Protein AF-A0A8J2AB70-F1 (afdb_monomer_lite)
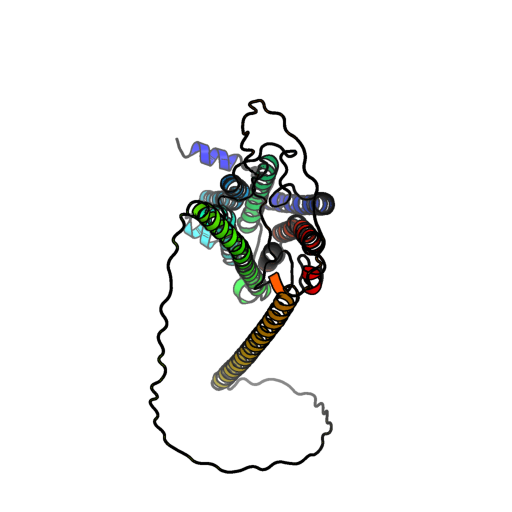
Sequence (432 aa):
MSSTVLESFFRALPTHLVSATTYVYYSSWLMLIVGVITFIACMLIKAPYGRYADSKWGYLQNPKLAWCWQESPSWWVPLLVVLHYVYTFEGTALQAFRRLHPCSIFLLLFFEAHYIQRAIIYPLCRMSPNATKVPLIVSCLAFLFCVWNGLQQSIALLYVTEFSNEFLFNTPVFRIGFTIATVGMILNIHADSILINLRRKDDSKMKTEDHGGSSATGEIEMGAAENKTPLKKRNQSGEQIKDAATPSVKSSPEKSAAAFQLKTSPDKKDLTTSSGTATTRIKTAMKSAISSASQTIQNLRRRSSSQQRVMKRSRNRSNKSPGSSHGSNGRTGGTKTPGASSSTTSAAVKKSYKIPFGGLFYFVSAANLAAEILEWFGFAMANNFSLPTVAFACYTFANIGPRGYHHHNWYLDHFGEKYKALGRKAVIPFLW

Foldseek 3Di:
DPPVVLVVVLVPPPVPPAPLQRCLVVLLVVLLVVLVVLLVCLLVDPDQFFVNPDCVLPDFDQPLCLQLQLLVLLQVLLVSLLVSQQVPDPDHSVVSVVVADVLLVLLSVLSNVLSCCRNPCCSPPQDDSPTGTDHPVVSVVSNVVSNSLSNSSSSCSRPNFDDDNCCPPPNVLLVQLQVLLVQLSVQLVVVSNLQSVVQVVVVVVVVVVVVPPPDDDDDDDDDDDDDDDDDDDDDDDDDDDDDDDDDDDDDDDDDDDDDDDDDDDDDDDDPPPPPVVVVVVVVVVVVVVVVVVVVVVVVVVVVVVVVVVVVVVVVVVVVDDDDDDDDDDDDDDDDDDDDDDPPVPVPPPPDDDDQGDDDCSLFAQCSSLLSNLSNLSSSCSSSVVPSSSVSVSSSSCSNCVSNLVVSLVCCCVVVPPVSVVSNHHRRDGPPD

Structure (mmCIF, N/CA/C/O backbone):
data_AF-A0A8J2AB70-F1
#
_entry.id   AF-A0A8J2AB70-F1
#
loop_
_atom_site.group_PDB
_atom_site.id
_atom_site.type_symbol
_atom_site.label_atom_id
_atom_site.label_alt_id
_atom_site.label_comp_id
_atom_site.label_asym_id
_atom_site.label_entity_id
_atom_site.label_seq_id
_atom_site.pdbx_PDB_ins_code
_atom_site.Cartn_x
_atom_site.Cartn_y
_atom_site.Cartn_z
_atom_site.occupancy
_atom_site.B_iso_or_equiv
_atom_site.auth_seq_id
_atom_site.auth_comp_id
_atom_site.auth_asym_id
_atom_site.auth_atom_id
_atom_site.pdbx_PDB_model_num
ATOM 1 N N . MET A 1 1 ? 27.280 24.014 -7.898 1.00 38.53 1 MET A N 1
ATOM 2 C CA . MET A 1 1 ? 27.182 23.129 -6.712 1.00 38.53 1 MET A CA 1
ATOM 3 C C . MET A 1 1 ? 25.988 22.152 -6.749 1.00 38.53 1 MET A C 1
ATOM 5 O O . MET A 1 1 ? 25.730 21.536 -5.727 1.00 38.53 1 MET A O 1
ATOM 9 N N . SER A 1 2 ? 25.285 21.922 -7.875 1.00 50.44 2 SER A N 1
ATOM 10 C CA . SER A 1 2 ? 24.078 21.057 -7.885 1.00 50.44 2 SER A CA 1
ATOM 11 C C . SER A 1 2 ? 24.161 19.759 -8.705 1.00 50.44 2 SER A C 1
ATOM 13 O O . SER A 1 2 ? 23.272 18.928 -8.559 1.00 50.44 2 SER A O 1
ATOM 15 N N . SER A 1 3 ? 25.199 19.530 -9.519 1.00 47.31 3 SER A N 1
ATOM 16 C CA . SER A 1 3 ? 25.357 18.264 -10.261 1.00 47.31 3 SER A CA 1
ATOM 17 C C . SER A 1 3 ? 26.036 17.171 -9.432 1.00 47.31 3 SER A C 1
ATOM 19 O O . SER A 1 3 ? 25.659 16.011 -9.515 1.00 47.31 3 SER A O 1
ATOM 21 N N . THR A 1 4 ? 26.976 17.532 -8.557 1.00 53.19 4 THR A N 1
ATOM 22 C CA . THR A 1 4 ? 27.819 16.562 -7.842 1.00 53.19 4 THR A CA 1
ATOM 23 C C . THR A 1 4 ? 27.082 15.771 -6.770 1.00 53.19 4 THR A C 1
ATOM 25 O O . THR A 1 4 ? 27.355 14.588 -6.615 1.00 53.19 4 THR A O 1
ATOM 28 N N . VAL A 1 5 ? 26.135 16.369 -6.041 1.00 50.84 5 VAL A N 1
ATOM 29 C CA . VAL A 1 5 ? 25.374 15.659 -4.991 1.00 50.84 5 VAL A CA 1
ATOM 30 C C . VAL A 1 5 ? 24.373 14.686 -5.604 1.00 50.84 5 VAL A C 1
ATOM 32 O O . VAL A 1 5 ? 24.259 13.554 -5.144 1.00 50.84 5 VAL A O 1
ATOM 35 N N . LEU A 1 6 ? 23.687 15.112 -6.667 1.00 43.34 6 LEU A N 1
ATOM 36 C CA . LEU A 1 6 ? 22.726 14.277 -7.377 1.00 43.34 6 LEU A CA 1
ATOM 37 C C . LEU A 1 6 ? 23.442 13.126 -8.100 1.00 43.34 6 LEU A C 1
ATOM 39 O O . LEU A 1 6 ? 23.041 11.975 -7.963 1.00 43.34 6 LEU A O 1
ATOM 43 N N . GLU A 1 7 ? 24.560 13.410 -8.776 1.00 48.97 7 GLU A N 1
ATOM 44 C CA . GLU A 1 7 ? 25.409 12.375 -9.374 1.00 48.97 7 GLU A CA 1
ATOM 45 C C . GLU A 1 7 ? 25.999 11.433 -8.324 1.00 48.97 7 GLU A C 1
ATOM 47 O O . GLU A 1 7 ? 26.038 10.231 -8.554 1.00 48.97 7 GLU A O 1
ATOM 52 N N . SER A 1 8 ? 26.428 11.937 -7.164 1.00 53.09 8 SER A N 1
ATOM 53 C CA . SER A 1 8 ? 26.960 11.086 -6.091 1.00 53.09 8 SER A CA 1
ATOM 54 C C . SER A 1 8 ? 25.875 10.202 -5.480 1.00 53.09 8 SER A C 1
ATOM 56 O O . SER A 1 8 ? 26.133 9.036 -5.211 1.00 53.09 8 SER A O 1
ATOM 58 N N . PHE A 1 9 ? 24.652 10.715 -5.311 1.00 51.19 9 PHE A N 1
ATOM 59 C CA . PHE A 1 9 ? 23.495 9.931 -4.870 1.00 51.19 9 PHE A CA 1
ATOM 60 C C . PHE A 1 9 ? 23.152 8.821 -5.875 1.00 51.19 9 PHE A C 1
ATOM 62 O O . PHE A 1 9 ? 22.941 7.675 -5.482 1.00 51.19 9 PHE A O 1
ATOM 69 N N . PHE A 1 10 ? 23.166 9.133 -7.173 1.00 48.78 10 PHE A N 1
ATOM 70 C CA . PHE A 1 10 ? 22.877 8.165 -8.231 1.00 48.78 10 PHE A CA 1
ATOM 71 C C . PHE A 1 10 ? 24.015 7.167 -8.492 1.00 48.78 10 PHE A C 1
ATOM 73 O O . PHE A 1 10 ? 23.742 6.006 -8.777 1.00 48.78 10 PHE A O 1
ATOM 80 N N . ARG A 1 11 ? 25.284 7.554 -8.310 1.00 53.38 11 ARG A N 1
ATOM 81 C CA . ARG A 1 11 ? 26.435 6.628 -8.331 1.00 53.38 11 ARG A CA 1
ATOM 82 C C . ARG A 1 11 ? 26.519 5.756 -7.074 1.00 53.38 11 ARG A C 1
ATOM 84 O O . ARG A 1 11 ? 27.093 4.674 -7.133 1.00 53.38 11 ARG A O 1
ATOM 91 N N . ALA A 1 12 ? 25.966 6.219 -5.950 1.00 53.91 12 ALA A N 1
ATOM 92 C CA . ALA A 1 12 ? 25.892 5.466 -4.697 1.00 53.91 12 ALA A CA 1
ATOM 93 C C . ALA A 1 12 ? 24.746 4.441 -4.669 1.00 53.91 12 ALA A C 1
ATOM 95 O O . ALA A 1 12 ? 24.766 3.534 -3.834 1.00 53.91 12 ALA A O 1
ATOM 96 N N . LEU A 1 13 ? 23.765 4.540 -5.578 1.00 53.56 13 LEU A N 1
ATOM 97 C CA . LEU A 1 13 ? 22.872 3.418 -5.858 1.00 53.56 13 LEU A CA 1
ATOM 98 C C . LEU A 1 13 ? 23.745 2.258 -6.360 1.00 53.56 13 LEU A C 1
ATOM 100 O O . LEU A 1 13 ? 24.527 2.460 -7.289 1.00 53.56 13 LEU A O 1
ATOM 104 N N . PRO A 1 14 ? 23.666 1.065 -5.746 1.00 49.19 14 PRO A N 1
ATOM 105 C CA . PRO A 1 14 ? 24.602 -0.029 -5.980 1.00 49.19 14 PRO A CA 1
ATOM 106 C C . PRO A 1 14 ? 24.381 -0.650 -7.365 1.00 49.19 14 PRO A C 1
ATOM 108 O O . PRO A 1 14 ? 23.837 -1.738 -7.499 1.00 49.19 14 PRO A O 1
ATOM 111 N N . THR A 1 15 ? 24.813 0.045 -8.411 1.00 52.22 15 THR A N 1
ATOM 112 C CA . THR A 1 15 ? 24.760 -0.403 -9.806 1.00 52.22 15 THR A CA 1
ATOM 113 C C . THR A 1 15 ? 25.922 -1.336 -10.143 1.00 52.22 15 THR A C 1
ATOM 115 O O . THR A 1 15 ? 25.817 -2.131 -11.070 1.00 52.22 15 THR A O 1
ATOM 118 N N . HIS A 1 16 ? 27.003 -1.307 -9.355 1.00 50.34 16 HIS A N 1
ATOM 119 C CA . HIS A 1 16 ? 28.210 -2.098 -9.615 1.00 50.34 16 HIS A CA 1
ATOM 120 C C . HIS A 1 1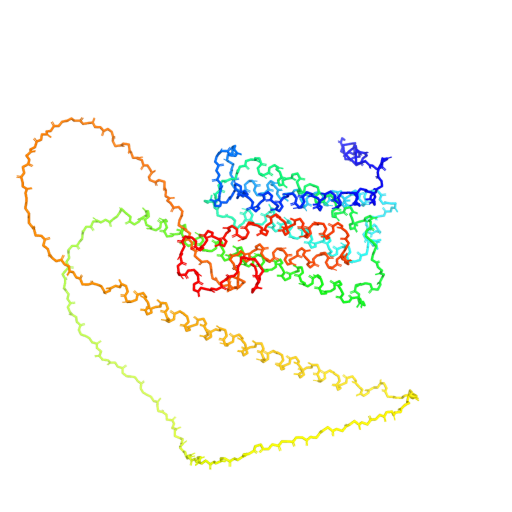6 ? 28.280 -3.452 -8.889 1.00 50.34 16 HIS A C 1
ATOM 122 O O . HIS A 1 16 ? 29.138 -4.258 -9.234 1.00 50.34 16 HIS A O 1
ATOM 128 N N . LEU A 1 17 ? 27.402 -3.735 -7.916 1.00 50.12 17 LEU A N 1
ATOM 129 C CA . LEU A 1 17 ? 27.448 -4.992 -7.144 1.00 50.12 17 LEU A CA 1
ATOM 130 C C . LEU A 1 17 ? 26.224 -5.897 -7.344 1.00 50.12 17 LEU A C 1
ATOM 132 O O . LEU A 1 17 ? 26.325 -7.102 -7.126 1.00 50.12 17 LEU A O 1
ATOM 136 N N . VAL A 1 18 ? 25.074 -5.355 -7.764 1.00 62.41 18 VAL A N 1
ATOM 137 C CA . VAL A 1 18 ? 23.825 -6.116 -7.922 1.00 62.41 18 VAL A CA 1
ATOM 138 C C . VAL A 1 18 ? 23.038 -5.566 -9.114 1.00 62.41 18 VAL A C 1
ATOM 140 O O . VAL A 1 18 ? 22.727 -4.380 -9.157 1.00 62.41 18 VAL A O 1
ATOM 143 N N . SER A 1 19 ? 22.685 -6.418 -10.082 1.00 83.12 19 SER A N 1
ATOM 144 C CA . SER A 1 19 ? 21.814 -6.000 -11.193 1.00 83.12 19 SER A CA 1
ATOM 145 C C . SER A 1 19 ? 20.408 -5.637 -10.689 1.00 83.12 19 SER A C 1
ATOM 147 O O . SER A 1 19 ? 19.945 -6.194 -9.690 1.00 83.12 19 SER A O 1
ATOM 149 N N . ALA A 1 20 ? 19.686 -4.758 -11.394 1.00 85.56 20 ALA A N 1
ATOM 150 C CA . ALA A 1 20 ? 18.304 -4.399 -11.045 1.00 85.56 20 ALA A CA 1
ATOM 151 C C . ALA A 1 20 ? 17.400 -5.638 -10.886 1.00 85.56 20 ALA A C 1
ATOM 153 O O . ALA A 1 20 ? 16.639 -5.739 -9.923 1.00 85.56 20 ALA A O 1
ATOM 154 N N . THR A 1 21 ? 17.546 -6.621 -11.778 1.00 87.19 21 THR A N 1
ATOM 155 C CA . THR A 1 21 ? 16.831 -7.903 -11.729 1.00 87.19 21 THR A CA 1
ATOM 156 C C . THR A 1 21 ? 17.167 -8.695 -10.469 1.00 87.19 21 THR A C 1
ATOM 158 O O . THR A 1 21 ? 16.267 -9.175 -9.780 1.00 87.19 21 THR A O 1
ATOM 161 N N . THR A 1 22 ? 18.456 -8.803 -10.130 1.00 87.06 22 THR A N 1
ATOM 162 C CA . THR A 1 22 ? 18.923 -9.509 -8.929 1.00 87.06 22 THR A CA 1
ATOM 163 C C . THR A 1 22 ? 18.389 -8.849 -7.657 1.00 87.06 22 THR A C 1
ATOM 165 O O . THR A 1 22 ? 17.884 -9.545 -6.776 1.00 87.06 22 THR A O 1
ATOM 168 N N . TYR A 1 23 ? 18.445 -7.515 -7.582 1.00 89.62 23 TYR A N 1
ATOM 169 C CA . TYR A 1 23 ? 17.889 -6.752 -6.467 1.00 89.62 23 TYR A CA 1
ATOM 170 C C . TYR A 1 23 ? 16.391 -7.026 -6.318 1.00 89.62 23 TYR A C 1
ATOM 172 O O . TYR A 1 23 ? 15.965 -7.491 -5.263 1.00 89.62 23 TYR A O 1
ATOM 180 N N . VAL A 1 24 ? 15.601 -6.815 -7.379 1.00 92.62 24 VAL A N 1
ATOM 181 C CA . VAL A 1 24 ? 14.144 -7.009 -7.348 1.00 92.62 24 VAL A CA 1
ATOM 182 C C . VAL A 1 24 ? 13.786 -8.439 -6.945 1.00 92.62 24 VAL A C 1
ATOM 184 O O . VAL A 1 24 ? 12.899 -8.621 -6.112 1.00 92.62 24 VAL A O 1
ATOM 187 N N . TYR A 1 25 ? 14.487 -9.448 -7.467 1.00 93.50 25 TYR A N 1
ATOM 188 C CA . TYR A 1 25 ? 14.222 -10.852 -7.155 1.00 93.50 25 TYR A CA 1
ATOM 189 C C . TYR A 1 25 ? 14.399 -11.172 -5.662 1.00 93.50 25 TYR A C 1
ATOM 191 O O . TYR A 1 25 ? 13.445 -11.599 -5.007 1.00 93.50 25 TYR A O 1
ATOM 199 N N . TYR A 1 26 ? 15.588 -10.929 -5.097 1.00 94.19 26 TYR A N 1
ATOM 200 C CA . TYR A 1 26 ? 15.860 -11.242 -3.687 1.00 94.19 26 TYR A CA 1
ATOM 201 C C . TYR A 1 26 ? 15.066 -10.353 -2.732 1.00 94.19 26 TYR A C 1
ATOM 203 O O . TYR A 1 26 ? 14.550 -10.832 -1.723 1.00 94.19 26 TYR A O 1
ATOM 211 N N . SER A 1 27 ? 14.914 -9.076 -3.080 1.00 94.38 27 SER A N 1
ATOM 212 C CA . SER A 1 27 ? 14.107 -8.119 -2.329 1.00 94.38 27 SER A CA 1
ATOM 213 C C . SER A 1 27 ? 12.643 -8.564 -2.231 1.00 94.38 27 SER A C 1
ATOM 215 O O . SER A 1 27 ? 12.042 -8.495 -1.161 1.00 94.38 27 SER A O 1
ATOM 217 N N . SER A 1 28 ? 12.079 -9.116 -3.308 1.00 97.69 28 SER A N 1
ATOM 218 C CA . SER A 1 28 ? 10.700 -9.616 -3.302 1.00 97.69 28 SER A CA 1
ATOM 219 C C . SER A 1 28 ? 10.524 -10.849 -2.412 1.00 97.69 28 SER A C 1
ATOM 221 O O . SER A 1 28 ? 9.564 -10.924 -1.646 1.00 97.69 28 SER A O 1
ATOM 223 N N . TRP A 1 29 ? 11.463 -11.801 -2.462 1.00 98.19 29 TRP A N 1
ATOM 224 C CA . TRP A 1 29 ? 11.450 -12.960 -1.562 1.00 98.19 29 TRP A CA 1
ATOM 225 C C . TRP A 1 29 ? 11.610 -12.554 -0.099 1.00 98.19 29 TRP A C 1
ATOM 227 O O . TRP A 1 29 ? 10.888 -13.058 0.761 1.00 98.19 29 TRP A O 1
ATOM 237 N N . LEU A 1 30 ? 12.495 -11.595 0.184 1.00 97.94 30 LEU A N 1
ATOM 238 C CA . LEU A 1 30 ? 12.638 -11.031 1.521 1.00 97.94 30 LEU A CA 1
ATOM 239 C C . LEU A 1 30 ? 11.326 -10.391 1.993 1.00 97.94 30 LEU A C 1
ATOM 241 O O . LEU A 1 30 ? 10.905 -10.639 3.118 1.00 97.94 30 LEU A O 1
ATOM 245 N N . MET A 1 31 ? 10.637 -9.630 1.138 1.00 98.44 31 MET A N 1
ATOM 246 C CA . MET A 1 31 ? 9.342 -9.025 1.466 1.00 98.44 31 MET A CA 1
ATOM 247 C C . MET A 1 31 ? 8.265 -10.076 1.773 1.00 98.44 31 MET A C 1
ATOM 249 O O . MET A 1 31 ? 7.485 -9.881 2.703 1.00 98.44 31 MET A O 1
ATOM 253 N N . LEU A 1 32 ? 8.247 -11.207 1.061 1.00 98.50 32 LEU A N 1
ATOM 254 C CA . LEU A 1 32 ? 7.355 -12.331 1.372 1.00 98.50 32 LEU A CA 1
ATOM 255 C C . LEU A 1 32 ? 7.666 -12.948 2.743 1.00 98.50 32 LEU A C 1
ATOM 257 O O . LEU A 1 32 ? 6.749 -13.151 3.539 1.00 98.50 32 LEU A O 1
ATOM 261 N N . ILE A 1 33 ? 8.944 -13.202 3.042 1.00 98.31 33 ILE A N 1
ATOM 262 C CA . ILE A 1 33 ? 9.384 -13.757 4.334 1.00 98.31 33 ILE A CA 1
ATOM 263 C C . ILE A 1 33 ? 9.016 -12.807 5.477 1.00 98.31 33 ILE A C 1
ATOM 265 O O . ILE A 1 33 ? 8.389 -13.221 6.454 1.00 98.31 33 ILE A O 1
ATOM 269 N N . VAL A 1 34 ? 9.354 -11.521 5.336 1.00 97.88 34 VAL A N 1
ATOM 270 C CA . VAL A 1 34 ? 8.982 -10.487 6.308 1.00 97.88 34 VAL A CA 1
ATOM 271 C C . VAL A 1 34 ? 7.461 -10.418 6.433 1.00 97.88 34 VAL A C 1
ATOM 273 O O . VAL A 1 34 ? 6.962 -10.363 7.548 1.00 97.88 34 VAL A O 1
ATOM 276 N N . GLY A 1 35 ? 6.714 -10.525 5.332 1.00 98.06 35 GLY A N 1
ATOM 277 C CA . GLY A 1 35 ? 5.253 -10.590 5.337 1.00 98.06 35 GLY A CA 1
ATOM 278 C C . GLY A 1 35 ? 4.705 -11.734 6.192 1.00 98.06 35 GLY A C 1
ATOM 279 O O . GLY A 1 35 ? 3.827 -11.503 7.019 1.00 98.06 35 GLY A O 1
ATOM 280 N N . VAL A 1 36 ? 5.242 -12.951 6.075 1.00 98.25 36 VAL A N 1
ATOM 281 C CA . VAL A 1 36 ? 4.825 -14.087 6.923 1.00 98.25 36 VAL A CA 1
ATOM 282 C C . VAL A 1 36 ? 5.076 -13.790 8.405 1.00 98.25 36 VAL A C 1
ATOM 284 O O . VAL A 1 36 ? 4.181 -13.977 9.233 1.00 98.25 36 VAL A O 1
ATOM 287 N N . ILE A 1 37 ? 6.261 -13.270 8.738 1.00 97.75 37 ILE A N 1
ATOM 288 C CA . ILE A 1 37 ? 6.616 -12.890 10.114 1.00 97.75 37 ILE A CA 1
ATOM 289 C C . ILE A 1 37 ? 5.667 -11.798 10.627 1.00 97.75 37 ILE A C 1
ATOM 291 O O . ILE A 1 37 ? 5.130 -11.917 11.729 1.00 97.75 37 ILE A O 1
ATOM 295 N N . THR A 1 38 ? 5.408 -10.767 9.820 1.00 96.25 38 THR A N 1
ATOM 296 C CA . THR A 1 38 ? 4.482 -9.673 10.131 1.00 96.25 38 THR A CA 1
ATOM 297 C C . THR A 1 38 ? 3.068 -10.191 10.355 1.00 96.25 38 THR A C 1
ATOM 299 O O . THR A 1 38 ? 2.442 -9.791 11.331 1.00 96.25 38 THR A O 1
ATOM 302 N N . PHE A 1 39 ? 2.564 -11.107 9.522 1.00 97.38 39 PHE A N 1
ATOM 303 C CA . PHE A 1 39 ? 1.230 -11.680 9.700 1.00 97.38 39 PHE A CA 1
ATOM 304 C C . PHE A 1 39 ? 1.101 -12.392 11.047 1.00 97.38 39 PHE A C 1
ATOM 306 O O . PHE A 1 39 ? 0.171 -12.110 11.804 1.00 97.38 39 PHE A O 1
ATOM 313 N N . ILE A 1 40 ? 2.059 -13.265 11.382 1.00 97.44 40 ILE A N 1
ATOM 314 C CA . ILE A 1 40 ? 2.073 -13.986 12.663 1.00 97.44 40 ILE A CA 1
ATOM 315 C C . ILE A 1 40 ? 2.154 -12.988 13.823 1.00 97.44 40 ILE A C 1
ATOM 317 O O . ILE A 1 40 ? 1.324 -13.023 14.733 1.00 97.44 40 ILE A O 1
ATOM 321 N N . ALA A 1 41 ? 3.101 -12.048 13.769 1.00 95.44 41 ALA A N 1
ATOM 322 C CA . ALA A 1 41 ? 3.279 -11.040 14.807 1.00 95.44 41 ALA A CA 1
ATOM 323 C C . ALA A 1 41 ? 2.021 -10.179 14.995 1.00 95.44 41 ALA A C 1
ATOM 325 O O . ALA A 1 41 ? 1.591 -9.969 16.126 1.00 95.44 41 ALA A O 1
ATOM 326 N N . CYS A 1 42 ? 1.386 -9.725 13.912 1.00 94.81 42 CYS A N 1
ATOM 327 C CA . CYS A 1 42 ? 0.183 -8.897 13.963 1.00 94.81 42 CYS A CA 1
ATOM 328 C C . CYS A 1 42 ? -1.078 -9.678 14.346 1.00 94.81 42 CYS A C 1
ATOM 330 O O . CYS A 1 42 ? -2.027 -9.071 14.841 1.00 94.81 42 CYS A O 1
ATOM 332 N N . MET A 1 43 ? -1.122 -10.999 14.161 1.00 94.75 43 MET A N 1
ATOM 333 C CA . MET A 1 43 ? -2.198 -11.834 14.707 1.00 94.75 43 MET A CA 1
ATOM 334 C C . MET A 1 43 ? -2.098 -11.944 16.234 1.00 94.75 43 MET A C 1
ATOM 336 O O . MET A 1 43 ? -3.123 -11.897 16.915 1.00 94.75 43 MET A O 1
ATOM 340 N N . LEU A 1 44 ? -0.878 -12.015 16.773 1.00 94.06 44 LEU A N 1
ATOM 341 C CA . LEU A 1 44 ? -0.622 -12.143 18.211 1.00 94.06 44 LEU A CA 1
ATOM 342 C C . LEU A 1 44 ? -0.637 -10.793 18.946 1.00 94.06 44 LEU A C 1
ATOM 344 O O . LEU A 1 44 ? -1.140 -10.691 20.065 1.00 94.06 44 LEU A O 1
ATOM 348 N N . ILE A 1 45 ? -0.108 -9.745 18.314 1.00 89.31 45 ILE A N 1
ATOM 349 C CA . ILE A 1 45 ? 0.098 -8.424 18.907 1.00 89.31 45 ILE A CA 1
ATOM 350 C C . ILE A 1 45 ? -0.702 -7.388 18.120 1.00 89.31 45 ILE A C 1
ATOM 352 O O . ILE A 1 45 ? -0.521 -7.185 16.920 1.00 89.31 45 ILE A O 1
ATOM 356 N N . LYS A 1 46 ? -1.574 -6.664 18.826 1.00 90.25 46 LYS A N 1
ATOM 357 C CA . LYS A 1 46 ? -2.316 -5.535 18.254 1.00 90.25 46 LYS A CA 1
ATOM 358 C C . LYS A 1 46 ? -1.334 -4.405 17.961 1.00 90.25 46 LYS A C 1
ATOM 360 O O . LYS A 1 46 ? -0.742 -3.858 18.889 1.00 90.25 46 LYS A O 1
ATOM 365 N N . ALA A 1 47 ? -1.183 -4.044 16.688 1.00 83.44 47 ALA A N 1
ATOM 366 C CA . ALA A 1 47 ? -0.258 -2.991 16.291 1.00 83.44 47 ALA A CA 1
ATOM 367 C C . ALA A 1 47 ? -0.560 -1.672 17.046 1.00 83.44 47 ALA A C 1
ATOM 369 O O . ALA A 1 47 ? -1.721 -1.240 17.064 1.00 83.44 47 ALA A O 1
ATOM 370 N N . PRO A 1 48 ? 0.447 -1.027 17.666 1.00 85.75 48 PRO A N 1
ATOM 371 C CA . PRO A 1 48 ? 0.244 -0.044 18.732 1.00 85.75 48 PRO A CA 1
ATOM 372 C C . PRO A 1 48 ? -0.058 1.366 18.208 1.00 85.75 48 PRO A C 1
ATOM 374 O O . PRO A 1 48 ? 0.599 2.346 18.546 1.00 85.75 48 PRO A O 1
ATOM 377 N N . TYR A 1 49 ? -1.063 1.502 17.347 1.00 83.31 49 TYR A N 1
ATOM 378 C CA . TYR A 1 49 ? -1.502 2.791 16.817 1.00 83.31 49 TYR A CA 1
ATOM 379 C C . TYR A 1 49 ? -3.019 2.834 16.597 1.00 83.31 49 TYR A C 1
ATOM 381 O O . TYR A 1 49 ? -3.739 1.833 16.682 1.00 83.31 49 TYR A O 1
ATOM 389 N N . GLY A 1 50 ? -3.550 4.034 16.346 1.00 85.31 50 GLY A N 1
ATOM 390 C CA . GLY A 1 50 ? -4.987 4.239 16.175 1.00 85.31 50 GLY A CA 1
ATOM 391 C C . GLY A 1 50 ? -5.754 3.965 17.469 1.00 85.31 50 GLY A C 1
ATOM 392 O O . GLY A 1 50 ? -5.601 4.694 18.443 1.00 85.31 50 GLY A O 1
ATOM 393 N N . ARG A 1 51 ? -6.614 2.941 17.488 1.00 83.44 51 ARG A N 1
ATOM 394 C CA . ARG A 1 51 ? -7.362 2.559 18.700 1.00 83.44 51 ARG A CA 1
ATOM 395 C C . ARG A 1 51 ? -6.463 1.933 19.771 1.00 83.44 51 ARG A C 1
ATOM 397 O O . ARG A 1 51 ? -6.787 2.041 20.946 1.00 83.44 51 ARG A O 1
ATOM 404 N N . TYR A 1 52 ? -5.368 1.298 19.362 1.00 84.81 52 TYR A N 1
ATOM 405 C CA . TYR A 1 52 ? -4.446 0.581 20.246 1.00 84.81 52 TYR A CA 1
ATOM 406 C C . TYR A 1 52 ? -3.165 1.381 20.521 1.00 84.81 52 TYR A C 1
ATOM 408 O O . TYR A 1 52 ? -2.156 0.804 20.905 1.00 84.81 52 TYR A O 1
ATOM 416 N N . ALA A 1 53 ? -3.178 2.697 20.281 1.00 82.12 53 ALA A N 1
ATOM 417 C CA . ALA A 1 53 ? -2.034 3.549 20.577 1.00 82.12 53 ALA A CA 1
ATOM 418 C C . ALA A 1 53 ? -1.742 3.555 22.085 1.00 82.12 53 ALA A C 1
ATOM 420 O O . ALA A 1 53 ? -2.636 3.832 22.884 1.00 82.12 53 ALA A O 1
ATOM 421 N N . ASP A 1 54 ? -0.489 3.287 22.444 1.00 82.75 54 ASP A N 1
ATOM 422 C CA . ASP A 1 54 ? -0.016 3.206 23.826 1.00 82.75 54 ASP A CA 1
ATOM 423 C C . ASP A 1 54 ? 1.371 3.867 23.921 1.00 82.75 54 ASP A C 1
ATOM 425 O O . ASP A 1 54 ? 2.237 3.640 23.074 1.00 82.75 54 ASP A O 1
ATOM 429 N N . SER A 1 55 ? 1.581 4.699 24.945 1.00 83.19 55 SER A N 1
ATOM 430 C CA . SER A 1 55 ? 2.854 5.382 25.213 1.00 83.19 55 SER A CA 1
ATOM 431 C C . SER A 1 55 ? 3.988 4.431 25.599 1.00 83.19 55 SER A C 1
ATOM 433 O O . SER A 1 55 ? 5.151 4.818 25.529 1.00 83.19 55 SER A O 1
ATOM 435 N N . LYS A 1 56 ? 3.684 3.178 25.962 1.00 89.50 56 LYS A N 1
ATOM 436 C CA . LYS A 1 56 ? 4.701 2.132 26.177 1.00 89.50 56 LYS A CA 1
ATOM 437 C C . LYS A 1 56 ? 5.556 1.863 24.937 1.00 89.50 56 LYS A C 1
ATOM 439 O O . LYS A 1 56 ? 6.673 1.384 25.065 1.00 89.50 56 LYS A O 1
ATOM 444 N N . TRP A 1 57 ? 5.056 2.209 23.750 1.00 86.00 57 TRP A N 1
ATOM 445 C CA . TRP A 1 57 ? 5.776 2.075 22.482 1.00 86.00 57 TRP A CA 1
ATOM 446 C C . TRP A 1 57 ? 6.607 3.317 22.119 1.00 86.00 57 TRP A C 1
ATOM 448 O O . TRP A 1 57 ? 6.978 3.507 20.961 1.00 86.00 57 TRP A O 1
ATOM 458 N N . GLY A 1 58 ? 6.909 4.167 23.103 1.00 89.44 58 GLY A N 1
ATOM 459 C CA . GLY A 1 58 ? 7.779 5.330 22.960 1.00 89.44 58 GLY A CA 1
ATOM 460 C C . GLY A 1 58 ? 7.025 6.639 22.728 1.00 89.44 58 GLY A C 1
ATOM 461 O O . GLY A 1 58 ? 5.840 6.782 23.040 1.00 89.44 58 GLY A O 1
ATOM 462 N N . TYR A 1 59 ? 7.740 7.631 22.195 1.00 92.06 59 TYR A N 1
ATOM 463 C CA . TYR A 1 59 ? 7.223 8.988 22.029 1.00 92.06 59 TYR A CA 1
ATOM 464 C C . TYR A 1 59 ? 6.010 9.039 21.089 1.00 92.06 59 TYR A C 1
ATOM 466 O O . TYR A 1 59 ? 6.072 8.595 19.941 1.00 92.06 59 TYR A O 1
ATOM 474 N N . LEU A 1 60 ? 4.908 9.619 21.573 1.00 92.31 60 LEU A N 1
ATOM 475 C CA . LEU A 1 60 ? 3.671 9.800 20.817 1.00 92.31 60 LEU A CA 1
ATOM 476 C C . LEU A 1 60 ? 3.670 11.155 20.100 1.00 92.31 60 LEU A C 1
ATOM 478 O O . LEU A 1 60 ? 3.480 12.201 20.724 1.00 92.31 60 LEU A O 1
ATOM 482 N N . GLN A 1 61 ? 3.804 11.125 18.779 1.00 92.31 61 GLN A N 1
ATOM 483 C CA . GLN A 1 61 ? 3.865 12.315 17.932 1.00 92.31 61 GLN A CA 1
ATOM 484 C C . GLN A 1 61 ? 2.504 12.712 17.340 1.00 92.31 61 GLN A C 1
ATOM 486 O O . GLN A 1 61 ? 1.501 11.991 17.441 1.00 92.31 61 GLN A O 1
ATOM 491 N N . ASN A 1 62 ? 2.467 13.897 16.719 1.00 91.88 62 ASN A N 1
ATOM 492 C CA . ASN A 1 62 ? 1.284 14.404 16.033 1.00 91.88 62 ASN A CA 1
ATOM 493 C C . ASN A 1 62 ? 0.860 13.433 14.913 1.00 91.88 62 ASN A C 1
ATOM 495 O O . ASN A 1 62 ? 1.684 13.077 14.071 1.00 91.88 62 ASN A O 1
ATOM 499 N N . PRO A 1 63 ? -0.418 13.026 14.859 1.00 90.44 63 PRO A N 1
ATOM 500 C CA . PRO A 1 63 ? -0.876 12.041 13.889 1.00 90.44 63 PRO A CA 1
ATOM 501 C C . PRO A 1 63 ? -0.781 12.520 12.438 1.00 90.44 63 PRO A C 1
ATOM 503 O O . PRO A 1 63 ? -0.419 11.726 11.581 1.00 90.44 63 PRO A O 1
ATOM 506 N N . LYS A 1 64 ? -1.054 13.795 12.136 1.00 91.12 64 LYS A N 1
ATOM 507 C CA . LYS A 1 64 ? -0.950 14.291 10.755 1.00 91.12 64 LYS A CA 1
ATOM 508 C C . LYS A 1 64 ? 0.491 14.235 10.265 1.00 91.12 64 LYS A C 1
ATOM 510 O O . LYS A 1 64 ? 0.735 13.714 9.186 1.00 91.12 64 LYS A O 1
ATOM 515 N N . LEU A 1 65 ? 1.428 14.709 11.088 1.00 90.62 65 LEU A N 1
ATOM 516 C CA . LEU A 1 65 ? 2.855 14.667 10.764 1.00 90.62 65 LEU A CA 1
ATOM 517 C C . LEU A 1 65 ? 3.354 13.228 10.621 1.00 90.62 65 LEU A C 1
ATOM 519 O O . LEU A 1 65 ? 4.033 12.932 9.648 1.00 90.62 65 LEU A O 1
ATOM 523 N N . ALA A 1 66 ? 2.954 12.329 11.525 1.00 92.19 66 ALA A N 1
ATOM 524 C CA . ALA A 1 66 ? 3.336 10.920 11.463 1.00 92.19 66 ALA A CA 1
ATOM 525 C C . ALA A 1 66 ? 2.891 10.245 10.157 1.00 92.19 66 ALA A C 1
ATOM 527 O O . ALA A 1 66 ? 3.672 9.516 9.554 1.00 92.19 66 ALA A O 1
ATOM 528 N N . TRP A 1 67 ? 1.655 10.502 9.712 1.00 88.94 67 TRP A N 1
ATOM 529 C CA . TRP A 1 6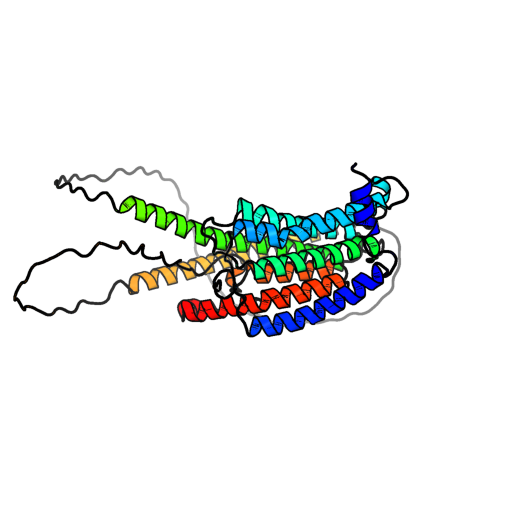7 ? 1.119 9.932 8.473 1.00 88.94 67 TRP A CA 1
ATOM 530 C C . TRP A 1 67 ? 1.719 10.574 7.218 1.00 88.94 67 TRP A C 1
ATOM 532 O O . TRP A 1 67 ? 2.025 9.850 6.277 1.00 88.94 67 TRP A O 1
ATOM 542 N N . CYS A 1 68 ? 1.944 11.895 7.209 1.00 92.12 68 CYS A N 1
ATOM 543 C CA . CYS A 1 68 ? 2.674 12.539 6.112 1.00 92.12 68 CYS A CA 1
ATOM 544 C C . CYS A 1 68 ? 4.091 11.976 5.992 1.00 92.12 68 CYS A C 1
ATOM 546 O O . CYS A 1 68 ? 4.535 11.649 4.900 1.00 92.12 68 CYS A O 1
ATOM 548 N N . TRP A 1 69 ? 4.791 11.852 7.122 1.00 93.19 69 TRP A N 1
ATOM 549 C CA . TRP A 1 69 ? 6.160 11.356 7.176 1.00 93.19 69 TRP A CA 1
ATOM 550 C C . TRP A 1 69 ? 6.249 9.908 6.703 1.00 93.19 69 TRP A C 1
ATOM 552 O O . TRP A 1 69 ? 6.942 9.637 5.726 1.00 93.19 69 TRP A O 1
ATOM 562 N N . GLN A 1 70 ? 5.525 8.996 7.357 1.00 95.00 70 GLN A N 1
ATOM 563 C CA . GLN A 1 70 ? 5.731 7.558 7.184 1.00 95.00 70 GLN A CA 1
ATOM 564 C C . GLN A 1 70 ? 5.401 7.054 5.774 1.00 95.00 70 GLN A C 1
ATOM 566 O O . GLN A 1 70 ? 6.022 6.105 5.317 1.00 95.00 70 GLN A O 1
ATOM 571 N N . GLU A 1 71 ? 4.438 7.684 5.097 1.00 95.44 71 GLU A N 1
ATOM 572 C CA . GLU A 1 71 ? 3.988 7.277 3.762 1.00 95.44 71 GLU A CA 1
ATOM 573 C C . GLU A 1 71 ? 4.718 8.048 2.650 1.00 95.44 71 GLU A C 1
ATOM 575 O O . GLU A 1 71 ? 4.677 7.641 1.489 1.00 95.44 71 GLU A O 1
ATOM 580 N N . SER A 1 72 ? 5.388 9.167 2.978 1.00 95.00 72 SER A N 1
ATOM 581 C CA . SER A 1 72 ? 6.030 10.028 1.974 1.00 95.00 72 SER A CA 1
ATOM 582 C C . SER A 1 72 ? 7.034 9.317 1.063 1.00 95.00 72 SER A C 1
ATOM 584 O O . SER A 1 72 ? 7.027 9.634 -0.127 1.00 95.00 72 SER A O 1
ATOM 586 N N . PRO A 1 73 ? 7.862 8.353 1.526 1.00 97.56 73 PRO A N 1
ATOM 587 C CA . PRO A 1 73 ? 8.854 7.744 0.646 1.00 97.56 73 PRO A CA 1
ATOM 588 C C . PRO A 1 73 ? 8.266 7.087 -0.591 1.00 97.56 73 PRO A C 1
ATOM 590 O O . PRO A 1 73 ? 8.877 7.129 -1.650 1.00 97.56 73 PRO A O 1
ATOM 593 N N . SER A 1 74 ? 7.055 6.551 -0.497 1.00 95.44 74 SER A N 1
ATOM 594 C CA . SER A 1 74 ? 6.430 5.841 -1.606 1.00 95.44 74 SER A CA 1
ATOM 595 C C . SER A 1 74 ? 5.944 6.743 -2.750 1.00 95.44 74 SER A C 1
ATOM 597 O O . SER A 1 74 ? 5.493 6.203 -3.749 1.00 95.44 74 SER A O 1
ATOM 599 N N . TRP A 1 75 ? 6.037 8.078 -2.652 1.00 94.81 75 TRP A N 1
ATOM 600 C CA . TRP A 1 75 ? 5.834 8.971 -3.810 1.00 94.81 75 TRP A CA 1
ATOM 601 C C . TRP A 1 75 ? 7.143 9.622 -4.282 1.00 94.81 75 TRP A C 1
ATOM 603 O O . TRP A 1 75 ? 7.417 9.690 -5.474 1.00 94.81 75 TRP A O 1
ATOM 613 N N . TRP A 1 76 ? 8.021 10.065 -3.372 1.00 95.69 76 TRP A N 1
ATOM 614 C CA . TRP A 1 76 ? 9.256 10.724 -3.812 1.00 95.69 76 TRP A CA 1
ATOM 615 C C . TRP A 1 76 ? 10.365 9.735 -4.192 1.00 95.69 76 TRP A C 1
ATOM 617 O O . TRP A 1 76 ? 11.158 10.056 -5.073 1.00 95.69 76 TRP A O 1
ATOM 627 N N . VAL A 1 77 ? 10.433 8.530 -3.606 1.00 96.19 77 VAL A N 1
ATOM 628 C CA . VAL A 1 77 ? 11.424 7.513 -4.016 1.00 96.19 77 VAL A CA 1
ATOM 629 C C . VAL A 1 77 ? 11.171 7.052 -5.453 1.00 96.19 77 VAL A C 1
ATOM 631 O O . VAL A 1 77 ? 12.112 7.137 -6.243 1.00 96.19 77 VAL A O 1
ATOM 634 N N . PRO A 1 78 ? 9.954 6.619 -5.852 1.00 96.06 78 PRO A N 1
ATOM 635 C CA . PRO A 1 78 ? 9.701 6.260 -7.246 1.00 96.06 78 PRO A CA 1
ATOM 636 C C . PRO A 1 78 ? 9.987 7.411 -8.213 1.00 96.06 78 PRO A C 1
ATOM 638 O O . PRO A 1 78 ? 10.626 7.184 -9.241 1.00 96.06 78 PRO A O 1
ATOM 641 N N . LEU A 1 79 ? 9.623 8.648 -7.855 1.00 94.81 79 LEU A N 1
ATOM 642 C CA . LEU A 1 79 ? 9.970 9.833 -8.638 1.00 94.81 79 LEU A CA 1
ATOM 643 C C . LEU A 1 79 ? 11.487 9.983 -8.829 1.00 94.81 79 LEU A C 1
ATOM 645 O O . LEU A 1 79 ? 11.934 10.213 -9.950 1.00 94.81 79 LEU A O 1
ATOM 649 N N . LEU A 1 80 ? 12.295 9.812 -7.777 1.00 93.81 80 LEU A N 1
ATOM 650 C CA . LEU A 1 80 ? 13.759 9.848 -7.892 1.00 93.81 80 LEU A CA 1
ATOM 651 C C . LEU A 1 80 ? 14.296 8.740 -8.809 1.00 93.81 80 LEU A C 1
ATOM 653 O O . LEU A 1 80 ? 15.230 8.986 -9.571 1.00 93.81 80 LEU A O 1
ATOM 657 N N . VAL A 1 81 ? 13.702 7.544 -8.784 1.00 91.25 81 VAL A N 1
ATOM 658 C CA . VAL A 1 81 ? 14.093 6.433 -9.671 1.00 91.25 81 VAL A CA 1
ATOM 659 C C . VAL A 1 81 ? 13.692 6.708 -11.126 1.00 91.25 81 VAL A C 1
ATOM 661 O O . VAL A 1 81 ? 14.458 6.392 -12.038 1.00 91.25 81 VAL A O 1
ATOM 664 N N . VAL A 1 82 ? 12.542 7.346 -11.370 1.00 92.25 82 VAL A N 1
ATOM 665 C CA . VAL A 1 82 ? 12.147 7.827 -12.707 1.00 92.25 82 VAL A CA 1
ATOM 666 C C . VAL A 1 82 ? 13.117 8.903 -13.199 1.00 92.25 82 VAL A C 1
ATOM 668 O O . VAL A 1 82 ? 13.563 8.849 -14.343 1.00 92.25 82 VAL A O 1
ATOM 671 N N . LEU A 1 83 ? 13.488 9.860 -12.343 1.00 91.31 83 LEU A N 1
ATOM 672 C CA . LEU A 1 83 ? 14.467 10.894 -12.686 1.00 91.31 83 LEU A CA 1
ATOM 673 C C . LEU A 1 83 ? 15.837 10.284 -13.003 1.00 91.31 83 LEU A C 1
ATOM 675 O O . LEU A 1 83 ? 16.459 10.687 -13.981 1.00 91.31 83 LEU A O 1
ATOM 679 N N . HIS A 1 84 ? 16.269 9.275 -12.242 1.00 87.19 84 HIS A N 1
ATOM 680 C CA . HIS A 1 84 ? 17.475 8.502 -12.540 1.00 87.19 84 HIS A CA 1
ATOM 681 C C . HIS A 1 84 ? 17.399 7.809 -13.903 1.00 87.19 84 HIS A C 1
ATOM 683 O O . HIS A 1 84 ? 18.335 7.897 -14.695 1.00 87.19 84 HIS A O 1
ATOM 689 N N . TYR A 1 85 ? 16.277 7.136 -14.183 1.00 87.62 85 TYR A N 1
ATOM 690 C CA . TYR A 1 85 ? 16.045 6.440 -15.450 1.00 87.62 85 TYR A CA 1
ATOM 691 C C . TYR A 1 85 ? 16.168 7.395 -16.636 1.00 87.62 85 TYR A C 1
ATOM 693 O O . TYR A 1 85 ? 16.842 7.094 -17.613 1.00 87.62 85 TYR A O 1
ATOM 701 N N . VAL A 1 86 ? 15.565 8.578 -16.524 1.00 89.81 86 VAL A N 1
ATOM 702 C CA . VAL A 1 86 ? 15.637 9.612 -17.559 1.00 89.81 86 VAL A CA 1
ATOM 703 C C . VAL A 1 86 ? 17.044 10.198 -17.679 1.00 89.81 86 VAL A C 1
ATOM 705 O O . VAL A 1 86 ? 17.509 10.413 -18.792 1.00 89.81 86 VAL A O 1
ATOM 708 N N . TYR A 1 87 ? 17.721 10.455 -16.558 1.00 87.19 87 TYR A N 1
ATOM 709 C CA . TYR A 1 87 ? 19.057 11.055 -16.541 1.00 87.19 87 TYR A CA 1
ATOM 710 C C . TYR A 1 87 ? 20.135 10.135 -17.131 1.00 87.19 87 TYR A C 1
ATOM 712 O O . TYR A 1 87 ? 21.060 10.610 -17.778 1.00 87.19 87 TYR A O 1
ATOM 720 N N . THR A 1 88 ? 20.009 8.824 -16.917 1.00 84.25 88 THR A N 1
ATOM 721 C CA . THR A 1 88 ? 20.961 7.816 -17.415 1.00 84.25 88 THR A CA 1
ATOM 722 C C . THR A 1 88 ? 20.646 7.315 -18.824 1.00 84.25 88 THR A C 1
ATOM 724 O O . THR A 1 88 ? 21.439 6.571 -19.396 1.00 84.25 88 THR A O 1
ATOM 727 N N . PHE A 1 89 ? 19.510 7.713 -19.401 1.00 85.62 89 PHE A N 1
ATOM 728 C CA . PHE A 1 89 ? 19.128 7.316 -20.749 1.00 85.62 89 PHE A CA 1
ATOM 729 C C . PHE A 1 89 ? 19.938 8.084 -21.801 1.00 85.62 89 PHE A C 1
ATOM 731 O O . PHE A 1 89 ? 19.968 9.314 -21.806 1.00 85.62 89 PHE A O 1
ATOM 738 N N . GLU A 1 90 ? 20.540 7.359 -22.744 1.00 87.12 90 GLU A N 1
ATOM 739 C CA . GLU A 1 90 ? 21.246 7.943 -23.886 1.00 87.12 90 GLU A CA 1
ATOM 740 C C . GLU A 1 90 ? 20.243 8.555 -24.884 1.00 87.12 90 GLU A C 1
ATOM 742 O O . GLU A 1 90 ? 19.795 7.921 -25.840 1.00 87.12 90 GLU A O 1
ATOM 747 N N . GLY A 1 91 ? 19.837 9.803 -24.634 1.00 89.62 91 GLY A N 1
ATOM 748 C CA . GLY A 1 91 ? 18.925 10.552 -25.494 1.00 89.62 91 GLY A CA 1
ATOM 749 C C . GLY A 1 91 ? 18.128 11.621 -24.751 1.00 89.62 91 GLY A C 1
ATOM 750 O O . GLY A 1 91 ? 18.482 12.077 -23.668 1.00 89.62 91 GLY A O 1
ATOM 751 N N . THR A 1 92 ? 17.021 12.048 -25.351 1.00 91.50 92 THR A N 1
ATOM 752 C CA . THR A 1 92 ? 16.094 13.001 -24.725 1.00 91.50 92 THR A CA 1
ATOM 753 C C . THR A 1 92 ? 15.174 12.310 -23.718 1.00 91.50 92 THR A C 1
ATOM 755 O O . THR A 1 92 ? 14.809 11.144 -23.883 1.00 91.50 92 THR A O 1
ATOM 758 N N . ALA A 1 93 ? 14.677 13.062 -22.733 1.00 88.06 93 ALA A N 1
ATOM 759 C CA . ALA A 1 93 ? 13.689 12.554 -21.778 1.00 88.06 93 ALA A CA 1
ATOM 760 C C . ALA A 1 93 ? 12.436 11.976 -22.460 1.00 88.06 93 ALA A C 1
ATOM 762 O O . ALA A 1 93 ? 11.905 10.951 -22.040 1.00 88.06 93 ALA A O 1
ATOM 763 N N . LEU A 1 94 ? 11.983 12.593 -23.557 1.00 90.06 94 LEU A N 1
ATOM 764 C CA . LEU A 1 94 ? 10.839 12.096 -24.320 1.00 90.06 94 LEU A CA 1
ATOM 765 C C . LEU A 1 94 ? 11.116 10.723 -24.952 1.00 90.06 94 LEU A C 1
ATOM 767 O O . LEU A 1 94 ? 10.214 9.889 -25.014 1.00 90.06 94 LEU A O 1
ATOM 771 N N . GLN A 1 95 ? 12.345 10.472 -25.413 1.00 91.75 95 GLN A N 1
ATOM 772 C CA . GLN A 1 95 ? 12.747 9.160 -25.926 1.00 91.75 95 GLN A CA 1
ATOM 773 C C . GLN A 1 95 ? 12.816 8.118 -24.805 1.00 91.75 95 GLN A C 1
ATOM 775 O O . GLN A 1 95 ? 12.317 7.012 -25.007 1.00 91.75 95 GLN A O 1
ATOM 780 N N . ALA A 1 96 ? 13.319 8.487 -23.621 1.00 88.88 96 ALA A N 1
ATOM 781 C CA . ALA A 1 96 ? 13.313 7.613 -22.446 1.00 88.88 96 ALA A CA 1
ATOM 782 C C . ALA A 1 96 ? 11.881 7.165 -22.096 1.00 88.88 96 ALA A C 1
ATOM 784 O O . ALA A 1 96 ? 11.598 5.972 -22.007 1.00 88.88 96 ALA A O 1
ATOM 785 N N . PHE A 1 97 ? 10.931 8.103 -22.002 1.00 89.31 97 PHE A N 1
ATOM 786 C CA . PHE A 1 97 ? 9.530 7.761 -21.726 1.00 89.31 97 PHE A CA 1
ATOM 787 C C . PHE A 1 97 ? 8.871 6.946 -22.844 1.00 89.31 97 PHE A C 1
ATOM 789 O O . PHE A 1 97 ? 8.090 6.046 -22.553 1.00 89.31 97 PHE A O 1
ATOM 796 N N . ARG A 1 98 ? 9.191 7.213 -24.117 1.00 89.31 98 ARG A N 1
ATOM 797 C CA . ARG A 1 98 ? 8.685 6.421 -25.255 1.00 89.31 98 ARG A CA 1
ATOM 798 C C . ARG A 1 98 ? 9.223 4.991 -25.282 1.00 89.31 98 ARG A C 1
ATOM 800 O O . ARG A 1 98 ? 8.612 4.142 -25.924 1.00 89.31 98 ARG A O 1
ATOM 807 N N . ARG A 1 99 ? 10.351 4.725 -24.618 1.00 87.88 99 ARG A N 1
ATOM 808 C CA . ARG A 1 99 ? 10.925 3.380 -24.507 1.00 87.88 99 ARG A CA 1
ATOM 809 C C . ARG A 1 99 ? 10.170 2.504 -23.507 1.00 87.88 99 ARG A C 1
ATOM 811 O O . ARG A 1 99 ? 10.185 1.282 -23.665 1.00 87.88 99 ARG A O 1
ATOM 818 N N . LEU A 1 100 ? 9.530 3.115 -22.507 1.00 88.56 100 LEU A N 1
ATOM 819 C CA . LEU A 1 100 ? 8.728 2.415 -21.509 1.00 88.56 100 LEU A CA 1
ATOM 820 C C . LEU A 1 100 ? 7.429 1.898 -22.122 1.00 88.56 100 LEU A C 1
ATOM 822 O O . LEU A 1 100 ? 6.736 2.596 -22.863 1.00 88.56 100 LEU A O 1
ATOM 826 N N . HIS A 1 101 ? 7.059 0.674 -21.754 1.00 89.88 101 HIS A N 1
ATOM 827 C CA . HIS A 1 101 ? 5.775 0.128 -22.159 1.00 89.88 101 HIS A CA 1
ATOM 828 C C . HIS A 1 101 ? 4.629 0.915 -21.488 1.00 89.88 101 HIS A C 1
ATOM 830 O O . HIS A 1 101 ? 4.714 1.206 -20.288 1.00 89.88 101 HIS A O 1
ATOM 836 N N . PRO A 1 102 ? 3.516 1.213 -22.191 1.00 90.25 102 PRO A N 1
ATOM 837 C CA . PRO A 1 102 ? 2.396 1.959 -21.612 1.00 90.25 102 PRO A CA 1
ATOM 838 C C . PRO A 1 102 ? 1.845 1.356 -20.313 1.00 90.25 102 PRO A C 1
ATOM 840 O O . PRO A 1 102 ? 1.460 2.095 -19.412 1.00 90.25 102 PRO A O 1
ATOM 843 N N . CYS A 1 103 ? 1.843 0.023 -20.176 1.00 91.75 103 CYS A N 1
ATOM 844 C CA . CYS A 1 103 ? 1.444 -0.648 -18.931 1.00 91.75 103 CYS A CA 1
ATOM 845 C C . CYS A 1 103 ? 2.306 -0.228 -17.732 1.00 91.75 103 CYS A C 1
ATOM 847 O O . CYS A 1 103 ? 1.743 0.071 -16.681 1.00 91.75 103 CYS A O 1
ATOM 849 N N . SER A 1 104 ? 3.635 -0.150 -17.887 1.00 92.62 104 SER A N 1
ATOM 850 C CA . SER A 1 104 ? 4.529 0.323 -16.823 1.00 92.62 104 SER A CA 1
ATOM 851 C C . SER A 1 104 ? 4.191 1.754 -16.423 1.00 92.62 104 SER A C 1
ATOM 853 O O . SER A 1 104 ? 4.116 2.052 -15.236 1.00 92.62 104 SER A O 1
ATOM 855 N N . ILE A 1 105 ? 3.916 2.624 -17.401 1.00 93.06 105 ILE A N 1
ATOM 856 C CA . ILE A 1 105 ? 3.532 4.019 -17.148 1.00 93.06 105 ILE A CA 1
ATOM 857 C C . ILE A 1 105 ? 2.209 4.083 -16.375 1.00 93.06 105 ILE A C 1
ATOM 859 O O . ILE A 1 105 ? 2.139 4.756 -15.352 1.00 93.06 105 ILE A O 1
ATOM 863 N N . PHE A 1 106 ? 1.171 3.359 -16.807 1.00 94.25 106 PHE A N 1
ATOM 864 C CA . PHE A 1 106 ? -0.112 3.329 -16.095 1.00 94.25 106 PHE A CA 1
ATOM 865 C C . PHE A 1 106 ? 0.022 2.804 -14.662 1.00 94.25 106 PHE A C 1
ATOM 867 O O . PHE A 1 106 ? -0.601 3.356 -13.758 1.00 94.25 106 PHE A O 1
ATOM 874 N N . LEU A 1 107 ? 0.837 1.770 -14.441 1.00 96.31 107 LEU A N 1
ATOM 875 C CA . LEU A 1 107 ? 1.079 1.219 -13.107 1.00 96.31 107 LEU A CA 1
ATOM 876 C C . LEU A 1 107 ? 1.879 2.183 -12.225 1.00 96.31 107 LEU A C 1
ATOM 878 O O . LEU A 1 107 ? 1.504 2.382 -11.074 1.00 96.31 107 LEU A O 1
ATOM 882 N N . LEU A 1 108 ? 2.920 2.831 -12.755 1.00 96.38 108 LEU A N 1
ATOM 883 C CA . LEU A 1 108 ? 3.671 3.862 -12.031 1.00 96.38 108 LEU A CA 1
ATOM 884 C C . LEU A 1 108 ? 2.766 5.035 -11.646 1.00 96.38 108 LEU A C 1
ATOM 886 O O . LEU A 1 108 ? 2.739 5.432 -10.487 1.00 96.38 108 LEU A O 1
ATOM 890 N N . LEU A 1 109 ? 1.964 5.542 -12.586 1.00 97.00 109 LEU A N 1
ATOM 891 C CA . LEU A 1 109 ? 1.015 6.624 -12.319 1.00 97.00 109 LEU A CA 1
ATOM 892 C C . LEU A 1 109 ? -0.045 6.223 -11.293 1.00 97.00 109 LEU A C 1
ATOM 894 O O . LEU A 1 109 ? -0.423 7.040 -10.459 1.00 97.00 109 LEU A O 1
ATOM 898 N N . PHE A 1 110 ? -0.525 4.979 -11.338 1.00 98.31 110 PHE A N 1
ATOM 899 C CA . PHE A 1 110 ? -1.456 4.459 -10.342 1.00 98.31 110 PHE A CA 1
ATOM 900 C C . PHE A 1 110 ? -0.817 4.400 -8.949 1.00 98.31 110 PHE A C 1
ATOM 902 O O . PHE A 1 110 ? -1.412 4.877 -7.984 1.00 98.31 110 PHE A O 1
ATOM 909 N N . PHE A 1 111 ? 0.404 3.865 -8.853 1.00 98.25 111 PHE A N 1
ATOM 910 C CA . PHE A 1 111 ? 1.166 3.790 -7.606 1.00 98.25 111 PHE A CA 1
ATOM 911 C C . PHE A 1 111 ? 1.394 5.188 -7.011 1.00 98.25 111 PHE A C 1
ATOM 913 O O . PHE A 1 111 ? 1.096 5.422 -5.841 1.00 98.25 111 PHE A O 1
ATOM 920 N N . GLU A 1 112 ? 1.820 6.145 -7.837 1.00 97.38 112 GLU A N 1
ATOM 921 C CA . GLU A 1 112 ? 1.982 7.549 -7.447 1.00 97.38 112 GLU A CA 1
ATOM 922 C C . GLU A 1 112 ? 0.660 8.179 -7.002 1.00 97.38 112 GLU A C 1
ATOM 924 O O . GLU A 1 112 ? 0.589 8.814 -5.953 1.00 97.38 112 GLU A O 1
ATOM 929 N N . ALA A 1 113 ? -0.426 7.972 -7.752 1.00 97.75 113 ALA A N 1
ATOM 930 C CA . ALA A 1 113 ? -1.736 8.510 -7.399 1.00 97.75 113 ALA A CA 1
ATOM 931 C C . ALA A 1 113 ? -2.230 7.977 -6.044 1.00 97.75 113 ALA A C 1
ATOM 933 O O . ALA A 1 113 ? -2.762 8.754 -5.241 1.00 97.75 113 ALA A O 1
ATOM 934 N N . HIS A 1 114 ? -2.024 6.685 -5.765 1.00 97.75 114 HIS A N 1
ATOM 935 C CA . HIS A 1 114 ? -2.303 6.098 -4.456 1.00 97.75 114 HIS A CA 1
ATOM 936 C C . HIS A 1 114 ? -1.504 6.804 -3.358 1.00 97.75 114 HIS A C 1
ATOM 938 O O . HIS A 1 114 ? -2.084 7.285 -2.382 1.00 97.75 114 HIS A O 1
ATOM 944 N N . TYR A 1 115 ? -0.183 6.914 -3.506 1.00 97.44 115 TYR A N 1
ATOM 945 C CA . TYR A 1 115 ? 0.660 7.449 -2.439 1.00 97.44 115 TYR A CA 1
ATOM 946 C C . TYR A 1 115 ? 0.576 8.968 -2.285 1.00 97.44 115 TYR A C 1
ATOM 948 O O . TYR A 1 115 ? 0.657 9.457 -1.161 1.00 97.44 115 TYR A O 1
ATOM 956 N N . ILE A 1 116 ? 0.267 9.725 -3.337 1.00 95.50 116 ILE A N 1
ATOM 957 C CA . ILE A 1 116 ? -0.127 11.136 -3.213 1.00 95.50 116 ILE A CA 1
ATOM 958 C C . ILE A 1 116 ? -1.430 11.240 -2.411 1.00 95.50 116 ILE A C 1
ATOM 960 O O . ILE A 1 116 ? -1.545 12.071 -1.501 1.00 95.50 116 ILE A O 1
ATOM 964 N N . GLN A 1 117 ? -2.414 10.376 -2.689 1.00 95.44 117 GLN A N 1
ATOM 965 C CA . GLN A 1 117 ? -3.645 10.345 -1.906 1.00 95.44 117 GLN A CA 1
ATOM 966 C C . GLN A 1 117 ? -3.361 10.005 -0.437 1.00 95.44 117 GLN A C 1
ATOM 968 O O . GLN A 1 117 ? -3.873 10.696 0.447 1.00 95.44 117 GLN A O 1
ATOM 973 N N . ARG A 1 118 ? -2.537 8.988 -0.169 1.00 93.94 118 ARG A N 1
ATOM 974 C CA . ARG A 1 118 ? -2.307 8.444 1.174 1.00 93.94 118 ARG A CA 1
ATOM 975 C C . ARG A 1 118 ? -1.348 9.290 2.016 1.00 93.94 118 ARG A C 1
ATOM 977 O O . ARG A 1 118 ? -1.626 9.493 3.196 1.00 93.94 118 ARG A O 1
ATOM 984 N N . ALA A 1 119 ? -0.270 9.807 1.430 1.00 93.19 119 ALA A N 1
ATOM 985 C CA . ALA A 1 119 ? 0.781 10.554 2.127 1.00 93.19 119 ALA A CA 1
ATOM 986 C C . ALA A 1 119 ? 0.515 12.062 2.205 1.00 93.19 119 ALA A C 1
ATOM 988 O O . ALA A 1 119 ? 1.002 12.721 3.120 1.00 93.19 119 ALA A O 1
ATOM 989 N N . ILE A 1 120 ? -0.258 12.625 1.269 1.00 92.94 120 ILE A N 1
ATOM 990 C CA . ILE A 1 120 ? -0.486 14.075 1.196 1.00 92.94 120 ILE A CA 1
ATOM 991 C C . ILE A 1 120 ? -1.961 14.387 1.455 1.00 92.94 120 ILE A C 1
ATOM 993 O O . ILE A 1 120 ? -2.302 15.009 2.464 1.00 92.94 120 ILE A O 1
ATOM 997 N N . ILE A 1 121 ? -2.863 13.925 0.584 1.00 92.94 121 ILE A N 1
ATOM 998 C CA . ILE A 1 121 ? -4.277 14.340 0.619 1.00 92.94 121 ILE A CA 1
ATOM 999 C C . ILE A 1 121 ? -4.974 13.843 1.893 1.00 92.94 121 ILE A C 1
ATOM 1001 O O . ILE A 1 121 ? -5.683 14.600 2.559 1.00 92.94 121 ILE A O 1
ATOM 1005 N N . TYR A 1 122 ? -4.790 12.578 2.260 1.00 92.00 122 TYR A N 1
ATOM 1006 C CA . TYR A 1 122 ? -5.430 11.979 3.426 1.00 92.00 122 TYR A CA 1
ATOM 1007 C C . TYR A 1 122 ? -5.026 12.671 4.744 1.00 92.00 122 TYR A C 1
ATOM 1009 O O . TYR A 1 122 ? -5.914 13.198 5.428 1.00 92.00 122 TYR A O 1
ATOM 1017 N N . PRO A 1 123 ? -3.738 12.752 5.128 1.00 89.88 123 PRO A N 1
ATOM 1018 C CA . PRO A 1 123 ? -3.353 13.352 6.402 1.00 89.88 123 PRO A CA 1
ATOM 1019 C C . PRO A 1 123 ? -3.587 14.866 6.451 1.00 89.88 123 PRO A C 1
ATOM 1021 O O . PRO A 1 123 ? -4.058 15.379 7.472 1.00 89.88 123 PRO A 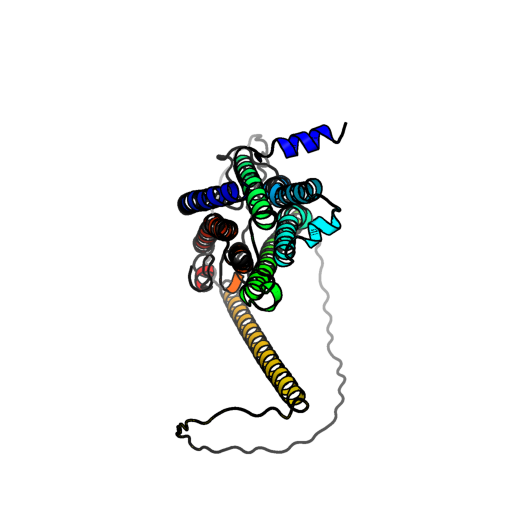O 1
ATOM 1024 N N . LEU A 1 124 ? -3.326 15.594 5.360 1.00 88.69 124 LEU A N 1
ATOM 1025 C CA . LEU A 1 124 ? -3.457 17.053 5.359 1.00 88.69 124 LEU A CA 1
ATOM 1026 C C . LEU A 1 124 ? -4.919 17.493 5.259 1.00 88.69 124 LEU A C 1
ATOM 1028 O O . LEU A 1 124 ? -5.371 18.313 6.065 1.00 88.69 124 LEU A O 1
ATOM 1032 N N . CYS A 1 125 ? -5.680 16.912 4.327 1.00 85.62 125 CYS A N 1
ATOM 1033 C CA . CYS A 1 125 ? -7.015 17.397 3.976 1.00 85.62 125 CYS A CA 1
ATOM 1034 C C . CYS A 1 125 ? -8.156 16.624 4.652 1.00 85.62 125 CYS A C 1
ATOM 1036 O O . CYS A 1 125 ? -9.277 17.130 4.712 1.00 85.62 125 CYS A O 1
ATOM 1038 N N . ARG A 1 126 ? -7.924 15.390 5.123 1.00 81.75 126 ARG A N 1
ATOM 1039 C CA . ARG A 1 126 ? -9.010 14.492 5.566 1.00 81.75 126 ARG A CA 1
ATOM 1040 C C . ARG A 1 126 ? -8.907 14.070 7.027 1.00 81.75 126 ARG A C 1
ATOM 1042 O O . ARG A 1 126 ? -9.936 13.865 7.671 1.00 81.75 126 ARG A O 1
ATOM 1049 N N . MET A 1 127 ? -7.699 13.949 7.570 1.00 83.81 127 MET A N 1
ATOM 1050 C CA . MET A 1 127 ? -7.506 13.499 8.944 1.00 83.81 127 MET A CA 1
ATOM 1051 C C . MET A 1 127 ? -8.006 14.538 9.964 1.00 83.81 127 MET A C 1
ATOM 1053 O O . MET A 1 127 ? -7.698 15.730 9.894 1.00 83.81 127 MET A O 1
ATOM 1057 N N . SER A 1 128 ? -8.767 14.061 10.953 1.00 81.38 128 SER A N 1
ATOM 1058 C CA . SER A 1 128 ? -9.271 14.883 12.062 1.00 81.38 128 SER A CA 1
ATOM 1059 C C . SER A 1 128 ? -8.109 15.431 12.911 1.00 81.38 128 SER A C 1
ATOM 1061 O O . SER A 1 128 ? -7.192 14.671 13.229 1.00 81.38 128 SER A O 1
ATOM 1063 N N . PRO A 1 129 ? -8.153 16.705 13.349 1.00 75.50 129 PRO A N 1
ATOM 1064 C CA . PRO A 1 129 ? -7.168 17.271 14.278 1.00 75.50 129 PRO A CA 1
ATOM 1065 C C . PRO A 1 129 ? -7.060 16.488 15.594 1.00 75.50 129 PRO A C 1
ATOM 1067 O O . PRO A 1 129 ? -5.983 16.369 16.166 1.00 75.50 129 PRO A O 1
ATOM 1070 N N . ASN A 1 130 ? -8.160 15.864 16.024 1.00 79.69 130 ASN A N 1
ATOM 1071 C CA . ASN A 1 130 ? -8.234 15.072 17.251 1.00 79.69 130 ASN A CA 1
ATOM 1072 C C . ASN A 1 130 ? -7.763 13.620 17.044 1.00 79.69 130 ASN A C 1
ATOM 1074 O O . ASN A 1 130 ? -8.142 12.710 17.804 1.00 79.69 130 ASN A O 1
ATOM 1078 N N . ALA A 1 131 ? -7.105 13.305 15.919 1.00 83.62 131 ALA A N 1
ATOM 1079 C CA . ALA A 1 131 ? -6.644 11.952 15.599 1.00 83.62 131 ALA A CA 1
ATOM 1080 C C . ALA A 1 131 ? -5.782 11.391 16.738 1.00 83.62 131 ALA A C 1
ATOM 1082 O O . ALA A 1 131 ? -5.205 12.125 17.538 1.00 83.62 131 ALA A O 1
ATOM 1083 N N . THR A 1 132 ? -5.812 10.073 16.918 1.00 86.94 132 THR A N 1
ATOM 1084 C CA . THR A 1 132 ? -5.020 9.469 17.993 1.00 86.94 132 THR A CA 1
ATOM 1085 C C . THR A 1 132 ? -3.546 9.559 17.632 1.00 86.94 132 THR A C 1
ATOM 1087 O O . THR A 1 132 ? -3.191 9.235 16.502 1.00 86.94 132 THR A O 1
ATOM 1090 N N . LYS A 1 133 ? -2.722 10.015 18.582 1.00 90.38 133 LYS A N 1
ATOM 1091 C CA . LYS A 1 133 ? -1.272 10.137 18.413 1.00 90.38 133 LYS A CA 1
ATOM 1092 C C . LYS A 1 133 ? -0.652 8.792 18.024 1.00 90.38 133 LYS A C 1
ATOM 1094 O O . LYS A 1 133 ? -1.184 7.735 18.368 1.00 90.38 133 LYS A O 1
ATOM 1099 N N . VAL A 1 134 ? 0.459 8.852 17.300 1.00 91.44 134 VAL A N 1
ATOM 1100 C CA . VAL A 1 134 ? 1.140 7.678 16.736 1.00 91.44 134 VAL A CA 1
ATOM 1101 C C . VAL A 1 134 ? 2.515 7.550 17.393 1.00 91.44 134 VAL A C 1
ATOM 1103 O O . VAL A 1 134 ? 3.196 8.571 17.501 1.00 91.44 134 VAL A O 1
ATOM 1106 N N . PRO A 1 135 ? 2.946 6.357 17.838 1.00 93.50 135 PRO A N 1
ATOM 1107 C CA . PRO A 1 135 ? 4.311 6.171 18.323 1.00 93.50 135 PRO A CA 1
ATOM 1108 C C . PRO A 1 135 ? 5.344 6.408 17.218 1.00 93.50 135 PRO A C 1
ATOM 1110 O O . PRO A 1 135 ? 5.174 5.938 16.090 1.00 93.50 135 PRO A O 1
ATOM 1113 N N . LEU A 1 136 ? 6.431 7.108 17.544 1.00 93.19 136 LEU A N 1
ATOM 1114 C CA . LEU A 1 136 ? 7.495 7.434 16.593 1.00 93.19 136 LEU A CA 1
ATOM 1115 C C . LEU A 1 136 ? 8.104 6.176 15.961 1.00 93.19 136 LEU A C 1
ATOM 1117 O O . LEU A 1 136 ? 8.280 6.138 14.749 1.00 93.19 136 LEU A O 1
ATOM 1121 N N . ILE A 1 137 ? 8.328 5.120 16.751 1.00 92.25 137 ILE A N 1
ATOM 1122 C CA . ILE A 1 137 ? 8.910 3.865 16.255 1.00 92.25 137 ILE A CA 1
ATOM 1123 C C . ILE A 1 137 ? 8.069 3.227 15.141 1.00 92.25 137 ILE A C 1
ATOM 1125 O O . ILE A 1 137 ? 8.614 2.790 14.133 1.00 92.25 137 ILE A O 1
ATOM 1129 N N . VAL A 1 138 ? 6.738 3.245 15.273 1.00 91.44 138 VAL A N 1
ATOM 1130 C CA . VAL A 1 138 ? 5.816 2.705 14.259 1.00 91.44 138 VAL A CA 1
ATOM 1131 C C . VAL A 1 138 ? 5.928 3.504 12.964 1.00 91.44 138 VAL A C 1
ATOM 1133 O O . VAL A 1 138 ? 5.976 2.931 11.880 1.00 91.44 138 VAL A O 1
ATOM 1136 N N . SER A 1 139 ? 6.009 4.828 13.084 1.00 93.94 139 SER A N 1
ATOM 1137 C CA . SER A 1 139 ? 6.140 5.738 11.948 1.00 93.94 139 SER A CA 1
ATOM 1138 C C . SER A 1 139 ? 7.492 5.584 11.238 1.00 93.94 139 SER A C 1
ATOM 1140 O O . SER A 1 139 ? 7.531 5.576 10.012 1.00 93.94 139 SER A O 1
ATOM 1142 N N . CYS A 1 140 ? 8.588 5.375 11.977 1.00 95.25 140 CYS A N 1
ATOM 1143 C CA . CYS A 1 140 ? 9.904 5.086 11.400 1.00 95.25 140 CYS A CA 1
ATOM 1144 C C . CYS A 1 140 ? 9.940 3.736 10.672 1.00 95.25 140 CYS A C 1
ATOM 1146 O O . CYS A 1 140 ? 10.481 3.652 9.574 1.00 95.25 140 CYS A O 1
ATOM 1148 N N . LEU A 1 141 ? 9.337 2.687 11.240 1.00 94.25 141 LEU A N 1
ATOM 1149 C CA . LEU A 1 141 ? 9.242 1.382 10.575 1.00 94.25 141 LEU A CA 1
ATOM 1150 C C . LEU A 1 141 ? 8.436 1.471 9.272 1.00 94.25 141 LEU A C 1
ATOM 1152 O O . LEU A 1 141 ? 8.857 0.933 8.250 1.00 94.25 141 LEU A O 1
ATOM 1156 N N . ALA A 1 142 ? 7.312 2.191 9.289 1.00 95.31 142 ALA A N 1
ATOM 1157 C CA . ALA A 1 142 ? 6.513 2.433 8.092 1.00 95.31 142 ALA A CA 1
ATOM 1158 C C . ALA A 1 142 ? 7.269 3.274 7.045 1.00 95.31 142 ALA A C 1
ATOM 1160 O O . ALA A 1 142 ? 7.203 2.949 5.863 1.00 95.31 142 ALA A O 1
ATOM 1161 N N . PHE A 1 143 ? 8.057 4.269 7.468 1.00 97.25 143 PHE A N 1
ATOM 1162 C CA . PHE A 1 143 ? 8.939 5.030 6.578 1.00 97.25 143 PHE A CA 1
ATOM 1163 C C . PHE A 1 143 ? 9.955 4.125 5.871 1.00 97.25 143 PHE A C 1
ATOM 1165 O O . PHE A 1 143 ? 10.061 4.157 4.648 1.00 97.25 143 PHE A O 1
ATOM 1172 N N . LEU A 1 144 ? 10.670 3.280 6.622 1.00 96.94 144 LEU A N 1
ATOM 1173 C CA . LEU A 1 144 ? 11.656 2.351 6.056 1.00 96.94 144 LEU A CA 1
ATOM 1174 C C . LEU A 1 144 ? 11.009 1.368 5.076 1.00 96.94 144 LEU A C 1
ATOM 1176 O O . LEU A 1 144 ? 11.549 1.124 3.999 1.00 96.94 144 LEU A O 1
ATOM 1180 N N . PHE A 1 145 ? 9.826 0.853 5.417 1.00 97.12 145 PHE A N 1
ATOM 1181 C CA . PHE A 1 145 ? 9.061 0.009 4.507 1.00 97.12 145 PHE A CA 1
ATOM 1182 C C . PHE A 1 145 ? 8.650 0.760 3.232 1.00 97.12 145 PHE A C 1
ATOM 1184 O O . PHE A 1 145 ? 8.778 0.213 2.143 1.00 97.12 145 PHE A O 1
ATOM 1191 N N . CYS A 1 146 ? 8.199 2.012 3.337 1.00 97.75 146 CYS A N 1
ATOM 1192 C CA . CYS A 1 146 ? 7.823 2.818 2.176 1.00 97.75 146 CYS A CA 1
ATOM 1193 C C . CYS A 1 146 ? 9.023 3.133 1.273 1.00 97.75 146 CYS A C 1
ATOM 1195 O O . CYS A 1 146 ? 8.885 3.096 0.053 1.00 97.75 146 CYS A O 1
ATOM 1197 N N . VAL A 1 147 ? 10.211 3.377 1.846 1.00 96.94 147 VAL A N 1
ATOM 1198 C CA . VAL A 1 147 ? 11.453 3.515 1.063 1.00 96.94 147 VAL A CA 1
ATOM 1199 C C . VAL A 1 147 ? 11.715 2.226 0.291 1.00 96.94 147 VAL A C 1
ATOM 1201 O O . VAL A 1 147 ? 11.914 2.257 -0.922 1.00 96.94 147 VAL A O 1
ATOM 1204 N N . TRP A 1 148 ? 11.678 1.090 0.989 1.00 96.88 148 TRP A N 1
ATOM 1205 C CA . TRP A 1 148 ? 11.935 -0.219 0.403 1.00 96.88 148 TRP A CA 1
ATOM 1206 C C . TRP A 1 148 ? 10.935 -0.565 -0.708 1.00 96.88 148 TRP A C 1
ATOM 1208 O O . TRP A 1 148 ? 11.339 -0.900 -1.820 1.00 96.88 148 TRP A O 1
ATOM 1218 N N . ASN A 1 149 ? 9.637 -0.434 -0.438 1.00 97.56 149 ASN A N 1
ATOM 1219 C CA . ASN A 1 149 ? 8.587 -0.743 -1.400 1.00 97.56 149 ASN A CA 1
ATOM 1220 C C . ASN A 1 149 ? 8.618 0.215 -2.597 1.00 97.56 149 ASN A C 1
ATOM 1222 O O . ASN A 1 149 ? 8.599 -0.241 -3.737 1.00 97.56 149 ASN A O 1
ATOM 1226 N N . GLY A 1 150 ? 8.728 1.528 -2.362 1.00 96.88 150 GLY A N 1
ATOM 1227 C CA . GLY A 1 150 ? 8.820 2.521 -3.433 1.00 96.88 150 GLY A CA 1
ATOM 1228 C C . GLY A 1 150 ? 10.009 2.258 -4.360 1.00 96.88 150 GLY A C 1
ATOM 1229 O O . GLY A 1 150 ? 9.854 2.269 -5.583 1.00 96.88 150 GLY A O 1
ATOM 1230 N N . LEU A 1 151 ? 11.174 1.931 -3.792 1.00 94.69 151 LEU A N 1
ATOM 1231 C CA . LEU A 1 151 ? 12.368 1.566 -4.556 1.00 94.69 151 LEU A CA 1
ATOM 1232 C C . LEU A 1 151 ? 12.155 0.274 -5.358 1.00 94.69 151 LEU A C 1
ATOM 1234 O O . LEU A 1 151 ? 12.402 0.246 -6.561 1.00 94.69 151 LEU A O 1
ATOM 1238 N N . GLN A 1 152 ? 11.642 -0.783 -4.723 1.00 95.44 152 GLN A N 1
ATOM 1239 C CA . GLN A 1 152 ? 11.426 -2.075 -5.374 1.00 95.44 152 GLN A CA 1
ATOM 1240 C C . GLN A 1 152 ? 10.417 -1.987 -6.527 1.00 95.44 152 GLN A C 1
ATOM 1242 O O . GLN A 1 152 ? 10.706 -2.492 -7.611 1.00 95.44 152 GLN A O 1
ATOM 1247 N N . GLN A 1 153 ? 9.256 -1.350 -6.327 1.00 97.50 153 GLN A N 1
ATOM 1248 C CA . GLN A 1 153 ? 8.220 -1.280 -7.366 1.00 97.50 153 GLN A CA 1
ATOM 1249 C C . GLN A 1 153 ? 8.636 -0.397 -8.542 1.00 97.50 153 GLN A C 1
ATOM 1251 O O . GLN A 1 153 ? 8.391 -0.755 -9.694 1.00 97.50 153 GLN A O 1
ATOM 1256 N N . SER A 1 154 ? 9.296 0.733 -8.276 1.00 95.75 154 SER A N 1
ATOM 1257 C CA . SER A 1 154 ? 9.768 1.622 -9.342 1.00 95.75 154 SER A CA 1
ATOM 1258 C C . SER A 1 154 ? 10.894 0.995 -10.160 1.00 95.75 154 SER A C 1
ATOM 1260 O O . SER A 1 154 ? 10.817 1.003 -11.389 1.00 95.75 154 SER A O 1
ATOM 1262 N N . ILE A 1 155 ? 11.885 0.364 -9.514 1.00 93.31 155 ILE A N 1
ATOM 1263 C CA . ILE A 1 155 ? 12.941 -0.369 -10.226 1.00 93.31 155 ILE A CA 1
ATOM 1264 C C . ILE A 1 155 ? 12.335 -1.514 -11.041 1.00 93.31 155 ILE A C 1
ATOM 1266 O O . ILE A 1 155 ? 12.682 -1.689 -12.210 1.00 93.31 155 ILE A O 1
ATOM 1270 N N . ALA A 1 156 ? 11.397 -2.265 -10.457 1.00 93.81 156 ALA A N 1
ATOM 1271 C CA . ALA A 1 156 ? 10.735 -3.355 -11.156 1.00 93.81 156 ALA A CA 1
ATOM 1272 C C . ALA A 1 156 ? 10.024 -2.873 -12.427 1.00 93.81 156 ALA A C 1
ATOM 1274 O O . ALA A 1 156 ? 10.207 -3.475 -13.480 1.00 93.81 156 ALA A O 1
ATOM 1275 N N . LEU A 1 157 ? 9.238 -1.796 -12.359 1.00 94.25 157 LEU A N 1
ATOM 1276 C CA . LEU A 1 157 ? 8.450 -1.306 -13.497 1.00 94.25 157 LEU A CA 1
ATOM 1277 C C . LEU A 1 157 ? 9.286 -0.609 -14.581 1.00 94.25 157 LEU A C 1
ATOM 1279 O O . LEU A 1 157 ? 8.869 -0.607 -15.741 1.00 94.25 157 LEU A O 1
ATOM 1283 N N . LEU A 1 158 ? 10.431 -0.021 -14.215 1.00 91.00 158 LEU A N 1
ATOM 1284 C CA . LEU A 1 158 ? 11.299 0.721 -15.137 1.00 91.00 158 LEU A CA 1
ATOM 1285 C C . LEU A 1 158 ? 12.387 -0.142 -15.790 1.00 91.00 158 LEU A C 1
ATOM 1287 O O . LEU A 1 158 ? 12.710 0.094 -16.952 1.00 91.00 158 LEU A O 1
ATOM 1291 N N . TYR A 1 159 ? 12.952 -1.118 -15.066 1.00 88.44 159 TYR A N 1
ATOM 1292 C CA . TYR A 1 159 ? 14.151 -1.846 -15.511 1.00 88.44 159 TYR A CA 1
ATOM 1293 C C . TYR A 1 159 ? 13.975 -3.363 -15.654 1.00 88.44 159 TYR A C 1
ATOM 1295 O O . TYR A 1 159 ? 14.791 -3.983 -16.326 1.00 88.44 159 TYR A O 1
ATOM 1303 N N . VAL A 1 160 ? 12.975 -3.978 -15.008 1.00 88.06 160 VAL A N 1
ATOM 1304 C CA . VAL A 1 160 ? 12.880 -5.454 -14.912 1.00 88.06 160 VAL A CA 1
ATOM 1305 C C . VAL A 1 160 ? 11.635 -6.016 -15.595 1.00 88.06 160 VAL A C 1
ATOM 1307 O O . VAL A 1 160 ? 11.671 -7.101 -16.165 1.00 88.06 160 VAL A O 1
ATOM 1310 N N . THR A 1 161 ? 10.510 -5.312 -15.506 1.00 85.62 161 THR A N 1
ATOM 1311 C CA . THR A 1 161 ? 9.226 -5.800 -16.005 1.00 85.62 161 THR A CA 1
ATOM 1312 C C . THR A 1 161 ? 9.160 -5.627 -17.513 1.00 85.62 161 THR A C 1
ATOM 1314 O O . THR A 1 161 ? 9.144 -4.506 -18.019 1.00 85.62 161 THR A O 1
ATOM 1317 N N . GLU A 1 162 ? 9.032 -6.743 -18.220 1.00 82.12 162 GLU A N 1
ATOM 1318 C CA . GLU A 1 162 ? 8.803 -6.757 -19.657 1.00 82.12 162 GLU A CA 1
ATOM 1319 C C . GLU A 1 162 ? 7.338 -7.083 -19.944 1.00 82.12 162 GLU A C 1
ATOM 1321 O O . GLU A 1 162 ? 6.825 -8.147 -19.597 1.00 82.12 162 GLU A O 1
ATOM 1326 N N . PHE A 1 163 ? 6.651 -6.146 -20.589 1.00 82.56 163 PHE A N 1
ATOM 1327 C CA . PHE A 1 163 ? 5.318 -6.370 -21.129 1.00 82.56 163 PHE A CA 1
ATOM 1328 C C . PHE A 1 163 ? 5.438 -6.669 -22.621 1.00 82.56 163 PHE A C 1
ATOM 1330 O O . PHE A 1 163 ? 6.126 -5.947 -23.345 1.00 82.56 163 PHE A O 1
ATOM 1337 N N . SER A 1 164 ? 4.747 -7.704 -23.101 1.00 74.19 164 SER A N 1
ATOM 1338 C CA . SER A 1 164 ? 4.625 -7.920 -24.542 1.00 74.19 164 SER A CA 1
ATOM 1339 C C . SER A 1 164 ? 3.815 -6.782 -25.174 1.00 74.19 164 SER A C 1
ATOM 1341 O O . SER A 1 164 ? 2.869 -6.278 -24.572 1.00 74.19 164 SER A O 1
ATOM 1343 N N . ASN A 1 165 ? 4.142 -6.391 -26.410 1.00 67.38 165 ASN A N 1
ATOM 1344 C CA . ASN A 1 165 ? 3.462 -5.282 -27.102 1.00 67.38 165 ASN A CA 1
ATOM 1345 C C . ASN A 1 165 ? 1.943 -5.504 -27.273 1.00 67.38 165 ASN A C 1
ATOM 1347 O O . ASN A 1 165 ? 1.179 -4.556 -27.441 1.00 67.38 165 ASN A O 1
ATOM 1351 N N . GLU A 1 166 ? 1.485 -6.754 -27.200 1.00 65.56 166 GLU A N 1
ATOM 1352 C CA . GLU A 1 166 ? 0.066 -7.114 -27.257 1.00 65.56 166 GLU A CA 1
ATOM 1353 C C . GLU A 1 166 ? -0.666 -6.946 -25.913 1.00 65.56 166 GLU A C 1
ATOM 1355 O O . GLU A 1 166 ? -1.898 -6.970 -25.863 1.00 65.56 166 GLU A O 1
ATOM 1360 N N . PHE A 1 167 ? 0.062 -6.758 -24.808 1.00 65.50 167 PHE A N 1
ATOM 1361 C CA . PHE A 1 167 ? -0.470 -6.915 -23.456 1.00 65.50 167 PHE A CA 1
ATOM 1362 C C . PHE A 1 167 ? -1.546 -5.882 -23.091 1.00 65.50 167 PHE A C 1
ATOM 1364 O O . PHE A 1 167 ? -2.520 -6.219 -22.420 1.00 65.50 167 PHE A O 1
ATOM 1371 N N . LEU A 1 168 ? -1.426 -4.636 -23.564 1.00 62.84 168 LEU A N 1
ATOM 1372 C CA . LEU A 1 168 ? -2.384 -3.575 -23.226 1.00 62.84 168 LEU A CA 1
ATOM 1373 C C . LEU A 1 168 ? -3.760 -3.797 -23.888 1.00 62.84 168 LEU A C 1
ATOM 1375 O O . LEU A 1 168 ? -4.808 -3.622 -23.254 1.00 62.84 168 LEU A O 1
ATOM 1379 N N . PHE A 1 169 ? -3.770 -4.201 -25.161 1.00 60.78 169 PHE A N 1
ATOM 1380 C CA . PHE A 1 169 ? -4.990 -4.268 -25.974 1.00 60.78 169 PHE A CA 1
ATOM 1381 C C . PHE A 1 169 ? -5.549 -5.685 -26.129 1.00 60.78 169 PHE A C 1
ATOM 1383 O O . PHE A 1 169 ? -6.771 -5.851 -26.110 1.00 60.78 169 PHE A O 1
ATOM 1390 N N . ASN A 1 170 ? -4.712 -6.720 -26.145 1.00 68.12 170 ASN A N 1
ATOM 1391 C CA . ASN A 1 170 ? -5.164 -8.091 -26.396 1.00 68.12 170 ASN A CA 1
ATOM 1392 C C . ASN A 1 170 ? -5.268 -8.933 -25.119 1.00 68.12 170 ASN A C 1
ATOM 1394 O O . ASN A 1 170 ? -6.113 -9.826 -25.061 1.00 68.12 170 ASN A O 1
ATOM 1398 N N . THR A 1 171 ? -4.527 -8.605 -24.054 1.00 74.75 171 THR A N 1
ATOM 1399 C CA . THR A 1 171 ? -4.569 -9.396 -22.814 1.00 74.75 171 THR A CA 1
ATOM 1400 C C . THR A 1 171 ? -5.611 -8.851 -21.826 1.00 74.75 171 THR A C 1
ATOM 1402 O O . THR A 1 171 ? -5.475 -7.737 -21.314 1.00 74.75 171 THR A O 1
ATOM 1405 N N . PRO A 1 172 ? -6.666 -9.619 -21.484 1.00 87.19 172 PRO A N 1
ATOM 1406 C CA . PRO A 1 172 ? -7.693 -9.166 -20.543 1.00 87.19 172 PRO A CA 1
ATOM 1407 C C . PRO A 1 172 ? -7.156 -8.989 -19.114 1.00 87.19 172 PRO A C 1
ATOM 1409 O O . PRO A 1 172 ? -7.726 -8.214 -18.348 1.00 87.19 172 PRO A O 1
ATOM 1412 N N . VAL A 1 173 ? -6.053 -9.659 -18.765 1.00 91.00 173 VAL A N 1
ATOM 1413 C CA . VAL A 1 173 ? -5.450 -9.652 -17.422 1.00 91.00 173 VAL A CA 1
ATOM 1414 C C . VAL A 1 173 ? -5.069 -8.238 -16.976 1.00 91.00 173 VAL A C 1
ATOM 1416 O O . VAL A 1 173 ? -5.488 -7.831 -15.893 1.00 91.00 173 VAL A O 1
ATOM 1419 N N . PHE A 1 174 ? -4.386 -7.451 -17.823 1.00 91.94 174 PHE A N 1
ATOM 1420 C CA . PHE A 1 174 ? -4.045 -6.059 -17.501 1.00 91.94 174 PHE A CA 1
ATOM 1421 C C . PHE A 1 174 ? -5.295 -5.234 -17.193 1.00 91.94 174 PHE A C 1
ATOM 1423 O O . PHE A 1 174 ? -5.389 -4.597 -16.148 1.00 91.94 174 PHE A O 1
ATOM 1430 N N . ARG A 1 175 ? -6.285 -5.264 -18.097 1.00 91.50 175 ARG A N 1
ATOM 1431 C CA . ARG A 1 175 ? -7.491 -4.429 -17.995 1.00 91.50 175 ARG A CA 1
ATOM 1432 C C . ARG A 1 175 ? -8.326 -4.778 -16.777 1.00 91.50 175 ARG A C 1
ATOM 1434 O O . ARG A 1 175 ? -8.770 -3.879 -16.064 1.00 91.50 175 ARG A O 1
ATOM 1441 N N . ILE A 1 176 ? -8.545 -6.068 -16.539 1.00 94.88 176 ILE A N 1
ATOM 1442 C CA . ILE A 1 176 ? -9.302 -6.520 -15.373 1.00 94.88 176 ILE A CA 1
ATOM 1443 C C . ILE A 1 176 ? -8.514 -6.172 -14.105 1.00 94.88 176 ILE A C 1
ATOM 1445 O O . ILE A 1 176 ? -9.100 -5.618 -13.181 1.00 94.88 176 ILE A O 1
ATOM 1449 N N . GLY A 1 177 ? -7.198 -6.407 -14.077 1.00 96.56 177 GLY A N 1
ATOM 1450 C CA . GLY A 1 177 ? -6.353 -6.113 -12.918 1.00 96.56 177 GLY A CA 1
ATOM 1451 C C . GLY A 1 177 ? -6.369 -4.628 -12.574 1.00 96.56 177 GLY A C 1
ATOM 1452 O O . GLY A 1 177 ? -6.683 -4.251 -11.449 1.00 96.56 177 GLY A O 1
ATOM 1453 N N . PHE A 1 178 ? -6.155 -3.770 -13.571 1.00 96.00 178 PHE A N 1
ATOM 1454 C CA . PHE A 1 178 ? -6.139 -2.320 -13.398 1.00 96.00 178 PHE A CA 1
ATOM 1455 C C . PHE A 1 178 ? -7.517 -1.775 -12.997 1.00 96.00 178 PHE A C 1
ATOM 1457 O O . PHE A 1 178 ? -7.623 -0.864 -12.173 1.00 96.00 178 PHE A O 1
ATOM 1464 N N . THR A 1 179 ? -8.593 -2.374 -13.520 1.00 96.81 179 THR A N 1
ATOM 1465 C CA . THR A 1 179 ? -9.965 -2.055 -13.099 1.00 96.81 179 THR A CA 1
ATOM 1466 C C . THR A 1 179 ? -10.188 -2.429 -11.636 1.00 96.81 179 THR A C 1
ATOM 1468 O O . THR A 1 179 ? -10.717 -1.617 -10.879 1.00 96.81 179 THR A O 1
ATOM 1471 N N . ILE A 1 180 ? -9.760 -3.623 -11.213 1.00 98.44 180 ILE A N 1
ATOM 1472 C CA . ILE A 1 180 ? -9.837 -4.059 -9.813 1.00 98.44 180 ILE A CA 1
ATOM 1473 C C . ILE A 1 180 ? -9.026 -3.115 -8.918 1.00 98.44 180 ILE A C 1
ATOM 1475 O O . ILE A 1 180 ? -9.549 -2.680 -7.894 1.00 98.44 180 ILE A O 1
ATOM 1479 N N . ALA A 1 181 ? -7.810 -2.744 -9.331 1.00 98.44 181 ALA A N 1
ATOM 1480 C CA . ALA A 1 181 ? -6.947 -1.820 -8.598 1.00 98.44 181 ALA A CA 1
ATOM 1481 C C . ALA A 1 181 ? -7.650 -0.474 -8.368 1.00 98.44 181 ALA A C 1
ATOM 1483 O O . ALA A 1 181 ? -7.813 -0.017 -7.237 1.00 98.44 181 ALA A O 1
ATOM 1484 N N . THR A 1 182 ? -8.185 0.103 -9.446 1.00 98.50 182 THR A N 1
ATOM 1485 C CA . THR A 1 182 ? -8.904 1.384 -9.421 1.00 98.50 182 THR A CA 1
ATOM 1486 C C . THR A 1 182 ? -10.170 1.325 -8.567 1.00 98.50 182 THR A C 1
ATOM 1488 O O . THR A 1 182 ? -10.427 2.227 -7.769 1.00 98.50 182 THR A O 1
ATOM 1491 N N . VAL A 1 183 ? -10.966 0.257 -8.687 1.00 98.44 183 VAL A N 1
ATOM 1492 C CA . VAL A 1 183 ? -12.155 0.057 -7.844 1.00 98.44 183 VAL A CA 1
ATOM 1493 C C . VAL A 1 183 ? -11.759 -0.093 -6.374 1.00 98.44 183 VAL A C 1
ATOM 1495 O O . VAL A 1 183 ? -12.417 0.496 -5.516 1.00 98.44 183 VAL A O 1
ATOM 1498 N N . GLY A 1 184 ? -10.681 -0.823 -6.079 1.00 98.50 184 GLY A N 1
ATOM 1499 C CA . GLY A 1 184 ? -10.113 -0.948 -4.738 1.00 98.50 184 GLY A CA 1
ATOM 1500 C C . GLY A 1 184 ? -9.765 0.414 -4.136 1.00 98.50 184 GLY A C 1
ATOM 1501 O O . GLY A 1 184 ? -10.280 0.752 -3.070 1.00 98.50 184 GLY A O 1
ATOM 1502 N N . MET A 1 185 ? -9.029 1.252 -4.871 1.00 98.19 185 MET A N 1
ATOM 1503 C CA . MET A 1 185 ? -8.673 2.610 -4.441 1.00 98.19 185 MET A CA 1
ATOM 1504 C C . MET A 1 185 ? -9.915 3.471 -4.160 1.00 98.19 185 MET A C 1
ATOM 1506 O O . MET A 1 185 ? -10.030 4.106 -3.109 1.00 98.19 185 MET A O 1
ATOM 1510 N N . ILE A 1 186 ? -10.902 3.459 -5.064 1.00 98.31 186 ILE A N 1
ATOM 1511 C CA . ILE A 1 186 ? -12.159 4.206 -4.890 1.00 98.31 186 ILE A CA 1
ATOM 1512 C C . ILE A 1 186 ? -12.899 3.736 -3.632 1.00 98.31 186 ILE A C 1
ATOM 1514 O O . ILE A 1 186 ? -13.385 4.559 -2.848 1.00 98.31 186 ILE A O 1
ATOM 1518 N N . LEU A 1 187 ? -12.991 2.422 -3.419 1.00 98.25 187 LEU A N 1
ATOM 1519 C CA . LEU A 1 187 ? -13.646 1.842 -2.248 1.00 98.25 187 LEU A CA 1
ATOM 1520 C C . LEU A 1 187 ? -12.887 2.154 -0.953 1.00 98.25 187 LEU A C 1
ATOM 1522 O O . LEU A 1 187 ? -13.536 2.417 0.063 1.00 98.25 187 LEU A O 1
ATOM 1526 N N . ASN A 1 188 ? -11.553 2.189 -0.987 1.00 98.00 188 ASN A N 1
ATOM 1527 C CA . ASN A 1 188 ? -10.716 2.569 0.148 1.00 98.00 188 ASN A CA 1
ATOM 1528 C C . ASN A 1 188 ? -10.994 4.023 0.556 1.00 98.00 188 ASN A C 1
ATOM 1530 O O . ASN A 1 188 ? -11.413 4.278 1.689 1.00 98.00 188 ASN A O 1
ATOM 1534 N N . ILE A 1 189 ? -10.916 4.955 -0.399 1.00 96.62 189 ILE A N 1
ATOM 1535 C CA . ILE A 1 189 ? -11.200 6.383 -0.187 1.00 96.62 189 ILE A CA 1
ATOM 1536 C C . ILE A 1 189 ? -12.642 6.594 0.293 1.00 96.62 189 ILE A C 1
ATOM 1538 O O . ILE A 1 189 ? -12.910 7.421 1.177 1.00 96.62 189 ILE A O 1
ATOM 1542 N N . HIS A 1 190 ? -13.597 5.852 -0.272 1.00 96.88 190 HIS A N 1
ATOM 1543 C CA . HIS A 1 190 ? -14.998 5.914 0.133 1.00 96.88 190 HIS A CA 1
ATOM 1544 C C . HIS A 1 190 ? -15.196 5.444 1.581 1.00 96.88 190 HIS A C 1
ATOM 1546 O O . HIS A 1 190 ? -15.866 6.123 2.366 1.00 96.88 190 HIS A O 1
ATOM 1552 N N . ALA A 1 191 ? -14.593 4.318 1.963 1.00 96.69 191 ALA A N 1
ATOM 1553 C CA . ALA A 1 191 ? -14.671 3.789 3.318 1.00 96.69 191 ALA A CA 1
ATOM 1554 C C . ALA A 1 191 ? -14.005 4.728 4.339 1.00 96.69 191 ALA A C 1
ATOM 1556 O O . ALA A 1 191 ? -14.609 5.023 5.375 1.00 96.69 191 ALA A O 1
ATOM 1557 N N . ASP A 1 192 ? -12.831 5.281 4.023 1.00 95.00 192 ASP A N 1
ATOM 1558 C CA . ASP A 1 192 ? -12.168 6.292 4.854 1.00 95.00 192 ASP A CA 1
ATOM 1559 C C . ASP A 1 192 ? -13.050 7.537 5.024 1.00 95.00 192 ASP A C 1
ATOM 1561 O O . ASP A 1 192 ? -13.199 8.066 6.128 1.00 95.00 192 ASP A O 1
ATOM 1565 N N . SER A 1 193 ? -13.732 7.966 3.960 1.00 94.31 193 SER A N 1
ATOM 1566 C CA . SER A 1 193 ? -14.672 9.090 4.014 1.00 94.31 193 SER A CA 1
ATOM 1567 C C . SER A 1 193 ? -15.842 8.835 4.967 1.00 94.31 193 SER A C 1
ATOM 1569 O O . SER A 1 193 ? -16.245 9.739 5.703 1.00 94.31 193 SER A O 1
ATOM 1571 N N . ILE A 1 194 ? -16.378 7.610 5.003 1.00 94.75 194 ILE A N 1
ATOM 1572 C CA . ILE A 1 194 ? -17.414 7.223 5.971 1.00 94.75 194 ILE A CA 1
ATOM 1573 C C . ILE A 1 194 ? -16.868 7.330 7.401 1.00 94.75 194 ILE A C 1
ATOM 1575 O O . ILE A 1 194 ? -17.514 7.946 8.252 1.00 94.75 194 ILE A O 1
ATOM 1579 N N . LEU A 1 195 ? -15.676 6.784 7.668 1.00 92.06 195 LEU A N 1
ATOM 1580 C CA . LEU A 1 195 ? -15.056 6.809 8.999 1.00 92.06 195 LEU A CA 1
ATOM 1581 C C . LEU A 1 195 ? -14.769 8.236 9.484 1.00 92.06 195 LEU A C 1
ATOM 1583 O O . LEU A 1 195 ? -15.072 8.582 10.628 1.00 92.06 195 LEU A O 1
ATOM 1587 N N . ILE A 1 196 ? -14.248 9.089 8.605 1.00 89.88 196 ILE A N 1
ATOM 1588 C CA . ILE A 1 196 ? -13.958 10.494 8.906 1.00 89.88 196 ILE A CA 1
ATOM 1589 C C . ILE A 1 196 ? -15.247 11.260 9.216 1.00 89.88 196 ILE A C 1
ATOM 1591 O O . ILE A 1 196 ? -15.317 11.993 10.204 1.00 89.88 196 ILE A O 1
ATOM 1595 N N . ASN A 1 197 ? -16.299 11.053 8.422 1.00 90.31 197 ASN A N 1
ATOM 1596 C CA . ASN A 1 197 ? -17.585 11.717 8.630 1.00 90.31 197 ASN A CA 1
ATOM 1597 C C . ASN A 1 197 ? -18.274 11.284 9.931 1.00 90.31 197 ASN A C 1
ATOM 1599 O O . ASN A 1 197 ? -18.981 12.089 10.540 1.00 90.31 197 ASN A O 1
ATOM 1603 N N . LEU A 1 198 ? -18.070 10.040 10.380 1.00 88.44 198 LEU A N 1
ATOM 1604 C CA . LEU A 1 198 ? -18.556 9.594 11.689 1.00 88.44 198 LEU A CA 1
ATOM 1605 C C . LEU A 1 198 ? -17.908 10.395 12.815 1.00 88.44 198 LEU A C 1
ATOM 1607 O O . LEU A 1 198 ? -18.615 10.854 13.709 1.00 88.44 198 LEU A O 1
ATOM 1611 N N . ARG A 1 199 ? -16.598 10.622 12.713 1.00 83.19 199 ARG A N 1
ATOM 1612 C CA . ARG A 1 199 ? -15.817 11.359 13.705 1.00 83.19 199 ARG A CA 1
ATOM 1613 C C . ARG A 1 199 ? -16.100 12.856 13.702 1.00 83.19 199 ARG A C 1
ATOM 1615 O O . ARG A 1 199 ? -16.272 13.437 14.764 1.00 83.19 199 ARG A O 1
ATOM 1622 N N . ARG A 1 200 ? -16.243 13.472 12.524 1.00 82.12 200 ARG A N 1
ATOM 1623 C CA . ARG A 1 200 ? -16.588 14.900 12.405 1.00 82.12 200 ARG A CA 1
ATOM 1624 C C . ARG A 1 200 ? -17.923 15.227 13.078 1.00 82.12 200 ARG A C 1
ATOM 1626 O O . ARG A 1 200 ? -18.046 16.277 13.695 1.00 82.12 200 ARG A O 1
ATOM 1633 N N . LYS A 1 201 ? -18.903 14.318 12.985 1.00 79.94 201 LYS A N 1
ATOM 1634 C CA . LYS A 1 201 ? -20.198 14.446 13.675 1.00 79.94 201 LYS A CA 1
ATOM 1635 C C . LYS A 1 201 ? -20.078 14.357 15.198 1.00 79.94 201 LYS A C 1
ATOM 1637 O O . LYS A 1 201 ? -20.952 14.873 15.887 1.00 79.94 201 LYS A O 1
ATOM 1642 N N . ASP A 1 202 ? -19.063 13.669 15.715 1.00 75.25 202 ASP A N 1
ATOM 1643 C CA . ASP A 1 202 ? -18.777 13.628 17.152 1.00 75.25 202 ASP A CA 1
ATOM 1644 C C . ASP A 1 202 ? -18.065 14.898 17.607 1.00 75.25 202 ASP A C 1
ATOM 1646 O O . ASP A 1 202 ? -18.531 15.544 18.542 1.00 75.25 202 ASP A O 1
ATOM 1650 N N . ASP A 1 203 ? -17.034 15.323 16.872 1.00 72.06 203 ASP A N 1
ATOM 1651 C CA . ASP A 1 203 ? -16.319 16.576 17.140 1.00 72.06 203 ASP A CA 1
ATOM 1652 C C . ASP A 1 203 ? -17.284 17.788 17.124 1.00 72.06 203 ASP A C 1
ATOM 1654 O O . ASP A 1 203 ? -17.172 18.684 17.957 1.00 72.06 203 ASP A O 1
ATOM 1658 N N . SER A 1 204 ? -18.269 17.822 16.212 1.00 76.06 204 SER A N 1
ATOM 1659 C CA . SER A 1 204 ? -19.261 18.910 16.152 1.00 76.06 204 SER A CA 1
ATOM 1660 C C . SER A 1 204 ? -20.237 18.910 17.328 1.00 76.06 204 SER A C 1
ATOM 1662 O O . SER A 1 204 ? -20.589 19.978 17.813 1.00 76.06 204 SER A O 1
ATOM 1664 N N . LYS A 1 205 ? -20.675 17.728 17.783 1.00 71.00 205 LYS A N 1
ATOM 1665 C CA . LYS A 1 205 ? -21.595 17.609 18.926 1.00 71.00 205 LYS A CA 1
ATOM 1666 C C . LYS A 1 205 ? -20.932 18.036 20.227 1.00 71.00 205 LYS A C 1
ATOM 1668 O O . LYS A 1 205 ? -21.534 18.756 21.013 1.00 71.00 205 LYS A O 1
ATOM 1673 N N . MET A 1 206 ? -19.674 17.645 20.401 1.00 65.62 206 MET A N 1
ATOM 1674 C CA . MET A 1 206 ? -18.887 18.042 21.559 1.00 65.62 206 MET A CA 1
ATOM 1675 C C . MET A 1 206 ? -18.760 19.569 21.649 1.00 65.62 206 MET A C 1
ATOM 1677 O O . MET A 1 206 ? -18.968 20.133 22.714 1.00 65.62 206 MET A O 1
ATOM 1681 N N . LYS A 1 207 ? -18.518 20.259 20.523 1.00 69.19 207 LYS A N 1
ATOM 1682 C CA . LYS A 1 207 ? -18.474 21.731 20.500 1.00 69.19 207 LYS A CA 1
ATOM 1683 C C . LYS A 1 207 ? -19.807 22.378 20.884 1.00 69.19 207 LYS A C 1
ATOM 1685 O O . LYS A 1 207 ? -19.797 23.365 21.608 1.00 69.19 207 LYS A O 1
ATOM 1690 N N . THR A 1 208 ? -20.938 21.845 20.415 1.00 70.19 208 THR A N 1
ATOM 1691 C CA . THR A 1 208 ? -22.260 22.398 20.758 1.00 70.19 208 THR A CA 1
ATOM 1692 C C . THR A 1 208 ? -22.629 22.194 22.225 1.00 70.19 208 THR A C 1
ATOM 1694 O O . THR A 1 208 ? -23.298 23.046 22.794 1.00 70.19 208 THR A O 1
ATOM 1697 N N . GLU A 1 209 ? -22.189 21.096 22.844 1.00 61.16 209 GLU A N 1
ATOM 1698 C CA . GLU A 1 209 ? -22.424 20.835 24.271 1.00 61.16 209 GLU A CA 1
ATOM 1699 C C . GLU A 1 209 ? -21.541 21.729 25.160 1.00 61.16 209 GLU A C 1
ATOM 1701 O O . GLU A 1 209 ? -22.028 22.267 26.149 1.00 61.16 209 GLU A O 1
ATOM 1706 N N . ASP A 1 210 ? -20.294 21.985 24.755 1.00 59.03 210 ASP A N 1
ATOM 1707 C CA . ASP A 1 210 ? -19.355 22.860 25.479 1.00 59.03 210 ASP A CA 1
ATOM 1708 C C . ASP A 1 210 ? -19.786 24.344 25.449 1.00 59.03 210 ASP A C 1
ATOM 1710 O O . ASP A 1 210 ? -19.626 25.073 26.422 1.00 59.03 210 ASP A O 1
ATOM 1714 N N . HIS A 1 211 ? -20.420 24.790 24.354 1.00 54.69 211 HIS A N 1
ATOM 1715 C CA . HIS A 1 211 ? -20.946 26.161 24.225 1.00 54.69 211 HIS A CA 1
ATOM 1716 C C . HIS A 1 211 ? -22.382 26.316 24.766 1.00 54.69 211 HIS A C 1
ATOM 1718 O O . HIS A 1 211 ? -22.856 27.437 24.927 1.00 54.69 211 HIS A O 1
ATOM 1724 N N . GLY A 1 212 ? -23.084 25.210 25.042 1.00 43.31 212 GLY A N 1
ATOM 1725 C CA . GLY A 1 212 ? -24.445 25.200 25.596 1.00 43.31 212 GLY A CA 1
ATOM 1726 C C . GLY A 1 212 ? -24.506 25.115 27.126 1.00 43.31 212 GLY A C 1
ATOM 1727 O O . GLY A 1 212 ? -25.589 25.222 27.693 1.00 43.31 212 GLY A O 1
ATOM 1728 N N . GLY A 1 213 ? -23.366 24.931 27.802 1.00 38.19 213 GLY A N 1
ATOM 1729 C CA . GLY A 1 213 ? -23.269 24.819 29.264 1.00 38.19 213 GLY A CA 1
ATOM 1730 C C . GLY A 1 213 ? -23.234 26.147 30.031 1.00 38.19 213 GLY A C 1
ATOM 1731 O O . GLY A 1 213 ? -23.157 26.127 31.255 1.00 38.19 213 GLY A O 1
ATOM 1732 N N . SER A 1 214 ? -23.301 27.294 29.346 1.00 36.41 214 SER A N 1
ATOM 1733 C CA . SER A 1 214 ? -23.266 28.626 29.969 1.00 36.41 214 SER A CA 1
ATOM 1734 C C . SER A 1 214 ? -24.381 29.537 29.447 1.00 36.41 214 SER A C 1
ATOM 1736 O O . SER A 1 214 ? -24.125 30.629 28.953 1.00 36.41 214 SER A O 1
ATOM 1738 N N . SER A 1 215 ? -25.635 29.096 29.542 1.00 34.25 215 SER A N 1
ATOM 1739 C CA . SER A 1 215 ? -26.779 30.009 29.658 1.00 34.25 215 SER A CA 1
ATOM 1740 C C . SER A 1 215 ? -27.987 29.245 30.196 1.00 34.25 215 SER A C 1
ATOM 1742 O O . SER A 1 215 ? -28.747 28.624 29.460 1.00 34.25 215 SER A O 1
ATOM 1744 N N . ALA A 1 216 ? -28.128 29.260 31.517 1.00 34.09 216 ALA A N 1
ATOM 1745 C CA . ALA A 1 216 ? -29.398 29.031 32.188 1.00 34.09 216 ALA A CA 1
ATOM 1746 C C . ALA A 1 216 ? -29.676 30.263 33.059 1.00 34.09 216 ALA A C 1
ATOM 1748 O O . ALA A 1 216 ? -29.625 30.205 34.284 1.00 34.09 216 ALA A O 1
ATOM 1749 N N . THR A 1 217 ? -29.895 31.409 32.413 1.00 32.75 217 THR A N 1
ATOM 1750 C CA . THR A 1 217 ? -30.651 32.509 33.014 1.00 32.75 217 THR A CA 1
ATOM 1751 C C . THR A 1 217 ? -32.120 32.228 32.750 1.00 32.75 217 THR A C 1
ATOM 1753 O O . THR A 1 217 ? -32.528 32.053 31.604 1.00 32.75 217 THR A O 1
ATOM 1756 N N . GLY A 1 218 ? -32.874 32.081 33.836 1.00 31.69 218 GLY A N 1
ATOM 1757 C CA . GLY A 1 218 ? -34.304 31.847 33.782 1.00 31.69 218 GLY A CA 1
ATOM 1758 C C . GLY A 1 218 ? -35.049 33.038 33.202 1.00 31.69 218 GLY A C 1
ATOM 1759 O O . GLY A 1 218 ? -34.653 34.176 33.414 1.00 31.69 218 GLY A O 1
ATOM 1760 N N . GLU A 1 219 ? -36.162 32.742 32.547 1.00 28.94 219 GLU A N 1
ATOM 1761 C CA . GLU A 1 219 ? -37.271 33.669 32.389 1.00 28.94 219 GLU A CA 1
ATOM 1762 C C . GLU A 1 219 ? -38.570 32.868 32.505 1.00 28.94 219 GLU A C 1
ATOM 1764 O O . GLU A 1 219 ? -38.795 31.860 31.830 1.00 28.94 219 GLU A O 1
ATOM 1769 N N . ILE A 1 220 ? -39.369 33.300 33.474 1.00 31.58 220 ILE A N 1
ATOM 1770 C CA . ILE A 1 220 ? -40.770 32.965 33.685 1.00 31.58 220 ILE A CA 1
ATOM 1771 C C . ILE A 1 220 ? -41.566 33.999 32.885 1.00 31.58 220 ILE A C 1
ATOM 1773 O O . ILE A 1 220 ? -41.307 35.178 33.075 1.00 31.58 220 ILE A O 1
ATOM 1777 N N . GLU A 1 221 ? -42.524 33.566 32.059 1.00 28.06 221 GLU A N 1
ATOM 1778 C CA . GLU A 1 221 ? -43.868 34.162 31.849 1.00 28.06 221 GLU A CA 1
ATOM 1779 C C . GLU A 1 221 ? -44.577 33.397 30.707 1.00 28.06 221 GLU A C 1
ATOM 1781 O O . GLU A 1 221 ? -44.012 33.160 29.646 1.00 28.06 221 GLU A O 1
ATOM 1786 N N . MET A 1 222 ? -45.661 32.667 30.990 1.00 26.91 222 MET A N 1
ATOM 1787 C CA . MET A 1 222 ? -47.079 33.078 31.012 1.00 26.91 222 MET A CA 1
ATOM 1788 C C . MET A 1 222 ? -47.741 33.265 29.629 1.00 26.91 222 MET A C 1
ATOM 1790 O O . MET A 1 222 ? -47.594 34.276 28.964 1.00 26.91 222 MET A O 1
ATOM 1794 N N . GLY A 1 223 ? -48.521 32.236 29.267 1.00 24.30 223 GLY A N 1
ATOM 1795 C CA . GLY A 1 223 ? -49.857 32.247 28.648 1.00 24.30 223 GLY A CA 1
ATOM 1796 C C . GLY A 1 223 ? -50.259 33.277 27.585 1.00 24.30 223 GLY A C 1
ATOM 1797 O O . GLY A 1 223 ? -50.458 34.441 27.893 1.00 24.30 223 GLY A O 1
ATOM 1798 N N . ALA A 1 224 ? -50.654 32.774 26.410 1.00 26.31 224 ALA A N 1
ATOM 1799 C CA . ALA A 1 224 ? -51.918 33.146 25.762 1.00 26.31 224 ALA A CA 1
ATOM 1800 C C . ALA A 1 224 ? -52.303 32.101 24.703 1.00 26.31 224 ALA A C 1
ATOM 1802 O O . ALA A 1 224 ? -51.495 31.700 23.866 1.00 26.31 224 ALA A O 1
ATOM 1803 N N . ALA A 1 225 ? -53.549 31.642 24.772 1.00 28.31 225 ALA A N 1
ATOM 1804 C CA . ALA A 1 225 ? -54.195 30.828 23.758 1.00 28.31 225 ALA A CA 1
ATOM 1805 C C . ALA A 1 225 ? -54.602 31.702 22.566 1.00 28.31 225 ALA A C 1
ATOM 1807 O O . ALA A 1 225 ? -55.140 32.780 22.785 1.00 28.31 225 ALA A O 1
ATOM 1808 N N . GLU A 1 226 ? -54.488 31.198 21.334 1.00 25.59 226 GLU A N 1
ATOM 1809 C CA . GLU A 1 226 ? -55.507 31.506 20.332 1.00 25.59 226 GLU A CA 1
ATOM 1810 C C . GLU A 1 226 ? -55.605 30.469 19.207 1.00 25.59 226 GLU A C 1
ATOM 1812 O O . GLU A 1 226 ? -54.636 29.923 18.683 1.00 25.59 226 GLU A O 1
ATOM 1817 N N . ASN A 1 227 ? -56.864 30.198 18.901 1.00 26.83 227 ASN A N 1
ATOM 1818 C CA . ASN A 1 227 ? -57.432 29.292 17.922 1.00 26.83 227 ASN A CA 1
ATOM 1819 C C . ASN A 1 227 ? -57.192 29.815 16.493 1.00 26.83 227 ASN A C 1
ATOM 1821 O O . ASN A 1 227 ? -57.309 31.021 16.291 1.00 26.83 227 ASN A O 1
ATOM 1825 N N . LYS A 1 228 ? -56.980 28.927 15.504 1.00 26.92 228 LYS A N 1
ATOM 1826 C CA . LYS A 1 228 ? -57.534 29.016 14.124 1.00 26.92 228 LYS A CA 1
ATOM 1827 C C . LYS A 1 228 ? -56.942 27.949 13.188 1.00 26.92 228 LYS A C 1
ATOM 1829 O O . LYS A 1 228 ? -55.810 28.024 12.729 1.00 26.92 228 LYS A O 1
ATOM 1834 N N . THR A 1 229 ? -57.776 26.983 12.819 1.00 23.92 229 THR A N 1
ATOM 1835 C CA . THR A 1 229 ? -57.869 26.440 11.444 1.00 23.92 229 THR A CA 1
ATOM 1836 C C . THR A 1 229 ? -59.207 26.952 10.868 1.00 23.92 229 THR A C 1
ATOM 1838 O O . THR A 1 229 ? -60.001 27.471 11.655 1.00 23.92 229 THR A O 1
ATOM 1841 N N . PRO A 1 230 ? -59.587 26.755 9.586 1.00 36.94 230 PRO A N 1
ATOM 1842 C CA . PRO A 1 230 ? -58.849 26.313 8.391 1.00 36.94 230 PRO A CA 1
ATOM 1843 C C . PRO A 1 230 ? -59.166 27.168 7.135 1.00 36.94 230 PRO A C 1
ATOM 1845 O O . PRO A 1 230 ? -60.164 27.873 7.113 1.00 36.94 230 PRO A O 1
ATOM 1848 N N . LEU A 1 231 ? -58.438 27.006 6.018 1.00 24.36 231 LEU A N 1
ATOM 1849 C CA . LEU A 1 231 ? -59.005 27.305 4.689 1.00 24.36 231 LEU A CA 1
ATOM 1850 C C . LEU A 1 231 ? -58.507 26.335 3.602 1.00 24.36 231 LEU A C 1
ATOM 1852 O O . LEU A 1 231 ? -57.327 26.260 3.269 1.00 24.36 231 LEU A O 1
ATOM 1856 N N . LYS A 1 232 ? -59.484 25.601 3.058 1.00 25.78 232 LYS A N 1
ATOM 1857 C CA . LYS A 1 232 ? -59.484 24.847 1.797 1.00 25.78 232 LYS A CA 1
ATOM 1858 C C . LYS A 1 232 ? -59.188 25.770 0.609 1.00 25.78 232 LYS A C 1
ATOM 1860 O O . LYS A 1 232 ? -59.775 26.844 0.539 1.00 25.78 232 LYS A O 1
ATOM 1865 N N . LYS A 1 233 ? -58.533 25.243 -0.432 1.00 26.36 233 LYS A N 1
ATOM 1866 C CA . LYS A 1 233 ? -59.040 25.382 -1.809 1.00 26.36 233 LYS A CA 1
ATOM 1867 C C . LYS A 1 233 ? -58.908 24.063 -2.572 1.00 26.36 233 LYS A C 1
ATOM 1869 O O . LYS A 1 233 ? -57.886 23.389 -2.546 1.00 26.36 233 LYS A O 1
ATOM 1874 N N . ARG A 1 234 ? -60.043 23.719 -3.171 1.00 24.61 234 ARG A N 1
ATOM 1875 C CA . ARG A 1 234 ? -60.417 22.578 -4.007 1.00 24.61 234 ARG A CA 1
ATOM 1876 C C . ARG A 1 234 ? -60.439 23.070 -5.457 1.00 24.61 234 ARG A C 1
ATOM 1878 O O . ARG A 1 234 ? -60.751 24.236 -5.659 1.00 24.61 234 ARG A O 1
ATOM 1885 N N . ASN A 1 235 ? -60.140 22.174 -6.395 1.00 27.12 235 ASN A N 1
ATOM 1886 C CA . ASN A 1 235 ? -60.712 22.003 -7.747 1.00 27.12 235 ASN A CA 1
ATOM 1887 C C . ASN A 1 235 ? -60.091 20.676 -8.255 1.00 27.12 235 ASN A C 1
ATOM 1889 O O . ASN A 1 235 ? -58.870 20.580 -8.277 1.00 27.12 235 ASN A O 1
ATOM 1893 N N . GLN A 1 236 ? -60.782 19.524 -8.357 1.00 26.59 236 GLN A N 1
ATOM 1894 C CA . GLN A 1 236 ? -61.831 19.105 -9.322 1.00 26.59 236 GLN A CA 1
ATOM 1895 C C . GLN A 1 236 ? -61.492 19.530 -10.757 1.00 26.59 236 GLN A C 1
ATOM 1897 O O . GLN A 1 236 ? -61.255 20.706 -10.986 1.00 26.59 236 GLN A O 1
ATOM 1902 N N . SER A 1 237 ? -61.390 18.649 -11.753 1.00 26.23 237 SER A N 1
ATOM 1903 C CA . SER A 1 237 ? -62.263 17.550 -12.235 1.00 26.23 237 SER A CA 1
ATOM 1904 C C . SER A 1 237 ? -61.444 16.708 -13.253 1.00 26.23 237 SER A C 1
ATOM 1906 O O . SER A 1 237 ? -60.368 17.157 -13.633 1.00 26.23 237 SER A O 1
ATOM 1908 N N . GLY A 1 238 ? -61.776 15.515 -13.755 1.00 26.08 238 GLY A N 1
ATOM 1909 C CA . GLY A 1 238 ? -62.861 14.525 -13.651 1.00 26.08 238 GLY A CA 1
ATOM 1910 C C . GLY A 1 238 ? -62.268 13.180 -14.158 1.00 26.08 238 GLY A C 1
ATOM 1911 O O . GLY A 1 238 ? -61.240 13.185 -14.829 1.00 26.08 238 GLY A O 1
ATOM 1912 N N . GLU A 1 239 ? -62.644 12.025 -13.602 1.00 27.22 239 GLU A N 1
ATOM 1913 C CA . GLU A 1 239 ? -63.674 11.105 -14.140 1.00 27.22 239 GLU A CA 1
ATOM 1914 C C . GLU A 1 239 ? -63.282 10.552 -15.534 1.00 27.22 239 GLU A C 1
ATOM 1916 O O . GLU A 1 239 ? -63.103 11.313 -16.471 1.00 27.22 239 GLU A O 1
ATOM 1921 N N . GLN A 1 240 ? -63.031 9.254 -15.736 1.00 26.16 240 GLN A N 1
ATOM 1922 C CA . GLN A 1 240 ? -64.032 8.185 -15.681 1.00 26.16 240 GLN A CA 1
ATOM 1923 C C . GLN A 1 240 ? -63.456 6.785 -15.385 1.00 26.16 240 GLN A C 1
ATOM 1925 O O . GLN A 1 240 ? -62.287 6.477 -15.602 1.00 26.16 240 GLN A O 1
ATOM 1930 N N . ILE A 1 241 ? -64.375 5.972 -14.867 1.00 27.81 241 ILE A N 1
ATOM 1931 C CA . ILE A 1 241 ? -64.317 4.598 -14.360 1.00 27.81 241 ILE A CA 1
ATOM 1932 C C . ILE A 1 241 ? -64.538 3.585 -15.499 1.00 27.81 241 ILE A C 1
ATOM 1934 O O . ILE A 1 241 ? -65.135 3.952 -16.511 1.00 27.81 241 ILE A O 1
ATOM 1938 N N . LYS A 1 242 ? -64.125 2.326 -15.259 1.00 27.02 242 LYS A N 1
ATOM 1939 C CA . LYS A 1 242 ? -64.750 1.016 -15.605 1.00 27.02 242 LYS A CA 1
ATOM 1940 C C . LYS A 1 242 ? -63.660 0.021 -16.026 1.00 27.02 242 LYS A C 1
ATOM 1942 O O . LYS A 1 242 ? -62.738 0.403 -16.730 1.00 27.02 242 LYS A O 1
ATOM 1947 N N . ASP A 1 243 ? -63.645 -1.261 -15.687 1.00 26.41 243 ASP A N 1
ATOM 1948 C CA . ASP A 1 243 ? -64.400 -2.121 -14.776 1.00 26.41 243 ASP A CA 1
ATOM 1949 C C . ASP A 1 243 ? -63.534 -3.381 -14.557 1.00 26.41 243 ASP A C 1
ATOM 1951 O O . ASP A 1 243 ? -62.581 -3.648 -15.293 1.00 26.41 243 ASP A O 1
ATOM 1955 N N . ALA A 1 244 ? -63.847 -4.133 -13.506 1.00 27.78 244 ALA A N 1
ATOM 1956 C CA . ALA A 1 244 ? -63.166 -5.347 -13.074 1.00 27.78 244 ALA A CA 1
ATOM 1957 C C . ALA A 1 244 ? -63.402 -6.563 -13.993 1.00 27.78 244 ALA A C 1
ATOM 1959 O O . ALA A 1 244 ? -64.502 -6.732 -14.506 1.00 27.78 244 ALA A O 1
ATOM 1960 N N . ALA A 1 245 ? -62.416 -7.469 -14.073 1.00 26.62 245 ALA A N 1
ATOM 1961 C CA . ALA A 1 245 ? -62.628 -8.925 -14.114 1.00 26.62 245 ALA A CA 1
ATOM 1962 C C . ALA A 1 245 ? -61.297 -9.704 -13.979 1.00 26.62 245 ALA A C 1
ATOM 1964 O O . ALA A 1 245 ? -60.383 -9.578 -14.789 1.00 26.62 245 ALA A O 1
ATOM 1965 N N . THR A 1 246 ? -61.222 -10.561 -12.967 1.00 25.30 246 THR A N 1
ATOM 1966 C CA . THR A 1 246 ? -60.469 -11.835 -12.928 1.00 25.30 246 THR A CA 1
ATOM 1967 C C . THR A 1 246 ? -61.519 -12.969 -12.929 1.00 25.30 246 THR A C 1
ATOM 1969 O O . THR A 1 246 ? -62.689 -12.635 -12.723 1.00 25.30 246 THR A O 1
ATOM 1972 N N . PRO A 1 247 ? -61.210 -14.287 -13.062 1.00 38.53 247 PRO A N 1
ATOM 1973 C CA . PRO A 1 247 ? -59.909 -14.988 -13.130 1.00 38.53 247 PRO A CA 1
ATOM 1974 C C . PRO A 1 247 ? -59.833 -16.120 -14.206 1.00 38.53 247 PRO A C 1
ATOM 1976 O O . PRO A 1 247 ? -60.829 -16.477 -14.821 1.00 38.53 247 PRO A O 1
ATOM 1979 N N . SER A 1 248 ? -58.670 -16.769 -14.396 1.00 22.77 248 SER A N 1
ATOM 1980 C CA . SER A 1 248 ? -58.512 -18.242 -14.232 1.00 22.77 248 SER A CA 1
ATOM 1981 C C . SER A 1 248 ? -57.187 -18.827 -14.775 1.00 22.77 248 SER A C 1
ATOM 1983 O O . SER A 1 248 ? -56.747 -18.573 -15.888 1.00 22.77 248 SER A O 1
ATOM 1985 N N . VAL A 1 249 ? -56.553 -19.595 -13.883 1.00 26.25 249 VAL A N 1
ATOM 1986 C CA . VAL A 1 249 ? -55.831 -20.882 -13.991 1.00 26.25 249 VAL A CA 1
ATOM 1987 C C . VAL A 1 249 ? -55.619 -21.513 -15.388 1.00 26.25 249 VAL A C 1
ATOM 1989 O O . VAL A 1 249 ? -56.600 -21.810 -16.059 1.00 26.25 249 VAL A O 1
ATOM 1992 N N . LYS A 1 250 ? -54.370 -21.913 -15.722 1.00 25.94 250 LYS A N 1
ATOM 1993 C CA . LYS A 1 250 ? -53.944 -23.325 -15.974 1.00 25.94 250 LYS A CA 1
ATOM 1994 C C . LYS A 1 250 ? -52.493 -23.488 -16.496 1.00 25.94 250 LYS A C 1
ATOM 1996 O O . LYS A 1 250 ? -52.075 -22.834 -17.438 1.00 25.94 250 LYS A O 1
ATOM 2001 N N . SER A 1 251 ? -51.796 -24.427 -15.840 1.00 26.12 251 SER A N 1
ATOM 2002 C CA . SER A 1 251 ? -50.858 -25.457 -16.347 1.00 26.12 251 SER A CA 1
ATOM 2003 C C . SER A 1 251 ? -49.578 -25.105 -17.140 1.00 26.12 251 SER A C 1
ATOM 2005 O O . SER A 1 251 ? -49.616 -24.724 -18.302 1.00 26.12 251 SER A O 1
ATOM 2007 N N . SER A 1 252 ? -48.434 -25.436 -16.520 1.00 22.97 252 SER A N 1
ATOM 2008 C CA . SER A 1 252 ? -47.238 -26.072 -17.135 1.00 22.97 252 SER A CA 1
ATOM 2009 C C . SER A 1 252 ? -47.598 -27.513 -17.614 1.00 22.97 252 SER A C 1
ATOM 2011 O O . SER A 1 252 ? -48.660 -27.957 -17.168 1.00 22.97 252 SER A O 1
ATOM 2013 N N . PRO A 1 253 ? -46.797 -28.313 -18.378 1.00 41.03 253 PRO A N 1
ATOM 2014 C CA . PRO A 1 253 ? -45.329 -28.263 -18.492 1.00 41.03 253 PRO A CA 1
ATOM 2015 C C . PRO A 1 253 ? -44.677 -28.790 -19.817 1.00 41.03 253 PRO A C 1
ATOM 2017 O O . PRO A 1 253 ? -45.345 -29.146 -20.776 1.00 41.03 253 PRO A O 1
ATOM 2020 N N . GLU A 1 254 ? -43.339 -28.898 -19.772 1.00 27.53 254 GLU A N 1
ATOM 2021 C CA . GLU A 1 254 ? -42.454 -29.894 -20.425 1.00 27.53 254 GLU A CA 1
ATOM 2022 C C . GLU A 1 254 ? -41.827 -29.705 -21.836 1.00 27.53 254 GLU A C 1
ATOM 2024 O O . GLU A 1 254 ? -42.490 -29.600 -22.857 1.00 27.53 254 GLU A O 1
ATOM 2029 N N . LYS A 1 255 ? -40.478 -29.801 -21.808 1.00 27.30 255 LYS A N 1
ATOM 2030 C CA . LYS A 1 255 ? -39.534 -30.594 -22.636 1.00 27.30 255 LYS A CA 1
ATOM 2031 C C . LYS A 1 255 ? -39.551 -30.465 -24.170 1.00 27.30 255 LYS A C 1
ATOM 2033 O O . LYS A 1 255 ? -40.468 -30.923 -24.829 1.00 27.30 255 LYS A O 1
ATOM 2038 N N . SER A 1 256 ? -38.391 -30.110 -24.737 1.00 27.05 256 SER A N 1
ATOM 2039 C CA . SER A 1 256 ? -37.635 -31.038 -25.602 1.00 27.05 256 SER A CA 1
ATOM 2040 C C . SER A 1 256 ? -36.220 -30.528 -25.875 1.00 27.05 256 SER A C 1
ATOM 2042 O O . SER A 1 256 ? -36.014 -29.389 -26.287 1.00 27.05 256 SER A O 1
ATOM 2044 N N . ALA A 1 257 ? -35.252 -31.415 -25.669 1.00 26.17 257 ALA A N 1
ATOM 2045 C CA . ALA A 1 257 ? -33.918 -31.344 -26.239 1.00 26.17 257 ALA A CA 1
ATOM 2046 C C . ALA A 1 257 ? -33.963 -31.771 -27.717 1.00 26.17 257 ALA A C 1
ATOM 2048 O O . ALA A 1 257 ? -34.762 -32.633 -28.075 1.00 26.17 257 ALA A O 1
ATOM 2049 N N . ALA A 1 258 ? -33.079 -31.225 -28.550 1.00 28.27 258 ALA A N 1
ATOM 2050 C CA . ALA A 1 258 ? -32.609 -31.889 -29.763 1.00 28.27 258 ALA A CA 1
ATOM 2051 C C . ALA A 1 258 ? -31.250 -31.305 -30.165 1.00 28.27 258 ALA A C 1
ATOM 2053 O O . ALA A 1 258 ? -31.109 -30.107 -30.407 1.00 28.27 258 ALA A O 1
ATOM 2054 N N . ALA A 1 259 ? -30.251 -32.179 -30.191 1.00 26.00 259 ALA A N 1
ATOM 2055 C CA . ALA A 1 259 ? -28.946 -31.948 -30.778 1.00 26.00 259 ALA A CA 1
ATOM 2056 C C . ALA A 1 259 ? -29.030 -32.086 -32.307 1.00 26.00 259 ALA A C 1
ATOM 2058 O O . ALA A 1 259 ? -29.743 -32.954 -32.805 1.00 26.00 259 ALA A O 1
ATOM 2059 N N . PHE A 1 260 ? -28.245 -31.299 -33.044 1.00 24.47 260 PHE A N 1
ATOM 2060 C CA . PHE A 1 260 ? -27.866 -31.636 -34.416 1.00 24.47 260 PHE A CA 1
ATOM 2061 C C . PHE A 1 260 ? -26.436 -31.158 -34.689 1.00 24.47 260 PHE A C 1
ATOM 2063 O O . PHE A 1 260 ? -26.076 -30.022 -34.379 1.00 24.47 260 PHE A O 1
ATOM 2070 N N . GLN A 1 261 ? -25.612 -32.070 -35.201 1.00 25.88 261 GLN A N 1
ATOM 2071 C CA . GLN A 1 261 ? -24.197 -31.879 -35.504 1.00 25.88 261 GLN A CA 1
ATOM 2072 C C . GLN A 1 261 ? -23.950 -31.468 -36.967 1.00 25.88 261 GLN A C 1
ATOM 2074 O O . GLN A 1 261 ? -24.712 -31.828 -37.856 1.00 25.88 261 GLN A O 1
ATOM 2079 N N . LEU A 1 262 ? -22.789 -30.821 -37.152 1.00 24.34 262 LEU A N 1
ATOM 2080 C CA . LEU A 1 262 ? -21.902 -30.749 -38.328 1.00 24.34 262 LEU A CA 1
ATOM 2081 C C . LEU A 1 262 ? -22.421 -30.186 -39.668 1.00 24.34 262 LEU A C 1
ATOM 2083 O O . LEU A 1 262 ? -23.193 -30.840 -40.359 1.00 24.34 262 LEU A O 1
ATOM 2087 N N . LYS A 1 263 ? -21.771 -29.108 -40.153 1.00 24.83 263 LYS A N 1
ATOM 2088 C CA . LYS A 1 263 ? -20.833 -29.170 -41.305 1.00 24.83 263 LYS A CA 1
ATOM 2089 C C . LYS A 1 263 ? -20.175 -27.813 -41.655 1.00 24.83 263 LYS A C 1
ATOM 2091 O O . LYS A 1 263 ? -20.848 -26.799 -41.754 1.00 24.83 263 LYS A O 1
ATOM 2096 N N . THR A 1 264 ? -18.849 -27.877 -41.841 1.00 27.22 264 THR A N 1
ATOM 2097 C CA . THR A 1 264 ? -17.988 -27.220 -42.861 1.00 27.22 264 THR A CA 1
ATOM 2098 C C . THR A 1 264 ? -18.099 -25.711 -43.160 1.00 27.22 264 THR A C 1
ATOM 2100 O O . THR A 1 264 ? -19.095 -25.233 -43.686 1.00 27.22 264 THR A O 1
ATOM 2103 N N . SER A 1 265 ? -16.977 -25.009 -42.947 1.00 25.89 265 SER A N 1
ATOM 2104 C CA . SER A 1 265 ? -16.568 -23.738 -43.593 1.00 25.89 265 SER A CA 1
ATOM 2105 C C . SER A 1 265 ? -16.044 -24.007 -45.027 1.00 25.89 265 SER A C 1
ATOM 2107 O O . SER A 1 265 ? -15.814 -25.186 -45.316 1.00 25.89 265 SER A O 1
ATOM 2109 N N . PRO A 1 266 ? -15.698 -23.013 -45.881 1.00 45.72 266 PRO A N 1
ATOM 2110 C CA . PRO A 1 266 ? -15.833 -21.550 -45.758 1.00 45.72 266 PRO A CA 1
ATOM 2111 C C . PRO A 1 266 ? -16.463 -20.877 -47.002 1.00 45.72 266 PRO A C 1
ATOM 2113 O O . PRO A 1 266 ? -16.388 -21.421 -48.094 1.00 45.72 266 PRO A O 1
ATOM 2116 N N . ASP A 1 267 ? -16.968 -19.643 -46.886 1.00 27.12 267 ASP A N 1
ATOM 2117 C CA . ASP A 1 267 ? -16.912 -18.721 -48.031 1.00 27.12 267 ASP A CA 1
ATOM 2118 C C . ASP A 1 267 ? -16.939 -17.240 -47.632 1.00 27.12 267 ASP A C 1
ATOM 2120 O O . ASP A 1 267 ? -17.729 -16.787 -46.802 1.00 27.12 267 ASP A O 1
ATOM 2124 N N . LYS A 1 268 ? -16.016 -16.484 -48.236 1.00 39.41 268 LYS A N 1
ATOM 2125 C CA . LYS A 1 268 ? -15.895 -15.025 -48.152 1.00 39.41 268 LYS A CA 1
ATOM 2126 C C . LYS A 1 268 ? -16.950 -14.389 -49.058 1.00 39.41 268 LYS A C 1
ATOM 2128 O O . LYS A 1 268 ? -16.751 -14.351 -50.268 1.00 39.41 268 LYS A O 1
ATOM 2133 N N . LYS A 1 269 ? -17.999 -13.818 -48.471 1.00 33.44 269 LYS A N 1
ATOM 2134 C CA . LYS A 1 269 ? -18.790 -12.675 -48.970 1.00 33.44 269 LYS A CA 1
ATOM 2135 C C . LYS A 1 269 ? -19.698 -12.215 -47.819 1.00 33.44 269 LYS A C 1
ATOM 2137 O O . LYS A 1 269 ? -20.033 -13.019 -46.963 1.00 33.44 269 LYS A O 1
ATOM 2142 N N . ASP A 1 270 ? -20.022 -10.925 -47.782 1.00 30.91 270 ASP A N 1
ATOM 2143 C CA . ASP A 1 270 ? -20.863 -10.228 -46.784 1.00 30.91 270 ASP A CA 1
ATOM 2144 C C . ASP A 1 270 ? -20.142 -9.612 -45.573 1.00 30.91 270 ASP A C 1
ATOM 2146 O O . ASP A 1 270 ? -20.344 -9.957 -44.410 1.00 30.91 270 ASP A O 1
ATOM 2150 N N . LEU A 1 271 ? -19.339 -8.585 -45.860 1.00 37.22 271 LEU A N 1
ATOM 2151 C CA . LEU A 1 271 ? -18.724 -7.691 -44.873 1.00 37.22 271 LEU A CA 1
ATOM 2152 C C . LEU A 1 271 ? -19.355 -6.288 -44.897 1.00 37.22 271 LEU A C 1
ATOM 2154 O O . LEU A 1 271 ? -18.648 -5.294 -44.824 1.00 37.22 271 LEU A O 1
ATOM 2158 N N . THR A 1 272 ? -20.685 -6.175 -44.995 1.00 35.16 272 THR A N 1
ATOM 2159 C CA . THR A 1 272 ? -21.382 -4.876 -44.812 1.00 35.16 272 THR A CA 1
ATOM 2160 C C . THR A 1 272 ? -22.739 -4.951 -44.099 1.00 35.16 272 THR A C 1
ATOM 2162 O O . THR A 1 272 ? -23.302 -3.909 -43.776 1.00 35.16 272 THR A O 1
ATOM 2165 N N . THR A 1 273 ? -23.246 -6.135 -43.738 1.00 37.88 273 THR A N 1
ATOM 2166 C CA . THR A 1 273 ? -24.568 -6.298 -43.088 1.00 37.88 273 THR A CA 1
ATOM 2167 C C . THR A 1 273 ? -24.528 -6.839 -41.650 1.00 37.88 273 THR A C 1
ATOM 2169 O O . THR A 1 273 ? -25.564 -6.859 -40.987 1.00 37.88 273 THR A O 1
ATOM 2172 N N . SER A 1 274 ? -23.360 -7.206 -41.098 1.00 40.31 274 SER A N 1
ATOM 2173 C CA . SER A 1 274 ? -23.266 -7.793 -39.742 1.00 40.31 274 SER A CA 1
ATOM 2174 C C . SER A 1 274 ? -22.994 -6.793 -38.601 1.00 40.31 274 SER A C 1
ATOM 2176 O O . SER A 1 274 ? -23.231 -7.111 -37.430 1.00 40.31 274 SER A O 1
ATOM 2178 N N . SER A 1 275 ? -22.561 -5.558 -38.899 1.00 42.72 275 SER A N 1
ATOM 2179 C CA . SER A 1 275 ? -22.216 -4.572 -37.856 1.00 42.72 275 SER A CA 1
ATOM 2180 C C . SER A 1 275 ? -23.448 -3.924 -37.200 1.00 42.72 275 SER A C 1
ATOM 2182 O O . SER A 1 275 ? -23.428 -3.616 -36.002 1.00 42.72 275 SER A O 1
ATOM 2184 N N . GLY A 1 276 ? -24.563 -3.792 -37.930 1.00 42.75 276 GLY A N 1
ATOM 2185 C CA . GLY A 1 276 ? -25.814 -3.223 -37.409 1.00 42.75 276 GLY A CA 1
ATOM 2186 C C . GLY A 1 276 ? -26.506 -4.134 -36.388 1.00 42.75 276 GLY A C 1
ATOM 2187 O O . GLY A 1 276 ? -27.007 -3.675 -35.356 1.00 42.75 276 GLY A O 1
ATOM 2188 N N . THR A 1 277 ? -26.464 -5.446 -36.617 1.00 53.56 277 THR A N 1
ATOM 2189 C CA . THR A 1 277 ? -27.087 -6.472 -35.767 1.00 53.56 277 THR A CA 1
ATOM 2190 C C . THR A 1 277 ? -26.305 -6.684 -34.470 1.00 53.56 277 THR A C 1
ATOM 2192 O O . THR A 1 277 ? -26.910 -6.796 -33.402 1.00 53.56 277 THR A O 1
ATOM 2195 N N . ALA A 1 278 ? -24.969 -6.657 -34.528 1.00 47.91 278 ALA A N 1
ATOM 2196 C CA . ALA A 1 278 ? -24.106 -6.733 -33.347 1.00 47.91 278 ALA A CA 1
ATOM 2197 C C . ALA A 1 278 ? -24.265 -5.500 -32.439 1.00 47.91 278 ALA A C 1
ATOM 2199 O O . ALA A 1 278 ? -24.487 -5.635 -31.234 1.00 47.91 278 ALA A O 1
ATOM 2200 N N . THR A 1 279 ? -24.266 -4.297 -33.021 1.00 50.38 279 THR A N 1
ATOM 2201 C CA . THR A 1 279 ? -24.455 -3.040 -32.275 1.00 50.38 279 THR A CA 1
ATOM 2202 C C . THR A 1 279 ? -25.832 -2.971 -31.606 1.00 50.38 279 THR A C 1
ATOM 2204 O O . THR A 1 279 ? -25.960 -2.507 -30.471 1.00 50.38 279 THR A O 1
ATOM 2207 N N . THR A 1 280 ? -26.869 -3.490 -32.269 1.00 59.50 280 THR A N 1
ATOM 2208 C CA . THR A 1 280 ? -28.231 -3.552 -31.716 1.00 59.50 280 THR A CA 1
ATOM 2209 C C . THR A 1 280 ? -28.325 -4.553 -30.563 1.00 59.50 280 THR A C 1
ATOM 2211 O O . THR A 1 280 ? -28.901 -4.236 -29.522 1.00 59.50 280 THR A O 1
ATOM 2214 N N . ARG A 1 281 ? -27.683 -5.724 -30.681 1.00 58.00 281 ARG A N 1
ATOM 2215 C CA . ARG A 1 281 ? -27.617 -6.725 -29.602 1.00 58.00 281 ARG A CA 1
ATOM 2216 C C . ARG A 1 281 ? -26.868 -6.206 -28.371 1.00 58.00 281 ARG A C 1
ATOM 2218 O O . ARG A 1 281 ? -27.353 -6.394 -27.257 1.00 58.00 281 ARG A O 1
ATOM 2225 N N . ILE A 1 282 ? -25.761 -5.485 -28.561 1.00 59.78 282 ILE A N 1
ATOM 2226 C CA . ILE A 1 282 ? -24.997 -4.862 -27.465 1.00 59.78 282 ILE A CA 1
ATOM 2227 C C . ILE A 1 282 ? -25.832 -3.785 -26.761 1.00 59.78 282 ILE A C 1
ATOM 2229 O O . ILE A 1 282 ? -25.916 -3.780 -25.533 1.00 59.78 282 ILE A O 1
ATOM 2233 N N . LYS A 1 283 ? -26.521 -2.915 -27.513 1.00 57.75 283 LYS A N 1
ATOM 2234 C CA . LYS A 1 283 ? -27.405 -1.889 -26.929 1.00 57.75 283 LYS A CA 1
ATOM 2235 C C . LYS A 1 283 ? -28.555 -2.502 -26.124 1.00 57.75 283 LYS A C 1
ATOM 2237 O O . LYS A 1 283 ? -28.875 -2.000 -25.046 1.00 57.75 283 LYS A O 1
ATOM 2242 N N . THR A 1 284 ? -29.154 -3.590 -26.605 1.00 66.69 284 THR A N 1
ATOM 2243 C CA . THR A 1 284 ? -30.239 -4.289 -25.898 1.00 66.69 284 THR A CA 1
ATOM 2244 C C . THR A 1 284 ? -29.737 -4.994 -24.635 1.00 66.69 284 THR A C 1
ATOM 2246 O O . THR A 1 284 ? -30.353 -4.856 -23.577 1.00 66.69 284 THR A O 1
ATOM 2249 N N . ALA A 1 285 ? -28.583 -5.667 -24.700 1.00 60.88 285 ALA A N 1
ATOM 2250 C CA . ALA A 1 285 ? -27.955 -6.292 -23.535 1.00 60.88 285 ALA A CA 1
ATOM 2251 C C . ALA A 1 285 ? -27.581 -5.255 -22.462 1.00 60.88 285 ALA A C 1
ATOM 2253 O O . ALA A 1 285 ? -27.856 -5.449 -21.278 1.00 60.88 285 ALA A O 1
ATOM 2254 N N . MET A 1 286 ? -27.042 -4.108 -22.877 1.00 58.50 286 MET A N 1
ATOM 2255 C CA . MET A 1 286 ? -26.673 -3.013 -21.981 1.00 58.50 286 MET A CA 1
ATOM 2256 C C . MET A 1 286 ? -27.903 -2.376 -21.313 1.00 58.50 286 MET A C 1
ATOM 2258 O O . MET A 1 286 ? -27.889 -2.140 -20.106 1.00 58.50 286 MET A O 1
ATOM 2262 N N . LYS A 1 287 ? -29.009 -2.179 -22.046 1.00 64.88 287 LYS A N 1
ATOM 2263 C CA . LYS A 1 287 ? -30.284 -1.719 -21.460 1.00 64.88 287 LYS A CA 1
ATOM 2264 C C . LYS A 1 287 ? -30.849 -2.711 -20.435 1.00 64.88 287 LYS A C 1
ATOM 2266 O O . LYS A 1 287 ? -31.308 -2.287 -19.375 1.00 64.88 287 LYS A O 1
ATOM 2271 N N . SER A 1 288 ? -30.773 -4.012 -20.716 1.00 68.62 288 SER A N 1
ATOM 2272 C CA . SER A 1 288 ? -31.203 -5.067 -19.787 1.00 68.62 288 SER A CA 1
ATOM 2273 C C . SER A 1 288 ? -30.349 -5.103 -18.510 1.00 68.62 288 SER A C 1
ATOM 2275 O O . SER A 1 288 ? -30.880 -5.163 -17.396 1.00 68.62 288 SER A O 1
ATOM 2277 N N . ALA A 1 289 ? -29.027 -4.956 -18.649 1.00 58.56 289 ALA A N 1
ATOM 2278 C CA . ALA A 1 289 ? -28.101 -4.891 -17.521 1.00 58.56 289 ALA A CA 1
ATOM 2279 C C . ALA A 1 289 ? -28.348 -3.654 -16.637 1.00 58.56 289 ALA A C 1
ATOM 2281 O O . ALA A 1 289 ? -28.390 -3.767 -15.412 1.00 58.56 289 ALA A O 1
ATOM 2282 N N . ILE A 1 290 ? -28.591 -2.485 -17.243 1.00 64.88 290 ILE A N 1
ATOM 2283 C CA . ILE A 1 290 ? -28.908 -1.240 -16.521 1.00 64.88 290 ILE A CA 1
ATOM 2284 C C . ILE A 1 290 ? -30.243 -1.355 -15.771 1.00 64.88 290 ILE A C 1
ATOM 2286 O O . ILE A 1 290 ? -30.348 -0.909 -14.624 1.00 64.88 290 ILE A O 1
ATOM 2290 N N . SER A 1 291 ? -31.254 -1.972 -16.386 1.00 67.25 291 SER A N 1
ATOM 2291 C CA . SER A 1 291 ? -32.545 -2.224 -15.738 1.00 67.25 291 SER A CA 1
ATOM 2292 C C . SER A 1 291 ? -32.392 -3.159 -14.530 1.00 67.25 291 SER A C 1
ATOM 2294 O O . SER A 1 291 ? -32.822 -2.824 -13.423 1.00 67.25 291 SER A O 1
ATOM 2296 N N . SER A 1 292 ? -31.653 -4.260 -14.698 1.00 63.59 292 SER A N 1
ATOM 2297 C CA . SER A 1 292 ? -31.379 -5.234 -13.632 1.00 63.59 292 SER A CA 1
ATOM 2298 C C . SER A 1 292 ? -30.577 -4.627 -12.473 1.00 63.59 292 SER A C 1
ATOM 2300 O O . SER A 1 292 ? -30.883 -4.856 -11.297 1.00 63.59 292 SER A O 1
ATOM 2302 N N . ALA A 1 293 ? -29.586 -3.786 -12.782 1.00 53.06 293 ALA A N 1
ATOM 2303 C CA . ALA A 1 293 ? -28.811 -3.056 -11.783 1.00 53.06 293 ALA A CA 1
ATOM 2304 C C . ALA A 1 293 ? -29.684 -2.047 -11.018 1.00 53.06 293 ALA A C 1
ATOM 2306 O O . ALA A 1 293 ? -29.638 -1.986 -9.787 1.00 53.06 293 ALA A O 1
ATOM 2307 N N . SER A 1 294 ? -30.549 -1.314 -11.723 1.00 63.53 294 SER A N 1
ATOM 2308 C CA . SER A 1 294 ? -31.473 -0.346 -11.118 1.00 63.53 294 SER A CA 1
ATOM 2309 C C . SER A 1 294 ? -32.476 -1.019 -10.177 1.00 63.53 294 SER A C 1
ATOM 2311 O O . SER A 1 294 ? -32.745 -0.518 -9.081 1.00 63.53 294 SER A O 1
ATOM 2313 N N . GLN A 1 295 ? -32.984 -2.191 -10.557 1.00 66.00 295 GLN A N 1
ATOM 2314 C CA . GLN A 1 295 ? -33.918 -2.971 -9.748 1.00 66.00 295 GLN A CA 1
ATOM 2315 C C . GLN A 1 295 ? -33.238 -3.568 -8.507 1.00 66.00 295 GLN A C 1
ATOM 2317 O O . GLN A 1 295 ? -33.795 -3.533 -7.406 1.00 66.00 295 GLN A O 1
ATOM 2322 N N . THR A 1 296 ? -31.983 -4.006 -8.643 1.00 58.31 296 THR A N 1
ATOM 2323 C CA . THR A 1 296 ? -31.149 -4.451 -7.516 1.00 58.31 296 THR A CA 1
ATOM 2324 C C . THR A 1 296 ? -30.902 -3.312 -6.522 1.00 58.31 296 THR A C 1
ATOM 2326 O O . THR A 1 296 ? -31.093 -3.485 -5.316 1.00 58.31 296 THR A O 1
ATOM 2329 N N . ILE A 1 297 ? -30.579 -2.111 -7.011 1.00 56.31 297 ILE A N 1
ATOM 2330 C CA . ILE A 1 297 ? -30.383 -0.912 -6.180 1.00 56.31 297 ILE A CA 1
ATOM 2331 C C . ILE A 1 297 ? -31.681 -0.515 -5.458 1.00 56.31 297 ILE A C 1
ATOM 2333 O O . ILE A 1 297 ? -31.655 -0.208 -4.261 1.00 56.31 297 ILE A O 1
ATOM 2337 N N . GLN A 1 298 ? -32.834 -0.565 -6.134 1.00 58.78 298 GLN A N 1
ATOM 2338 C CA . GLN A 1 298 ? -34.128 -0.305 -5.492 1.00 58.78 298 GLN A CA 1
ATOM 2339 C C . GLN A 1 298 ? -34.450 -1.330 -4.395 1.00 58.78 298 GLN A C 1
ATOM 2341 O O . GLN A 1 298 ? -34.908 -0.945 -3.313 1.00 58.78 298 GLN A O 1
ATOM 2346 N N . ASN A 1 299 ? -34.157 -2.612 -4.620 1.00 63.94 299 ASN A N 1
ATOM 2347 C CA . ASN A 1 299 ? -34.364 -3.668 -3.627 1.00 63.94 299 ASN A CA 1
ATOM 2348 C C . ASN A 1 299 ? -33.456 -3.494 -2.398 1.00 63.94 299 ASN A C 1
ATOM 2350 O O . ASN A 1 299 ? -33.915 -3.646 -1.260 1.00 63.94 299 ASN A O 1
ATOM 2354 N N . LEU A 1 300 ? -32.201 -3.082 -2.597 1.00 54.22 300 LEU A N 1
ATOM 2355 C CA . LEU A 1 300 ? -31.279 -2.743 -1.508 1.00 54.22 300 LEU A CA 1
ATOM 2356 C C . LEU A 1 300 ? -31.759 -1.522 -0.706 1.00 54.22 300 LEU A C 1
ATOM 2358 O O . LEU A 1 300 ? -31.728 -1.534 0.529 1.00 54.22 300 LEU A O 1
ATOM 2362 N N . ARG A 1 301 ? -32.293 -0.494 -1.379 1.00 56.28 301 ARG A N 1
ATOM 2363 C CA . ARG A 1 301 ? -32.861 0.700 -0.726 1.00 56.28 301 ARG A CA 1
ATOM 2364 C C . ARG A 1 301 ? -34.107 0.369 0.105 1.00 56.28 301 ARG A C 1
ATOM 2366 O O . ARG A 1 301 ? -34.266 0.891 1.213 1.00 56.28 301 ARG A O 1
ATOM 2373 N N . ARG A 1 302 ? -34.959 -0.543 -0.379 1.00 58.91 302 ARG A N 1
ATOM 2374 C CA . ARG A 1 302 ? -36.121 -1.058 0.369 1.00 58.91 302 ARG A CA 1
ATOM 2375 C C . ARG A 1 302 ? -35.691 -1.843 1.613 1.00 58.91 302 ARG A C 1
ATOM 2377 O O . ARG A 1 302 ? -36.207 -1.556 2.692 1.00 58.91 302 ARG A O 1
ATOM 2384 N N . ARG A 1 303 ? -34.683 -2.724 1.504 1.00 59.38 303 ARG A N 1
ATOM 2385 C CA . ARG A 1 303 ? -34.108 -3.468 2.648 1.00 59.38 303 ARG A CA 1
ATOM 2386 C C . ARG A 1 303 ? -33.502 -2.548 3.717 1.00 59.38 303 ARG A C 1
ATOM 2388 O O . ARG A 1 303 ? -33.741 -2.749 4.911 1.00 59.38 303 ARG A O 1
ATOM 2395 N N . SER A 1 304 ? -32.793 -1.498 3.301 1.00 48.59 304 SER A N 1
ATOM 2396 C CA . SER A 1 304 ? -32.247 -0.470 4.204 1.00 48.59 304 SER A CA 1
ATOM 2397 C C . SER A 1 304 ? -33.350 0.284 4.966 1.00 48.59 304 SER A C 1
ATOM 2399 O O . SER A 1 304 ? -33.269 0.470 6.183 1.00 48.59 304 SER A O 1
ATOM 2401 N N . SER A 1 305 ? -34.439 0.629 4.274 1.00 52.72 305 SER A N 1
ATOM 2402 C CA . SER A 1 305 ? -35.589 1.330 4.861 1.00 52.72 305 SER A CA 1
ATOM 2403 C C . SER A 1 305 ? -36.353 0.460 5.869 1.00 52.72 305 SER A C 1
ATOM 2405 O O . SER A 1 305 ? -36.784 0.951 6.916 1.00 52.72 305 SER A O 1
ATOM 2407 N N . SER A 1 306 ? -36.484 -0.847 5.605 1.00 51.59 306 SER A N 1
ATOM 2408 C CA . SER A 1 306 ? -37.064 -1.799 6.562 1.00 51.59 306 SER A CA 1
ATOM 2409 C C . SER A 1 306 ? -36.195 -1.981 7.808 1.00 51.59 306 SER A C 1
ATOM 2411 O O . SER A 1 306 ? -36.730 -1.959 8.916 1.00 51.59 306 SER A O 1
ATOM 2413 N N . GLN A 1 307 ? -34.864 -2.053 7.672 1.00 51.84 307 GLN A N 1
ATOM 2414 C CA . GLN A 1 307 ? -33.965 -2.141 8.831 1.00 51.84 307 GLN A CA 1
ATOM 2415 C C . GLN A 1 307 ? -33.985 -0.861 9.685 1.00 51.84 307 GLN A C 1
ATOM 2417 O O . GLN A 1 307 ? -34.004 -0.938 10.915 1.00 51.84 307 GLN A O 1
ATOM 2422 N N . GLN A 1 308 ? -34.094 0.321 9.066 1.00 43.56 308 GLN A N 1
ATOM 2423 C CA . GLN A 1 308 ? -34.278 1.582 9.798 1.00 43.56 308 GLN A CA 1
ATOM 2424 C C . GLN A 1 308 ? -35.612 1.647 10.564 1.00 43.56 308 GLN A C 1
ATOM 2426 O O . GLN A 1 308 ? -35.654 2.193 11.670 1.00 43.56 308 GLN A O 1
ATOM 2431 N N . ARG A 1 309 ? -36.701 1.077 10.025 1.00 48.41 309 ARG A N 1
ATOM 2432 C CA . ARG A 1 309 ? -38.000 0.999 10.723 1.00 48.41 309 ARG A CA 1
ATOM 2433 C C . ARG A 1 309 ? -37.963 0.047 11.922 1.00 48.41 309 ARG A C 1
ATOM 2435 O O . ARG A 1 309 ? -38.529 0.379 12.964 1.00 48.41 309 ARG A O 1
ATOM 2442 N N . VAL A 1 310 ? -37.255 -1.079 11.812 1.00 56.22 310 VAL A N 1
ATOM 2443 C CA . VAL A 1 310 ? -37.041 -2.016 12.931 1.00 56.22 310 VAL A CA 1
ATOM 2444 C C . VAL A 1 310 ? -36.229 -1.353 14.052 1.00 56.22 310 VAL A C 1
ATOM 2446 O O . VAL A 1 310 ? -36.614 -1.435 15.218 1.00 56.22 310 VAL A O 1
ATOM 2449 N N . MET A 1 311 ? -35.187 -0.583 13.713 1.00 51.25 311 MET A N 1
ATOM 2450 C CA . MET A 1 311 ? -34.409 0.173 14.707 1.00 51.25 311 MET A CA 1
ATOM 2451 C C . MET A 1 311 ? -35.216 1.287 15.395 1.00 51.25 311 MET A C 1
ATOM 2453 O O . MET A 1 311 ? -35.071 1.481 16.602 1.00 51.25 311 MET A O 1
ATOM 2457 N N . LYS A 1 312 ? -36.101 1.996 14.677 1.00 46.47 312 LYS A N 1
ATOM 2458 C CA . LYS A 1 312 ? -36.996 2.998 15.293 1.00 46.47 312 LYS A CA 1
ATOM 2459 C C . LYS A 1 312 ? -37.999 2.365 16.270 1.00 46.47 312 LYS A C 1
ATOM 2461 O O . LYS A 1 312 ? -38.255 2.945 17.321 1.00 46.47 312 LYS A O 1
ATOM 2466 N N . ARG A 1 313 ? -38.520 1.166 15.975 1.00 44.94 313 ARG A N 1
ATOM 2467 C CA . ARG A 1 313 ? -39.427 0.430 16.881 1.00 44.94 313 ARG A CA 1
ATOM 2468 C C . ARG A 1 313 ? -38.728 -0.102 18.137 1.00 44.94 313 ARG A C 1
ATOM 2470 O O . ARG A 1 313 ? -39.315 -0.042 19.211 1.00 44.94 313 ARG A O 1
ATOM 2477 N N . SER A 1 314 ? -37.479 -0.557 18.026 1.00 48.66 314 SER A N 1
ATOM 2478 C CA . SER A 1 314 ? -36.663 -0.967 19.183 1.00 48.66 314 SER A CA 1
ATOM 2479 C C . SER A 1 314 ? -36.355 0.213 20.118 1.00 48.66 314 SER A C 1
ATOM 2481 O O . SER A 1 314 ? -36.470 0.079 21.334 1.00 48.66 314 SER A O 1
ATOM 2483 N N . ARG A 1 315 ? -36.078 1.398 19.557 1.00 43.56 315 ARG A N 1
ATOM 2484 C CA . ARG A 1 315 ? -35.785 2.620 20.325 1.00 43.56 315 ARG A CA 1
ATOM 2485 C C . ARG A 1 315 ? -36.991 3.170 21.101 1.00 43.56 315 ARG A C 1
ATOM 2487 O O . ARG A 1 315 ? -36.810 3.705 22.184 1.00 43.56 315 ARG A O 1
ATOM 2494 N N . ASN A 1 316 ? -38.213 2.990 20.592 1.00 40.94 316 ASN A N 1
ATOM 2495 C CA . ASN A 1 316 ? -39.437 3.359 21.319 1.00 40.94 316 ASN A CA 1
ATOM 2496 C C . ASN A 1 316 ? -39.833 2.351 22.412 1.00 40.94 316 ASN A C 1
ATOM 2498 O O . ASN A 1 316 ? -40.631 2.695 23.279 1.00 40.94 316 ASN A O 1
ATOM 2502 N N . ARG A 1 317 ? -39.291 1.125 22.392 1.00 42.47 317 ARG A N 1
ATOM 2503 C CA . ARG A 1 317 ? -39.557 0.105 23.421 1.00 42.47 317 ARG A CA 1
ATOM 2504 C C . ARG A 1 317 ? -38.661 0.248 24.656 1.00 42.47 317 ARG A C 1
ATOM 2506 O O . ARG A 1 317 ? -39.109 -0.109 25.733 1.00 42.47 317 ARG A O 1
ATOM 2513 N N . SER A 1 318 ? -37.457 0.818 24.536 1.00 45.16 318 SER A N 1
ATOM 2514 C CA . SER A 1 318 ? -36.574 1.047 25.697 1.00 45.16 318 SER A CA 1
ATOM 2515 C C . SER A 1 318 ? -36.944 2.275 26.539 1.00 45.16 318 SER A C 1
ATOM 2517 O O . SER A 1 318 ? -36.371 2.459 27.604 1.00 45.16 318 SER A O 1
ATOM 2519 N N . ASN A 1 319 ? -37.887 3.109 26.083 1.00 40.84 319 ASN A N 1
ATOM 2520 C CA . ASN A 1 319 ? -38.379 4.286 26.816 1.00 40.84 319 ASN A CA 1
ATOM 2521 C C . ASN A 1 319 ? -39.644 4.006 27.654 1.00 40.84 319 ASN A C 1
ATOM 2523 O O . ASN A 1 319 ? -40.271 4.939 28.148 1.00 40.84 319 ASN A O 1
ATOM 2527 N N . LYS A 1 320 ? -40.038 2.737 27.815 1.00 40.91 320 LYS A N 1
ATOM 2528 C CA . LYS A 1 320 ? -41.114 2.327 28.725 1.00 40.91 320 LYS A CA 1
ATOM 2529 C C . LYS A 1 320 ? -40.655 1.141 29.575 1.00 40.91 320 LYS A C 1
ATOM 2531 O O . LYS A 1 320 ? -40.836 0.000 29.168 1.00 40.91 320 LYS A O 1
ATOM 2536 N N . SER A 1 321 ? -40.118 1.436 30.757 1.00 31.80 321 SER A N 1
ATOM 2537 C CA . SER A 1 321 ? -40.175 0.538 31.918 1.00 31.80 321 SER A CA 1
ATOM 2538 C C . SER A 1 321 ? -40.733 1.306 33.124 1.00 31.80 321 SER A C 1
ATOM 2540 O O . SER A 1 321 ? -40.532 2.521 33.192 1.00 31.80 321 SER A O 1
ATOM 2542 N N . PRO A 1 322 ? -41.478 0.642 34.028 1.00 38.50 322 PRO A N 1
ATOM 2543 C CA . PRO A 1 322 ? -42.314 1.288 35.035 1.00 38.50 322 PRO A CA 1
ATOM 2544 C C . PRO A 1 322 ? -41.509 1.664 36.283 1.00 38.50 322 PRO A C 1
ATOM 2546 O O . PRO A 1 322 ? -40.539 0.995 36.630 1.00 38.50 322 PRO A O 1
ATOM 2549 N N . GLY A 1 323 ? -41.932 2.737 36.951 1.00 33.31 323 GLY A N 1
ATOM 2550 C CA . GLY A 1 323 ? -41.328 3.216 38.190 1.00 33.31 323 GLY A CA 1
ATOM 2551 C C . GLY A 1 323 ? -41.549 2.279 39.378 1.00 33.31 323 GLY A C 1
ATOM 2552 O O . GLY A 1 323 ? -42.581 1.621 39.483 1.00 33.31 323 GLY A O 1
ATOM 2553 N N . SER A 1 324 ? -40.585 2.283 40.299 1.00 30.58 324 SER A N 1
ATOM 2554 C CA . SER A 1 324 ? -40.728 1.750 41.653 1.00 30.58 324 SER A CA 1
ATOM 2555 C C . SER A 1 324 ? -40.378 2.839 42.667 1.00 30.58 324 SER A C 1
ATOM 2557 O O . SER A 1 324 ? -39.240 3.297 42.753 1.00 30.58 324 SER A O 1
ATOM 2559 N N . SER A 1 325 ? -41.399 3.255 43.403 1.00 30.20 325 SER A N 1
ATOM 2560 C CA . SER A 1 325 ? -41.394 4.113 44.587 1.00 30.20 325 SER A CA 1
ATOM 2561 C C . SER A 1 325 ? -40.908 3.379 45.841 1.00 30.20 325 SER A C 1
ATOM 2563 O O . SER A 1 325 ? -41.300 2.227 46.007 1.00 30.20 325 SER A O 1
ATOM 2565 N N . HIS A 1 326 ? -40.173 4.076 46.719 1.00 31.00 326 HIS A N 1
ATOM 2566 C CA . HIS A 1 326 ? -40.060 4.003 48.205 1.00 31.00 326 HIS A CA 1
ATOM 2567 C C . HIS A 1 326 ? -38.716 4.687 48.567 1.00 31.00 326 HIS A C 1
ATOM 2569 O O . HIS A 1 326 ? -37.736 4.458 47.873 1.00 31.00 326 HIS A O 1
ATOM 2575 N N . GLY A 1 327 ? -38.512 5.546 49.568 1.00 28.64 327 GLY A N 1
ATOM 2576 C CA . GLY A 1 327 ? -39.300 6.022 50.701 1.00 28.64 327 GLY A CA 1
ATOM 2577 C C . GLY A 1 327 ? -38.321 6.479 51.807 1.00 28.64 327 GLY A C 1
ATOM 2578 O O . GLY A 1 327 ? -37.615 5.652 52.360 1.00 28.64 327 GLY A O 1
ATOM 2579 N N . SER A 1 328 ? -38.271 7.795 52.055 1.00 27.80 328 SER A N 1
ATOM 2580 C CA . SER A 1 328 ? -37.940 8.547 53.292 1.00 27.80 328 SER A CA 1
ATOM 2581 C C . SER A 1 328 ? -36.721 8.266 54.212 1.00 27.80 328 SER A C 1
ATOM 2583 O O . SER A 1 328 ? -36.595 7.204 54.807 1.00 27.80 328 SER A O 1
ATOM 2585 N N . ASN A 1 329 ? -36.057 9.395 54.525 1.00 28.61 329 ASN A N 1
ATOM 2586 C CA . ASN A 1 329 ? -35.607 9.928 55.832 1.00 28.61 329 ASN A CA 1
ATOM 2587 C C . ASN A 1 329 ? -34.343 9.424 56.562 1.00 28.61 329 ASN A C 1
ATOM 2589 O O . ASN A 1 329 ? -34.224 8.273 56.956 1.00 28.61 329 ASN A O 1
ATOM 2593 N N . GLY A 1 330 ? -33.493 10.401 56.919 1.00 27.16 330 GLY A N 1
ATOM 2594 C CA . GLY A 1 330 ? -32.477 10.319 57.974 1.00 27.16 330 GLY A CA 1
ATOM 2595 C C . GLY A 1 330 ? -31.569 11.557 58.001 1.00 27.16 330 GLY A C 1
ATOM 2596 O O . GLY A 1 330 ? -30.778 11.764 57.092 1.00 27.16 330 GLY A O 1
ATOM 2597 N N . ARG A 1 331 ? -31.717 12.401 59.027 1.00 27.42 331 ARG A N 1
ATOM 2598 C CA . ARG A 1 331 ? -31.084 13.718 59.241 1.00 27.42 331 ARG A CA 1
ATOM 2599 C C . ARG A 1 331 ? -30.125 13.626 60.435 1.00 27.42 331 ARG A C 1
ATOM 2601 O O . ARG A 1 331 ? -30.590 13.155 61.459 1.00 27.42 331 ARG A O 1
ATOM 2608 N N . THR A 1 332 ? -28.892 14.132 60.311 1.00 28.70 332 THR A N 1
ATOM 2609 C CA . THR A 1 332 ? -27.939 14.688 61.327 1.00 28.70 332 THR A CA 1
ATOM 2610 C C . THR A 1 332 ? -26.547 14.703 60.662 1.00 28.70 332 THR A C 1
ATOM 2612 O O . THR A 1 332 ? -26.306 13.905 59.770 1.00 28.70 332 THR A O 1
ATOM 2615 N N . GLY A 1 333 ? -25.554 15.552 60.914 1.00 27.70 333 GLY A N 1
ATOM 2616 C CA . GLY A 1 333 ? -25.237 16.653 61.824 1.00 27.70 333 GLY A CA 1
ATOM 2617 C C . GLY A 1 333 ? -23.833 17.138 61.384 1.00 27.70 333 GLY A C 1
ATOM 2618 O O . GLY A 1 333 ? -23.074 16.364 60.805 1.00 27.70 333 GLY A O 1
ATOM 2619 N N . GLY A 1 334 ? -23.527 18.430 61.522 1.00 25.86 334 GLY A N 1
ATOM 2620 C CA . GLY A 1 334 ? -22.423 19.081 60.800 1.00 25.86 334 GLY A CA 1
ATOM 2621 C C . GLY A 1 334 ? -21.000 18.866 61.330 1.00 25.86 334 GLY A C 1
ATOM 2622 O O . GLY A 1 334 ? -20.785 18.323 62.404 1.00 25.86 334 GLY A O 1
ATOM 2623 N N . THR A 1 335 ? -20.029 19.388 60.575 1.00 28.19 335 THR A N 1
ATOM 2624 C CA . THR A 1 335 ? -18.825 20.103 61.053 1.00 28.19 335 THR A CA 1
ATOM 2625 C C . THR A 1 335 ? -18.149 20.794 59.858 1.00 28.19 335 THR A C 1
ATOM 2627 O O . THR A 1 335 ? -18.144 20.278 58.744 1.00 28.19 335 THR A O 1
ATOM 2630 N N . LYS A 1 336 ? -17.662 22.022 60.076 1.00 28.14 336 LYS A N 1
ATOM 2631 C CA . LYS A 1 336 ? -17.000 22.894 59.090 1.00 28.14 336 LYS A CA 1
ATOM 2632 C C . LYS A 1 336 ? -15.471 22.782 59.193 1.00 28.14 336 LYS A C 1
ATOM 2634 O O . LYS A 1 336 ? -14.962 22.528 60.279 1.00 28.14 336 LYS A O 1
ATOM 2639 N N . THR A 1 337 ? -14.817 23.210 58.101 1.00 28.55 337 THR A N 1
ATOM 2640 C CA . THR A 1 337 ? -13.429 23.723 57.910 1.00 28.55 337 THR A CA 1
ATOM 2641 C C . THR A 1 337 ? -12.414 22.765 57.253 1.00 28.55 337 THR A C 1
ATOM 2643 O O . THR A 1 337 ? -12.574 21.556 57.351 1.00 28.55 337 THR A O 1
ATOM 2646 N N . PRO A 1 338 ? -11.360 23.282 56.580 1.00 35.56 338 PRO A N 1
ATOM 2647 C CA . PRO A 1 338 ? -11.419 24.206 55.439 1.00 35.56 338 PRO A CA 1
ATOM 2648 C C . PRO A 1 338 ? -10.522 23.754 54.254 1.00 35.56 338 PRO A C 1
ATOM 2650 O O . PRO A 1 338 ? -9.580 22.995 54.426 1.00 35.56 338 PRO A O 1
ATOM 2653 N N . GLY A 1 339 ? -10.784 24.292 53.057 1.00 30.89 339 GLY A N 1
ATOM 2654 C CA . GLY A 1 339 ? -9.782 24.502 51.999 1.00 30.89 339 GLY A CA 1
ATOM 2655 C C . GLY A 1 339 ? -9.016 23.284 51.466 1.00 30.89 339 GLY A C 1
ATOM 2656 O O . GLY A 1 339 ? -7.874 23.053 51.844 1.00 30.89 339 GLY A O 1
ATOM 2657 N N . ALA A 1 340 ? -9.574 22.610 50.460 1.00 28.20 340 ALA A N 1
ATOM 2658 C CA . ALA A 1 340 ? -8.783 21.845 49.501 1.00 28.20 340 ALA A CA 1
ATOM 2659 C C . ALA A 1 340 ? -9.111 22.352 48.097 1.00 28.20 340 ALA A C 1
ATOM 2661 O O . ALA A 1 340 ? -10.273 22.422 47.694 1.00 28.20 340 ALA A O 1
ATOM 2662 N N . SER A 1 341 ? -8.061 22.773 47.403 1.00 27.02 341 SER A N 1
ATOM 2663 C CA . SER A 1 341 ? -8.068 23.271 46.040 1.00 27.02 341 SER A CA 1
ATOM 2664 C C . SER A 1 341 ? -8.897 22.375 45.122 1.00 27.02 341 SER A C 1
ATOM 2666 O O . SER A 1 341 ? -8.693 21.162 45.030 1.00 27.02 341 SER A O 1
ATOM 2668 N N . SER A 1 342 ? -9.828 22.999 44.402 1.00 25.70 342 SER A N 1
ATOM 2669 C CA . SER A 1 342 ? -10.492 22.417 43.244 1.00 25.70 342 SER A CA 1
ATOM 2670 C C . SER A 1 342 ? -9.448 22.184 42.153 1.00 25.70 342 SER A C 1
ATOM 2672 O O . SER A 1 342 ? -9.285 22.963 41.213 1.00 25.70 342 SER A O 1
ATOM 2674 N N . SER A 1 343 ? -8.715 21.076 42.277 1.00 25.25 343 SER A N 1
ATOM 2675 C CA . SER A 1 343 ? -8.052 20.462 41.140 1.00 25.25 343 SER A CA 1
ATOM 2676 C C . SER A 1 343 ? -9.160 20.068 40.172 1.00 25.25 343 SER A C 1
ATOM 2678 O O . SER A 1 343 ? -9.831 19.043 40.297 1.00 25.25 343 SER A O 1
ATOM 2680 N N . THR A 1 344 ? -9.407 20.971 39.229 1.00 26.28 344 THR A N 1
ATOM 2681 C CA . THR A 1 344 ? -10.215 20.714 38.048 1.00 26.28 344 THR A CA 1
ATOM 2682 C C . THR A 1 344 ? -9.444 19.659 37.271 1.00 26.28 344 THR A C 1
ATOM 2684 O O . THR A 1 344 ? -8.624 19.956 36.405 1.00 26.28 344 THR A O 1
ATOM 2687 N N . THR A 1 345 ? -9.625 18.400 37.659 1.00 29.23 345 THR A N 1
ATOM 2688 C CA . THR A 1 345 ? -9.234 17.260 36.853 1.00 29.23 345 THR A CA 1
ATOM 2689 C C . THR A 1 345 ? -10.093 17.372 35.610 1.00 29.23 345 THR A C 1
ATOM 2691 O O . THR A 1 345 ? -11.266 17.012 35.604 1.00 29.23 345 THR A O 1
ATOM 2694 N N . SER A 1 346 ? -9.515 17.987 34.575 1.00 28.84 346 SER A N 1
ATOM 2695 C CA . SER A 1 346 ? -10.021 17.951 33.212 1.00 28.84 346 SER A CA 1
ATOM 2696 C C . SER A 1 346 ? -10.351 16.494 32.916 1.00 28.84 346 SER A C 1
ATOM 2698 O O . SER A 1 346 ? -9.457 15.659 32.755 1.00 28.84 346 SER A O 1
ATOM 2700 N N . ALA A 1 347 ? -11.640 16.162 32.982 1.00 33.75 347 ALA A N 1
ATOM 2701 C CA . ALA A 1 347 ? -12.122 14.826 32.722 1.00 33.75 347 ALA A CA 1
ATOM 2702 C C . ALA A 1 347 ? -11.716 14.510 31.285 1.00 33.75 347 ALA A C 1
ATOM 2704 O O . ALA A 1 347 ? -12.246 15.094 30.341 1.00 33.75 347 ALA A O 1
ATOM 2705 N N . ALA A 1 348 ? -10.720 13.637 31.123 1.00 37.09 348 ALA A N 1
ATOM 2706 C CA . ALA A 1 348 ? -10.234 13.228 29.819 1.00 37.09 348 ALA A CA 1
ATOM 2707 C C . ALA A 1 348 ? -11.427 12.717 29.004 1.00 37.09 348 ALA A C 1
ATOM 2709 O O . ALA A 1 348 ? -11.983 11.652 29.283 1.00 37.09 348 ALA A O 1
ATOM 2710 N N . VAL A 1 349 ? -11.854 13.513 28.024 1.00 42.47 349 VAL A N 1
ATOM 2711 C CA . VAL A 1 349 ? -13.051 13.244 27.234 1.00 42.47 349 VAL A CA 1
ATOM 2712 C C . VAL A 1 349 ? -12.867 11.905 26.524 1.00 42.47 349 VAL A C 1
ATOM 2714 O O . VAL A 1 349 ? -12.036 11.759 25.621 1.00 42.47 349 VAL A O 1
ATOM 2717 N N . LYS A 1 350 ? -13.620 10.886 26.956 1.00 50.59 350 LYS A N 1
ATOM 2718 C CA . LYS A 1 350 ? -13.590 9.552 26.349 1.00 50.59 350 LYS A CA 1
ATOM 2719 C C . LYS A 1 350 ? -14.086 9.658 24.908 1.00 50.59 350 LYS A C 1
ATOM 2721 O O . LYS A 1 350 ? -15.259 9.922 24.660 1.00 50.59 350 LYS A O 1
ATOM 2726 N N . LYS A 1 351 ? -13.196 9.405 23.943 1.00 63.84 351 LYS A N 1
ATOM 2727 C CA . LYS A 1 351 ? -13.551 9.273 22.521 1.00 63.84 351 LYS A CA 1
ATOM 2728 C C . LYS A 1 351 ? -14.621 8.185 22.357 1.00 63.84 351 LYS A C 1
ATOM 2730 O O . LYS A 1 351 ? -14.339 7.006 22.564 1.00 63.84 351 LYS A O 1
ATOM 2735 N N . SER A 1 352 ? -15.830 8.582 21.967 1.00 74.38 352 SER A N 1
ATOM 2736 C CA . SER A 1 352 ? -16.931 7.660 21.673 1.00 74.38 352 SER A CA 1
ATOM 2737 C C . SER A 1 352 ? -16.765 7.061 20.273 1.00 74.38 352 SER A C 1
ATOM 2739 O O . SER A 1 352 ? -16.542 7.781 19.301 1.00 74.38 352 SER A O 1
ATOM 2741 N N . TYR A 1 353 ? -16.838 5.735 20.157 1.00 84.94 353 TYR A N 1
ATOM 2742 C CA . TYR A 1 353 ? -16.787 5.025 18.877 1.00 84.94 353 TYR A CA 1
ATOM 2743 C C . TYR A 1 353 ? -18.201 4.684 18.396 1.00 84.94 353 TYR A C 1
ATOM 2745 O O . TYR A 1 353 ? -19.113 4.460 19.190 1.00 84.94 353 TYR A O 1
ATOM 2753 N N . LYS A 1 354 ? -18.385 4.581 17.075 1.00 90.69 354 LYS A N 1
ATOM 2754 C CA . LYS A 1 354 ? -19.668 4.229 16.445 1.00 90.69 354 LYS A CA 1
ATOM 2755 C C . LYS A 1 354 ? -19.510 3.101 15.440 1.00 90.69 354 LYS A C 1
ATOM 2757 O O . LYS A 1 354 ? -18.445 2.920 14.859 1.00 90.69 354 LYS A O 1
ATOM 2762 N N . ILE A 1 355 ? -20.608 2.390 15.197 1.00 94.62 355 ILE A N 1
ATOM 2763 C CA . ILE A 1 355 ? -20.701 1.383 14.138 1.00 94.62 355 ILE A CA 1
ATOM 2764 C C . ILE A 1 355 ? -20.802 2.103 12.779 1.00 94.62 355 ILE A C 1
ATOM 2766 O O . ILE A 1 355 ? -21.759 2.859 12.578 1.00 94.62 355 ILE A O 1
ATOM 2770 N N . PRO A 1 356 ? -19.865 1.884 11.837 1.00 95.56 356 PRO A N 1
ATOM 2771 C CA . PRO A 1 356 ? -19.941 2.470 10.502 1.00 95.56 356 PRO A CA 1
ATOM 2772 C C . PRO A 1 356 ? -20.993 1.770 9.637 1.00 95.56 356 PRO A C 1
ATOM 2774 O O . PRO A 1 356 ? -21.167 0.558 9.734 1.00 95.56 356 PRO A O 1
ATOM 2777 N N . PHE A 1 357 ? -21.684 2.510 8.770 1.00 94.50 357 PHE A N 1
ATOM 2778 C CA . PHE A 1 357 ? -22.663 1.978 7.812 1.00 94.50 357 PHE A CA 1
ATOM 2779 C C . PHE A 1 357 ? -22.472 2.630 6.440 1.00 94.50 357 PHE A C 1
ATOM 2781 O O . PHE A 1 357 ? -22.085 3.795 6.369 1.00 94.50 357 PHE A O 1
ATOM 2788 N N . GLY A 1 358 ? -22.811 1.896 5.376 1.00 94.19 358 GLY A N 1
ATOM 2789 C CA . GLY A 1 358 ? -22.689 2.349 3.988 1.00 94.19 358 GLY A CA 1
ATOM 2790 C C . GLY A 1 358 ? -21.557 1.653 3.230 1.00 94.19 358 GLY A C 1
ATOM 2791 O O . GLY A 1 358 ? -20.568 1.228 3.826 1.00 94.19 358 GLY A O 1
ATOM 2792 N N . GLY A 1 359 ? -21.716 1.527 1.911 1.00 95.50 359 GLY A N 1
ATOM 2793 C CA . GLY A 1 359 ? -20.720 0.906 1.036 1.00 95.50 359 GLY A CA 1
ATOM 2794 C C . GLY A 1 359 ? -20.316 -0.498 1.493 1.00 95.50 359 GLY A C 1
ATOM 2795 O O . GLY A 1 359 ? -21.153 -1.308 1.897 1.00 95.50 359 GLY A O 1
ATOM 2796 N N . LEU A 1 360 ? -19.012 -0.769 1.472 1.00 96.12 360 LEU A N 1
ATOM 2797 C CA . LEU A 1 360 ? -18.449 -2.073 1.819 1.00 96.12 360 LEU A CA 1
ATOM 2798 C C . LEU A 1 360 ? -18.599 -2.424 3.321 1.00 96.12 360 LEU A C 1
ATOM 2800 O O . LEU A 1 360 ? -18.549 -3.600 3.683 1.00 96.12 360 LEU A O 1
ATOM 2804 N N . PHE A 1 361 ? -18.924 -1.454 4.195 1.00 97.81 361 PHE A N 1
ATOM 2805 C CA . PHE A 1 361 ? -19.219 -1.730 5.611 1.00 97.81 361 PHE A CA 1
ATOM 2806 C C . PHE A 1 361 ? -20.484 -2.569 5.828 1.00 97.81 361 PHE A C 1
ATOM 2808 O O . PHE A 1 361 ? -20.703 -3.035 6.942 1.00 97.81 361 PHE A O 1
ATOM 2815 N N . TYR A 1 362 ? -21.336 -2.773 4.818 1.00 96.25 362 TYR A N 1
ATOM 2816 C CA . TYR A 1 362 ? -22.442 -3.730 4.941 1.00 96.25 362 TYR A CA 1
ATOM 2817 C C . TYR A 1 362 ? -21.970 -5.183 5.031 1.00 96.25 362 TYR A C 1
ATOM 2819 O O . TYR A 1 362 ? -22.687 -6.003 5.594 1.00 96.25 362 TYR A O 1
ATOM 2827 N N . PHE A 1 363 ? -20.776 -5.484 4.522 1.00 97.31 363 PHE A N 1
ATOM 2828 C CA . PHE A 1 363 ? -20.255 -6.845 4.437 1.00 97.31 363 PHE A CA 1
ATOM 2829 C C . PHE A 1 363 ? -19.122 -7.090 5.428 1.00 97.31 363 PHE A C 1
ATOM 2831 O O . PHE A 1 363 ? -19.040 -8.173 6.004 1.00 97.31 363 PHE A O 1
ATOM 2838 N N . VAL A 1 364 ? -18.271 -6.085 5.653 1.00 98.25 364 VAL A N 1
ATOM 2839 C CA . VAL A 1 364 ? -17.058 -6.239 6.463 1.00 98.25 364 VAL A CA 1
ATOM 2840 C C . VAL A 1 364 ? -16.869 -5.115 7.483 1.00 98.25 364 VAL A C 1
ATOM 2842 O O . VAL A 1 364 ? -17.384 -4.004 7.340 1.00 98.25 364 VAL A O 1
ATOM 2845 N N . SER A 1 365 ? -16.130 -5.404 8.549 1.00 97.88 365 SER A N 1
ATOM 2846 C CA . SER A 1 365 ? -15.825 -4.474 9.638 1.00 97.88 365 SER A CA 1
ATOM 2847 C C . SER A 1 365 ? -14.777 -3.444 9.260 1.00 97.88 365 SER A C 1
ATOM 2849 O O . SER A 1 365 ? -14.897 -2.290 9.673 1.00 97.88 365 SER A O 1
ATOM 2851 N N . ALA A 1 366 ? -13.770 -3.856 8.491 1.00 97.19 366 ALA A N 1
ATOM 2852 C CA . ALA A 1 366 ? -12.641 -3.034 8.079 1.00 97.19 366 ALA A CA 1
ATOM 2853 C C . ALA A 1 366 ? -12.681 -2.779 6.565 1.00 97.19 366 ALA A C 1
ATOM 2855 O O . ALA A 1 366 ? -11.802 -3.199 5.820 1.00 97.19 366 ALA A O 1
ATOM 2856 N N . ALA A 1 367 ? -13.735 -2.098 6.107 1.00 98.06 367 ALA A N 1
ATOM 2857 C CA . ALA A 1 367 ? -13.994 -1.866 4.685 1.00 98.06 367 ALA A CA 1
ATOM 2858 C C . ALA A 1 367 ? -12.859 -1.141 3.944 1.00 98.06 367 ALA A C 1
ATOM 2860 O O . ALA A 1 367 ? -12.582 -1.472 2.798 1.00 98.06 367 ALA A O 1
ATOM 2861 N N . ASN A 1 368 ? -12.194 -0.175 4.580 1.00 97.50 368 ASN A N 1
ATOM 2862 C CA . ASN A 1 368 ? -11.046 0.502 3.978 1.00 97.50 368 ASN A CA 1
ATOM 2863 C C . ASN A 1 368 ? -9.872 -0.469 3.775 1.00 97.50 368 ASN A C 1
ATOM 2865 O O . ASN A 1 368 ? -9.334 -0.539 2.675 1.00 97.50 368 ASN A O 1
ATOM 2869 N N . LEU A 1 369 ? -9.551 -1.287 4.782 1.00 97.94 369 LEU A N 1
ATOM 2870 C CA . LEU A 1 369 ? -8.468 -2.273 4.690 1.00 97.94 369 LEU A CA 1
ATOM 2871 C C . LEU A 1 369 ? -8.773 -3.364 3.652 1.00 97.94 369 LEU A C 1
ATOM 2873 O O . LEU A 1 369 ? -7.908 -3.738 2.869 1.00 97.94 369 LEU A O 1
ATOM 2877 N N . ALA A 1 370 ? -10.021 -3.837 3.602 1.00 98.31 370 ALA A N 1
ATOM 2878 C CA . ALA A 1 370 ? -10.477 -4.796 2.598 1.00 98.31 370 ALA A CA 1
ATOM 2879 C C . ALA A 1 370 ? -10.337 -4.254 1.167 1.00 98.31 370 ALA A C 1
ATOM 2881 O O . ALA A 1 370 ? -9.904 -4.965 0.263 1.00 98.31 370 ALA A O 1
ATOM 2882 N N . ALA A 1 371 ? -10.692 -2.984 0.968 1.00 98.44 371 ALA A N 1
ATOM 2883 C CA . ALA A 1 371 ? -10.581 -2.322 -0.323 1.00 98.44 371 ALA A CA 1
ATOM 2884 C C . ALA A 1 371 ? -9.121 -2.094 -0.750 1.00 98.44 371 ALA A C 1
ATOM 2886 O O . ALA A 1 371 ? -8.815 -2.228 -1.927 1.00 98.44 371 ALA A O 1
ATOM 2887 N N . GLU A 1 372 ? -8.222 -1.820 0.196 1.00 98.50 372 GLU A N 1
ATOM 2888 C CA . GLU A 1 372 ? -6.781 -1.680 -0.059 1.00 98.50 372 GLU A CA 1
ATOM 2889 C C . GLU A 1 372 ? -6.121 -3.022 -0.404 1.00 98.50 372 GLU A C 1
ATOM 2891 O O . GLU A 1 372 ? -5.297 -3.101 -1.307 1.00 98.50 372 GLU A O 1
ATOM 2896 N N . ILE A 1 373 ? -6.538 -4.118 0.238 1.00 98.62 373 ILE A N 1
ATOM 2897 C CA . ILE A 1 373 ? -6.119 -5.469 -0.170 1.00 98.62 373 ILE A CA 1
ATOM 2898 C C . ILE A 1 373 ? -6.566 -5.756 -1.610 1.00 98.62 373 ILE A C 1
ATOM 2900 O O . ILE A 1 373 ? -5.781 -6.265 -2.409 1.00 98.62 373 ILE A O 1
ATOM 2904 N N . LEU A 1 374 ? -7.813 -5.412 -1.955 1.00 98.50 374 LEU A N 1
ATOM 2905 C CA . LEU A 1 374 ? -8.336 -5.576 -3.314 1.00 98.50 374 LEU A CA 1
ATOM 2906 C C . LEU A 1 374 ? -7.569 -4.715 -4.329 1.00 98.50 374 LEU A C 1
ATOM 2908 O O . LEU A 1 374 ? -7.283 -5.179 -5.429 1.00 98.50 374 LEU A O 1
ATOM 2912 N N . GLU A 1 375 ? -7.225 -3.486 -3.950 1.00 98.69 375 GLU A N 1
ATOM 2913 C CA . GLU A 1 375 ? -6.439 -2.557 -4.756 1.00 98.69 375 GLU A CA 1
ATOM 2914 C C . GLU A 1 375 ? -5.087 -3.157 -5.151 1.00 98.69 375 GLU A C 1
ATOM 2916 O O . GLU A 1 375 ? -4.780 -3.281 -6.339 1.00 98.69 375 GLU A O 1
ATOM 2921 N N . TRP A 1 376 ? -4.310 -3.606 -4.165 1.00 98.69 376 TRP A N 1
ATOM 2922 C CA . TRP A 1 376 ? -2.975 -4.146 -4.412 1.00 98.69 376 TRP A CA 1
ATOM 2923 C C . TRP A 1 376 ? -2.998 -5.532 -5.062 1.00 98.69 376 TRP A C 1
ATOM 2925 O O . TRP A 1 376 ? -2.106 -5.851 -5.847 1.00 98.69 376 TRP A O 1
ATOM 2935 N N . PHE A 1 377 ? -4.049 -6.327 -4.836 1.00 98.56 377 PHE A N 1
ATOM 2936 C CA . PHE A 1 377 ? -4.295 -7.538 -5.622 1.00 98.56 377 PHE A CA 1
ATOM 2937 C C . PHE A 1 377 ? -4.536 -7.213 -7.105 1.00 98.56 377 PHE A C 1
ATOM 2939 O O . PHE A 1 377 ? -3.941 -7.839 -7.982 1.00 98.56 377 PHE A O 1
ATOM 2946 N N . GLY A 1 378 ? -5.367 -6.206 -7.394 1.00 98.31 378 GLY A N 1
ATOM 2947 C CA . GLY A 1 378 ? -5.592 -5.723 -8.755 1.00 98.31 378 GLY A CA 1
ATOM 2948 C C . GLY A 1 378 ? -4.315 -5.189 -9.402 1.00 98.31 378 GLY A C 1
ATOM 2949 O O . GLY A 1 378 ? -4.049 -5.489 -10.563 1.00 98.31 378 GLY A O 1
ATOM 2950 N N . PHE A 1 379 ? -3.490 -4.464 -8.641 1.00 98.25 379 PHE A N 1
ATOM 2951 C CA . PHE A 1 379 ? -2.189 -3.967 -9.091 1.00 98.25 379 PHE A CA 1
ATOM 2952 C C . PHE A 1 379 ? -1.238 -5.110 -9.467 1.00 98.25 379 PHE A C 1
ATOM 2954 O O . PHE A 1 379 ? -0.641 -5.084 -10.544 1.00 98.25 379 PHE A O 1
ATOM 2961 N N . ALA A 1 380 ? -1.156 -6.150 -8.631 1.00 98.06 380 ALA A N 1
ATOM 2962 C CA . ALA A 1 380 ? -0.364 -7.337 -8.932 1.00 98.06 380 ALA A CA 1
ATOM 2963 C C . ALA A 1 380 ? -0.872 -8.056 -10.181 1.00 98.06 380 ALA A C 1
ATOM 2965 O O . ALA A 1 380 ? -0.091 -8.366 -11.076 1.00 98.06 380 ALA A O 1
ATOM 2966 N N . MET A 1 381 ? -2.187 -8.243 -10.300 1.00 96.56 381 MET A N 1
ATOM 2967 C CA . MET A 1 381 ? -2.789 -8.844 -11.487 1.00 96.56 381 MET A CA 1
ATOM 2968 C C . MET A 1 381 ? -2.525 -8.018 -12.752 1.00 96.56 381 MET A C 1
ATOM 2970 O O . MET A 1 381 ? -2.195 -8.575 -13.795 1.00 96.56 381 MET A O 1
ATOM 2974 N N . ALA A 1 382 ? -2.624 -6.691 -12.667 1.00 95.06 382 ALA A N 1
ATOM 2975 C CA . ALA A 1 382 ? -2.331 -5.798 -13.780 1.00 95.06 382 ALA A CA 1
ATOM 2976 C C . ALA A 1 382 ? -0.864 -5.903 -14.218 1.00 95.06 382 ALA A C 1
ATOM 2978 O O . ALA A 1 382 ? -0.580 -5.871 -15.411 1.00 95.06 382 ALA A O 1
ATOM 2979 N N . ASN A 1 383 ? 0.054 -6.118 -13.275 1.00 94.19 383 ASN A N 1
ATOM 2980 C CA . ASN A 1 383 ? 1.455 -6.415 -13.554 1.00 94.19 383 ASN A CA 1
ATOM 2981 C C . ASN A 1 383 ? 1.724 -7.912 -13.823 1.00 94.19 383 ASN A C 1
ATOM 2983 O O . ASN A 1 383 ? 2.782 -8.434 -13.477 1.00 94.19 383 ASN A O 1
ATOM 2987 N N . ASN A 1 384 ? 0.745 -8.627 -14.387 1.00 92.62 384 ASN A N 1
ATOM 2988 C CA . ASN A 1 384 ? 0.819 -10.054 -14.716 1.00 92.62 384 ASN A CA 1
ATOM 2989 C C . ASN A 1 384 ? 1.316 -10.953 -13.565 1.00 92.62 384 ASN A C 1
ATOM 2991 O O . ASN A 1 384 ? 2.040 -11.919 -13.793 1.00 92.62 384 ASN A O 1
ATOM 2995 N N . PHE A 1 385 ? 0.967 -10.606 -12.326 1.00 95.31 385 PHE A N 1
ATOM 2996 C CA . PHE A 1 385 ? 1.452 -11.256 -11.109 1.00 95.31 385 PHE A CA 1
ATOM 2997 C C . PHE A 1 385 ? 2.983 -11.353 -11.029 1.00 95.31 385 PHE A C 1
ATOM 2999 O O . PHE A 1 385 ? 3.533 -12.360 -10.582 1.00 95.31 385 PHE A O 1
ATOM 3006 N N . SER A 1 386 ? 3.686 -10.292 -11.433 1.00 94.81 386 SER A N 1
ATOM 3007 C CA . SER A 1 386 ? 5.132 -10.203 -11.246 1.00 94.81 386 SER A CA 1
ATOM 3008 C C . SER A 1 386 ? 5.502 -10.370 -9.768 1.00 94.81 386 SER A C 1
ATOM 3010 O O . SER A 1 386 ? 4.822 -9.859 -8.871 1.00 94.81 386 SER A O 1
ATOM 3012 N N . LEU A 1 387 ? 6.614 -11.058 -9.507 1.00 97.25 387 LEU A N 1
ATOM 3013 C CA . LEU A 1 387 ? 7.085 -11.347 -8.153 1.00 97.25 387 LEU A CA 1
ATOM 3014 C C . LEU A 1 387 ? 7.088 -10.125 -7.199 1.00 97.25 387 LEU A C 1
ATOM 3016 O O . LEU A 1 387 ? 6.558 -10.268 -6.096 1.00 97.25 387 LEU A O 1
ATOM 3020 N N . PRO A 1 388 ? 7.588 -8.923 -7.570 1.00 97.19 388 PRO A N 1
ATOM 3021 C CA . PRO A 1 388 ? 7.583 -7.770 -6.662 1.00 97.19 388 PRO A CA 1
ATOM 3022 C C . PRO A 1 388 ? 6.187 -7.255 -6.317 1.00 97.19 388 PRO A C 1
ATOM 3024 O O . PRO A 1 388 ? 5.970 -6.775 -5.202 1.00 97.19 388 PRO A O 1
ATOM 3027 N N . THR A 1 389 ? 5.229 -7.358 -7.238 1.00 97.88 389 THR A N 1
ATOM 3028 C CA . THR A 1 389 ? 3.860 -6.891 -6.991 1.00 97.88 389 THR A CA 1
ATOM 3029 C C . THR A 1 389 ? 3.047 -7.906 -6.200 1.00 97.88 389 THR A C 1
ATOM 3031 O O . THR A 1 389 ? 2.295 -7.517 -5.309 1.00 97.88 389 THR A O 1
ATOM 3034 N N . VAL A 1 390 ? 3.265 -9.204 -6.440 1.00 98.50 390 VAL A N 1
ATOM 3035 C CA . VAL A 1 390 ? 2.723 -10.283 -5.602 1.00 98.50 390 VAL A CA 1
ATOM 3036 C C . VAL A 1 390 ? 3.270 -10.177 -4.184 1.00 98.50 390 VAL A C 1
ATOM 3038 O O . VAL A 1 390 ? 2.491 -10.207 -3.235 1.00 98.50 390 VAL A O 1
ATOM 3041 N N . ALA A 1 391 ? 4.582 -9.979 -4.030 1.00 98.56 391 ALA A N 1
ATOM 3042 C CA . ALA A 1 391 ? 5.209 -9.803 -2.725 1.00 98.56 391 ALA A CA 1
ATOM 3043 C C . ALA A 1 391 ? 4.573 -8.651 -1.942 1.00 98.56 391 ALA A C 1
ATOM 3045 O O . ALA A 1 391 ? 4.219 -8.821 -0.775 1.00 98.56 391 ALA A O 1
ATOM 3046 N N . PHE A 1 392 ? 4.336 -7.514 -2.599 1.00 98.56 392 PHE A N 1
ATOM 3047 C CA . PHE A 1 392 ? 3.696 -6.372 -1.958 1.00 98.56 392 PHE A CA 1
ATOM 3048 C C . PHE A 1 392 ? 2.205 -6.585 -1.672 1.00 98.56 392 PHE A C 1
ATOM 3050 O O . PHE A 1 392 ? 1.739 -6.225 -0.592 1.00 98.56 392 PHE A O 1
ATOM 3057 N N . ALA A 1 393 ? 1.450 -7.222 -2.570 1.00 98.69 393 ALA A N 1
ATOM 3058 C CA . ALA A 1 393 ? 0.053 -7.570 -2.311 1.00 98.69 393 ALA A CA 1
ATOM 3059 C C . ALA A 1 393 ? -0.078 -8.528 -1.110 1.00 98.69 393 ALA A C 1
ATOM 3061 O O . ALA A 1 393 ? -0.910 -8.311 -0.223 1.00 98.69 393 ALA A O 1
ATOM 3062 N N . CYS A 1 394 ? 0.789 -9.543 -1.034 1.00 98.62 394 CYS A N 1
ATOM 3063 C CA . CYS A 1 394 ? 0.876 -10.464 0.097 1.00 98.62 394 CYS A CA 1
ATOM 3064 C C . CYS A 1 394 ? 1.295 -9.750 1.385 1.00 98.62 394 CYS A C 1
ATOM 3066 O O . CYS A 1 394 ? 0.668 -9.966 2.421 1.00 98.62 394 CYS A O 1
ATOM 3068 N N . TYR A 1 395 ? 2.303 -8.875 1.332 1.00 98.50 395 TYR A N 1
ATOM 3069 C CA . TYR A 1 395 ? 2.736 -8.096 2.493 1.00 98.50 395 TYR A CA 1
ATOM 3070 C C . TYR A 1 395 ? 1.634 -7.157 2.994 1.00 98.50 395 TYR A C 1
ATOM 3072 O O . TYR A 1 395 ? 1.384 -7.074 4.196 1.00 98.50 395 TYR A O 1
ATOM 3080 N N . THR A 1 396 ? 0.924 -6.485 2.086 1.00 98.31 396 THR A N 1
ATOM 3081 C CA . THR A 1 396 ? -0.236 -5.664 2.438 1.00 98.31 396 THR A CA 1
ATOM 3082 C C . THR A 1 396 ? -1.253 -6.506 3.194 1.00 98.31 396 THR A C 1
ATOM 3084 O O . THR A 1 396 ? -1.592 -6.161 4.326 1.00 98.31 396 THR A O 1
ATOM 3087 N N . PHE A 1 397 ? -1.696 -7.637 2.632 1.00 98.31 397 PHE A N 1
ATOM 3088 C CA . PHE A 1 397 ? -2.621 -8.538 3.324 1.00 98.31 397 PHE A CA 1
ATOM 3089 C C . PHE A 1 397 ? -2.082 -8.972 4.694 1.00 98.31 397 PHE A C 1
ATOM 3091 O O . PHE A 1 397 ? -2.811 -8.916 5.685 1.00 98.31 397 PHE A O 1
ATOM 3098 N N . ALA A 1 398 ? -0.801 -9.332 4.767 1.00 98.00 398 ALA A N 1
ATOM 3099 C CA . ALA A 1 398 ? -0.145 -9.749 5.995 1.00 98.00 398 ALA A CA 1
ATOM 3100 C C . ALA A 1 398 ? -0.165 -8.674 7.094 1.00 98.00 398 ALA A C 1
ATOM 3102 O O . ALA A 1 398 ? -0.371 -8.983 8.265 1.00 98.00 398 ALA A O 1
ATOM 3103 N N . ASN A 1 399 ? 0.013 -7.409 6.718 1.00 95.81 399 ASN A N 1
ATOM 3104 C CA . ASN A 1 399 ? 0.072 -6.284 7.645 1.00 95.81 399 ASN A CA 1
ATOM 3105 C C . ASN A 1 399 ? -1.328 -5.784 8.053 1.00 95.81 399 ASN A C 1
ATOM 3107 O O . ASN A 1 399 ? -1.618 -5.600 9.239 1.00 95.81 399 ASN A O 1
ATOM 3111 N N . ILE A 1 400 ? -2.231 -5.567 7.087 1.00 96.75 400 ILE A N 1
ATOM 3112 C CA . ILE A 1 400 ? -3.537 -4.937 7.357 1.00 96.75 400 ILE A CA 1
ATOM 3113 C C . ILE A 1 400 ? -4.689 -5.933 7.545 1.00 96.75 400 ILE A C 1
ATOM 3115 O O . ILE A 1 400 ? -5.695 -5.581 8.165 1.00 96.75 400 ILE A O 1
ATOM 3119 N N . GLY A 1 401 ? -4.544 -7.183 7.100 1.00 97.38 401 GLY A N 1
ATOM 3120 C CA . GLY A 1 401 ? -5.520 -8.256 7.319 1.00 97.38 401 GLY A CA 1
ATOM 3121 C C . GLY A 1 401 ? -5.752 -8.550 8.808 1.00 97.38 401 GLY A C 1
ATOM 3122 O O . GLY A 1 401 ? -6.872 -8.346 9.291 1.00 97.38 401 GLY A O 1
ATOM 3123 N N . PRO A 1 402 ? -4.711 -8.918 9.586 1.00 97.38 402 PRO A N 1
ATOM 3124 C CA . PRO A 1 402 ? -4.819 -9.121 11.035 1.00 97.38 402 PRO A CA 1
ATOM 3125 C C . PRO A 1 402 ? -5.358 -7.895 11.776 1.00 97.38 402 PRO A C 1
ATOM 3127 O O . PRO A 1 402 ? -6.134 -8.005 12.725 1.00 97.38 402 PRO A O 1
ATOM 3130 N N . ARG A 1 403 ? -5.013 -6.690 11.312 1.00 95.19 403 ARG A N 1
ATOM 3131 C CA . ARG A 1 403 ? -5.561 -5.449 11.868 1.00 95.19 403 ARG A CA 1
ATOM 3132 C C . ARG A 1 403 ? -7.079 -5.364 11.687 1.00 95.19 403 ARG A C 1
ATOM 3134 O O . ARG A 1 403 ? -7.782 -4.972 12.622 1.00 95.19 403 ARG A O 1
ATOM 3141 N N . GLY A 1 404 ? -7.590 -5.738 10.516 1.00 96.75 404 GLY A N 1
ATOM 3142 C CA . GLY A 1 404 ? -9.025 -5.821 10.262 1.00 96.75 404 GLY A CA 1
ATOM 3143 C C . GLY A 1 404 ? -9.723 -6.855 11.149 1.00 96.75 404 GLY A C 1
ATOM 3144 O O . GLY A 1 404 ? -10.786 -6.560 11.701 1.00 96.75 404 GLY A O 1
ATOM 3145 N N . TYR A 1 405 ? -9.082 -8.002 11.383 1.00 97.00 405 TYR A N 1
ATOM 3146 C CA . TYR A 1 405 ? -9.531 -9.014 12.345 1.00 97.00 405 TYR A CA 1
ATOM 3147 C C . TYR A 1 405 ? -9.629 -8.461 13.777 1.00 97.00 405 TYR A C 1
ATOM 3149 O O . TYR A 1 405 ? -10.680 -8.554 14.415 1.00 97.00 405 TYR A O 1
ATOM 3157 N N . HIS A 1 406 ? -8.600 -7.763 14.265 1.00 96.50 406 HIS A N 1
ATOM 3158 C CA . HIS A 1 406 ? -8.645 -7.131 15.591 1.00 96.50 406 HIS A CA 1
ATOM 3159 C C . HIS A 1 406 ? -9.725 -6.050 15.698 1.00 96.50 406 HIS A C 1
ATOM 3161 O O . HIS A 1 406 ? -10.376 -5.917 16.738 1.00 96.50 406 HIS A O 1
ATOM 3167 N N . HIS A 1 407 ? -9.956 -5.283 14.626 1.00 94.69 407 HIS A N 1
ATOM 3168 C CA . HIS A 1 407 ? -11.056 -4.319 14.571 1.00 94.69 407 HIS A CA 1
ATOM 3169 C C . HIS A 1 407 ? -12.424 -4.995 14.658 1.00 94.69 407 HIS A C 1
ATOM 3171 O O . HIS A 1 407 ? -13.292 -4.479 15.366 1.00 94.69 407 HIS A O 1
ATOM 3177 N N . HIS A 1 408 ? -12.605 -6.127 13.978 1.00 97.12 408 HIS A N 1
ATOM 3178 C CA . HIS A 1 408 ? -13.823 -6.929 14.038 1.00 97.12 408 HIS A CA 1
ATOM 3179 C C . HIS A 1 408 ? -14.099 -7.435 15.455 1.00 97.12 408 HIS A C 1
ATOM 3181 O O . HIS A 1 408 ? -15.162 -7.140 16.003 1.00 97.12 408 HIS A O 1
ATOM 3187 N N . ASN A 1 409 ? -13.118 -8.088 16.082 1.00 96.81 409 ASN A N 1
ATOM 3188 C CA . ASN A 1 409 ? -13.250 -8.606 17.446 1.00 96.81 409 ASN A CA 1
ATOM 3189 C C . ASN A 1 409 ? -13.557 -7.495 18.443 1.00 96.81 409 ASN A C 1
ATOM 3191 O O . ASN A 1 409 ? -14.494 -7.600 19.225 1.00 96.81 409 ASN A O 1
ATOM 3195 N N . TRP A 1 410 ? -12.870 -6.357 18.328 1.00 95.88 410 TRP A N 1
ATOM 3196 C CA . TRP A 1 410 ? -13.196 -5.216 19.173 1.00 95.88 410 TRP A CA 1
ATOM 3197 C C . TRP A 1 410 ? -14.642 -4.738 18.983 1.00 95.88 410 TRP A C 1
ATOM 3199 O O . TRP A 1 410 ? -15.278 -4.337 19.951 1.00 95.88 410 TRP A O 1
ATOM 3209 N N . TYR A 1 411 ? -15.180 -4.742 17.757 1.00 96.44 411 TYR A N 1
ATOM 3210 C CA . TYR A 1 411 ? -16.573 -4.348 17.532 1.00 96.44 411 TYR A CA 1
ATOM 3211 C C . TYR A 1 411 ? -17.566 -5.349 18.135 1.00 96.44 411 TYR A C 1
ATOM 3213 O O . TYR A 1 411 ? -18.588 -4.910 18.668 1.00 96.44 411 TYR A O 1
ATOM 3221 N N . LEU A 1 412 ? -17.265 -6.650 18.073 1.00 96.50 412 LEU A N 1
ATOM 3222 C CA . LEU A 1 412 ? -18.045 -7.696 18.739 1.00 96.50 412 LEU A CA 1
ATOM 3223 C C . LEU A 1 412 ? -18.053 -7.494 20.257 1.00 96.50 412 LEU A C 1
ATOM 3225 O O . LEU A 1 412 ? -19.127 -7.480 20.853 1.00 96.50 412 LEU A O 1
ATOM 3229 N N . ASP A 1 413 ? -16.886 -7.255 20.852 1.00 96.12 413 ASP A N 1
ATOM 3230 C CA . ASP A 1 413 ? -16.741 -7.062 22.297 1.00 96.12 413 ASP A CA 1
ATOM 3231 C C . ASP A 1 413 ? -17.419 -5.766 22.764 1.00 96.12 413 ASP A C 1
ATOM 3233 O O . ASP A 1 413 ? -18.118 -5.735 23.773 1.00 96.12 413 ASP A O 1
ATOM 3237 N N . HIS A 1 414 ? -17.236 -4.676 22.014 1.00 94.75 414 HIS A N 1
ATOM 3238 C CA . HIS A 1 414 ? -17.668 -3.345 22.433 1.00 94.75 414 HIS A CA 1
ATOM 3239 C C . HIS A 1 414 ? -19.166 -3.085 22.226 1.00 94.75 414 HIS A C 1
ATOM 3241 O O . HIS A 1 414 ? -19.774 -2.345 22.996 1.00 94.75 414 HIS A O 1
ATOM 3247 N N . PHE A 1 415 ? -19.771 -3.646 21.175 1.00 95.44 415 PHE A N 1
ATOM 3248 C CA . PHE A 1 415 ? -21.189 -3.430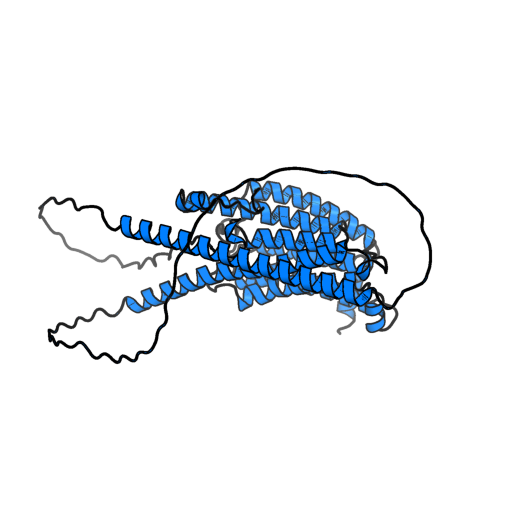 20.854 1.00 95.44 415 PHE A CA 1
ATOM 3249 C C . PHE A 1 415 ? -22.064 -4.676 21.049 1.00 95.44 415 PHE A C 1
ATOM 3251 O O . PHE A 1 415 ? -23.286 -4.576 20.898 1.00 95.44 415 PHE A O 1
ATOM 3258 N N . GLY A 1 416 ? -21.470 -5.827 21.374 1.00 95.19 416 GLY A N 1
ATOM 3259 C CA . GLY A 1 416 ? -22.173 -7.062 21.712 1.00 95.19 416 GLY A CA 1
ATOM 3260 C C . GLY A 1 416 ? -23.165 -7.515 20.639 1.00 95.19 416 GLY A C 1
ATOM 3261 O O . GLY A 1 416 ? -22.911 -7.440 19.432 1.00 95.19 416 GLY A O 1
ATOM 3262 N N . GLU A 1 417 ? -24.344 -7.945 21.091 1.00 95.50 417 GLU A N 1
ATOM 3263 C CA . GLU A 1 417 ? -25.408 -8.496 20.240 1.00 95.50 417 GLU A CA 1
ATOM 3264 C C . GLU A 1 417 ? -25.869 -7.541 19.134 1.00 95.50 417 GLU A C 1
ATOM 3266 O O . GLU A 1 417 ? -26.196 -7.967 18.024 1.00 95.50 417 GLU A O 1
ATOM 3271 N N . LYS A 1 418 ? -25.808 -6.225 19.379 1.00 95.19 418 LYS A N 1
ATOM 3272 C CA . LYS A 1 418 ? -26.160 -5.219 18.370 1.00 95.19 418 LYS A CA 1
ATOM 3273 C C . LYS A 1 418 ? -25.261 -5.304 17.136 1.00 95.19 418 LYS A C 1
ATOM 3275 O O . LYS A 1 418 ? -25.728 -5.030 16.031 1.00 95.19 418 LYS A O 1
ATOM 3280 N N . TYR A 1 419 ? -23.981 -5.626 17.317 1.00 96.69 419 TYR A N 1
ATOM 3281 C CA . TYR A 1 419 ? -23.045 -5.774 16.206 1.00 96.69 419 TYR A CA 1
ATOM 3282 C C . TYR A 1 419 ? -23.098 -7.169 15.595 1.00 96.69 419 TYR A C 1
ATOM 3284 O O . TYR A 1 419 ? -23.112 -7.281 14.370 1.00 96.69 419 TYR A O 1
ATOM 3292 N N . LYS A 1 420 ? -23.209 -8.215 16.426 1.00 95.31 420 LYS A N 1
ATOM 3293 C CA . LYS A 1 420 ? -23.356 -9.605 15.960 1.00 95.31 420 LYS A CA 1
ATOM 3294 C C . LYS A 1 420 ? -24.535 -9.770 15.001 1.00 95.31 420 LYS A C 1
ATOM 3296 O O . LYS A 1 420 ? -24.380 -10.376 13.944 1.00 95.31 420 LYS A O 1
ATOM 3301 N N . ALA A 1 421 ? -25.670 -9.131 15.295 1.00 96.31 421 ALA A N 1
ATOM 3302 C CA . ALA A 1 421 ? -26.860 -9.153 14.441 1.00 96.31 421 ALA A CA 1
ATOM 3303 C C . ALA A 1 421 ? -26.643 -8.580 13.022 1.00 96.31 421 ALA A C 1
ATOM 3305 O O . ALA A 1 421 ? -27.487 -8.775 12.149 1.00 96.31 421 ALA A O 1
ATOM 3306 N N . LEU A 1 422 ? -25.538 -7.866 12.767 1.00 95.94 422 LEU A N 1
ATOM 3307 C CA . LEU A 1 422 ? -25.208 -7.335 11.441 1.00 95.94 422 LEU A CA 1
ATOM 3308 C C . LEU A 1 422 ? -24.573 -8.379 10.512 1.00 95.94 422 LEU A C 1
ATOM 3310 O O . LEU A 1 422 ? -24.505 -8.122 9.314 1.00 95.94 422 LEU A O 1
ATOM 3314 N N . GLY A 1 423 ? -24.079 -9.506 11.039 1.00 95.62 423 GLY A N 1
ATOM 3315 C CA . GLY A 1 423 ? -23.511 -10.597 10.236 1.00 95.62 423 GLY A CA 1
ATOM 3316 C C . GLY A 1 423 ? -22.275 -10.221 9.406 1.00 95.62 423 GLY A C 1
ATOM 3317 O O . GLY A 1 423 ? -22.006 -10.861 8.391 1.00 95.62 423 GLY A O 1
ATOM 3318 N N . ARG A 1 424 ? -21.540 -9.171 9.797 1.00 97.12 424 ARG A N 1
ATOM 3319 C CA . ARG A 1 424 ? -20.331 -8.726 9.084 1.00 97.12 424 ARG A CA 1
ATOM 3320 C C . ARG A 1 424 ? -19.181 -9.704 9.287 1.00 97.12 424 ARG A C 1
ATOM 3322 O O . ARG A 1 424 ? -19.100 -10.360 10.321 1.00 97.12 424 ARG A O 1
ATOM 3329 N N . LYS A 1 425 ? -18.268 -9.732 8.325 1.00 97.62 425 LYS A N 1
ATOM 3330 C CA . LYS A 1 425 ? -16.955 -10.380 8.430 1.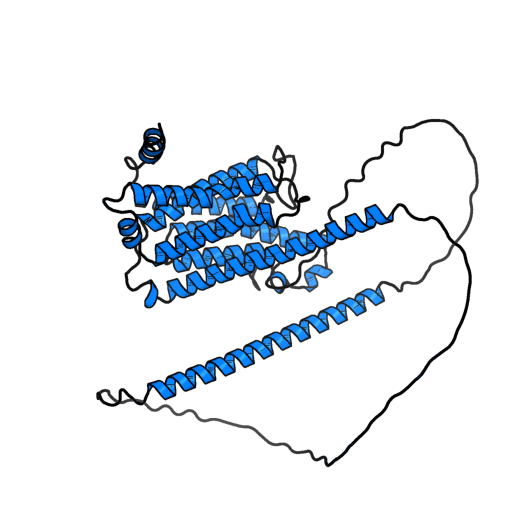00 97.62 425 LYS A CA 1
ATOM 3331 C C . LYS A 1 425 ? -15.870 -9.351 8.741 1.00 97.62 425 LYS A C 1
ATOM 3333 O O . LYS A 1 425 ? -16.161 -8.156 8.792 1.00 97.62 425 LYS A O 1
ATOM 3338 N N . ALA A 1 426 ? -14.644 -9.762 9.010 1.00 96.88 426 ALA A N 1
ATOM 3339 C CA . ALA A 1 426 ? -13.571 -8.843 9.347 1.00 96.88 426 ALA A CA 1
ATOM 3340 C C . ALA A 1 426 ? -13.102 -8.040 8.127 1.00 96.88 426 ALA A C 1
ATOM 3342 O O . ALA A 1 426 ? -13.165 -6.803 8.149 1.00 96.88 426 ALA A O 1
ATOM 3343 N N . VAL A 1 427 ? -12.675 -8.738 7.072 1.00 96.62 427 VAL A N 1
ATOM 3344 C CA . VAL A 1 427 ? -11.953 -8.181 5.918 1.00 96.62 427 VAL A CA 1
ATOM 3345 C C . VAL A 1 427 ? -12.414 -8.782 4.589 1.00 96.62 427 VAL A C 1
ATOM 3347 O O . VAL A 1 427 ? -12.626 -8.031 3.642 1.00 96.62 427 VAL A O 1
ATOM 3350 N N . ILE A 1 428 ? -12.605 -10.099 4.495 1.00 94.69 428 ILE A N 1
ATOM 3351 C CA . ILE A 1 428 ? -13.032 -10.776 3.267 1.00 94.69 428 ILE A CA 1
ATOM 3352 C C . ILE A 1 428 ? -14.554 -10.961 3.318 1.00 94.69 428 ILE A C 1
ATOM 3354 O O . ILE A 1 428 ? -15.054 -11.703 4.171 1.00 94.69 428 ILE A O 1
ATOM 3358 N N . PRO A 1 429 ? -15.322 -10.321 2.414 1.00 91.12 429 PRO A N 1
ATOM 3359 C CA . PRO A 1 429 ? -16.772 -10.450 2.388 1.00 91.12 429 PRO A CA 1
ATOM 3360 C C . PRO A 1 429 ? -17.213 -11.912 2.383 1.00 91.12 429 PRO A C 1
ATOM 3362 O O . PRO A 1 429 ? -16.700 -12.720 1.615 1.00 91.12 429 PRO A O 1
ATOM 3365 N N . PHE A 1 430 ? -18.181 -12.236 3.241 1.00 92.19 430 PHE A N 1
ATOM 3366 C CA . PHE A 1 430 ? -18.779 -13.571 3.386 1.00 92.19 430 PHE A CA 1
ATOM 3367 C C . PHE A 1 430 ? -17.853 -14.684 3.905 1.00 92.19 430 PHE A C 1
ATOM 3369 O O . PHE A 1 430 ? -18.371 -15.729 4.293 1.00 92.19 430 PHE A O 1
ATOM 3376 N N . LEU A 1 431 ? -16.541 -14.455 4.006 1.00 94.19 431 LEU A N 1
ATOM 3377 C CA . LEU A 1 431 ? -15.567 -15.455 4.442 1.00 94.19 431 LEU A CA 1
ATOM 3378 C C . LEU A 1 431 ? -14.955 -15.123 5.809 1.00 94.19 431 LEU A C 1
ATOM 3380 O O . LEU A 1 431 ? -15.290 -15.787 6.792 1.00 94.19 431 LEU A O 1
ATOM 3384 N N . TRP A 1 432 ? -14.098 -14.098 5.878 1.00 93.44 432 TRP A N 1
ATOM 3385 C CA . TRP A 1 432 ? -13.222 -13.841 7.027 1.00 93.44 432 TRP A CA 1
ATOM 3386 C C . TRP A 1 432 ? -13.338 -12.429 7.566 1.00 93.44 432 TRP A C 1
ATOM 3388 O O . TRP A 1 432 ? -13.105 -11.457 6.814 1.00 93.44 432 TRP A O 1
#

Secondary structure (DSSP, 8-state):
--HHHHHHHHHHS-TTTS-HHHHHHHHHHHHHHHHHHHHHHHHHS--SSGGG--GGGS-EE-HHHHHHHHHTHHHHHHHHHHHHHHHHSSS-HHHHHHHS-HHHHHHHHHHHHHHHIIIIIIIIIIS-TTPPPEEHHHHHHHHHHHHHHHHHHHHIIIIIPPPPTTTTTT-HHHHHHHHHHHHHHHHHHHHHHHHHHHHHHHHHHHHHHHHHSS---------------------------------------------------------SSSHHHHHHHHHHHHHHHHHHHHHHHHHHHHHHHHHHHHHHHHHHHTT--------------------------------------SGGGGTBS-HHHHHHHHHHHHHHHHTTT-HHHHHHHHHHHHHHHHHHHHHHHHHHHHHTHHHHTT--BSSSTTT-

pLDDT: mean 72.59, std 27.14, range [22.77, 98.69]

Radius of gyration: 32.34 Å; chains: 1; bounding box: 93×66×111 Å